Protein AF-A0A101GM56-F1 (afdb_monomer)

Organism: NCBI:txid2198

Sequence (375 aa):
MFRIYRTVEAAPVPRTEETGTFEPGSWVCMINPTAGEIEEISGRLSIPGDYLRAALDEEERPRTETEDGVTLIVIDIPVPYPEQTILYTTMPLGIIVTSDTIVTVCLRDNPIVQDFTNARVKLFYTFKKTRFVLQILFRNASYFLQYLRQIERLSDRIGAELNQSMRNRELIQLMNLKKSLVYFSTSLRSNQIVLDKTLTFQPLRMYEDDTDLLEDVIIENKQAIEMASTYSTILSETMDAFASIISNNFNNILKLLTSITIILAVPTMIASFLGMNVPVPLQDNPYGFLIIMFSSHLTVPELLPLWGRPTSKPEGFSCSLTLALRVRQVIILHAACRADESGRPGVRCTPEGSGWRRKSGAVALGTTRYITDPT

InterPro domains:
  IPR002523 Mg2+ transporter protein, CorA-like/Zinc transport protein ZntB [PF01544] (26-294)
  IPR045861 CorA, cytoplasmic domain [SSF143865] (23-248)
  IPR045863 CorA, transmembrane region [SSF144083] (249-299)
  IPR047199 Magnesium transporter CorA-like [PTHR47891] (1-297)
  IPR047199 Magnesium transporter CorA-like [cd12827] (27-296)

Mean predicted aligned error: 14.23 Å

Foldseek 3Di:
DKWKWFWDPDPPFIAIDTDVDDDFLIEIEAAQDDPVRLVVCCVVQVNDSVLQCLQQDQPRFADWDDDPQKIKGKAWAKDQDPDPQAGIAIGIWIWIDHPGFIYIYHNHDDVLVVCRNVVVDTPDGSNPRLLVVLSSLQVRLVVLVVVLVVLVVVLVVLLVVCVVPVDPVSVSNLVSSLVNLVNQLRRLVSVLVSLVCCVVVVSDDDDPVSVVSSVSSNVSSVVSNVSSVVSNVVSVVSSVVSVVVVVVVVVVVVLVVVLVVLLVVQVVVLVVVVPDPDDDPCPPPPCSVVVSVVVSNVVSVVVSVVSPDDPPDCPDDPVVVVVVVVVVVVVVVVVVVVVPPDDDDDDDDDDDDDDDDDPDDDDDDDDDDDDDDDD

Structure (mmCIF, N/CA/C/O backbone):
data_AF-A0A101GM56-F1
#
_entry.id   AF-A0A101GM56-F1
#
loop_
_atom_site.group_PDB
_atom_site.id
_atom_site.type_symbol
_atom_site.label_atom_id
_atom_site.label_alt_id
_atom_site.label_comp_id
_atom_site.label_asym_id
_atom_site.label_entity_id
_atom_site.label_seq_id
_atom_site.pdbx_PDB_ins_code
_atom_site.Cartn_x
_atom_site.Cartn_y
_atom_site.Cartn_z
_atom_site.occupancy
_atom_site.B_iso_or_equiv
_atom_site.auth_seq_id
_atom_site.auth_comp_id
_atom_site.auth_asym_id
_atom_site.auth_atom_id
_atom_site.pdbx_PDB_model_num
ATOM 1 N N . MET A 1 1 ? -24.286 -9.062 4.919 1.00 72.62 1 MET A N 1
ATOM 2 C CA . MET A 1 1 ? -24.270 -10.154 5.923 1.00 72.62 1 MET A CA 1
ATOM 3 C C . MET A 1 1 ? -23.297 -9.784 7.026 1.00 72.62 1 MET A C 1
ATOM 5 O O . MET A 1 1 ? -22.091 -9.840 6.800 1.00 72.62 1 MET A O 1
ATOM 9 N N . PHE A 1 2 ? -23.799 -9.390 8.194 1.00 84.81 2 PHE A N 1
ATOM 10 C CA . PHE A 1 2 ? -22.972 -9.223 9.391 1.00 84.81 2 PHE A CA 1
ATOM 11 C C . PHE A 1 2 ? -22.788 -10.547 10.152 1.00 84.81 2 PHE A C 1
ATOM 13 O O . PHE A 1 2 ? -23.612 -11.455 10.053 1.00 84.81 2 PHE A O 1
ATOM 20 N N . ARG A 1 3 ? -21.690 -10.655 10.903 1.00 90.75 3 ARG A N 1
ATOM 21 C CA . ARG A 1 3 ? -21.370 -11.771 11.809 1.00 90.75 3 ARG A CA 1
ATOM 22 C C . ARG A 1 3 ? -20.982 -11.224 13.173 1.00 90.75 3 ARG A C 1
ATOM 24 O O . ARG A 1 3 ? -20.462 -10.112 13.256 1.00 90.75 3 ARG A O 1
ATOM 31 N N . ILE A 1 4 ? -21.236 -11.985 14.233 1.00 90.69 4 ILE A N 1
ATOM 32 C CA . ILE A 1 4 ? -20.996 -11.538 15.611 1.00 90.69 4 ILE A CA 1
ATOM 33 C C . ILE A 1 4 ? -20.110 -12.550 16.311 1.00 90.69 4 ILE A C 1
ATOM 35 O O . ILE A 1 4 ? -20.443 -13.731 16.391 1.00 90.69 4 ILE A O 1
ATOM 39 N N . TYR A 1 5 ? -18.994 -12.056 16.823 1.00 89.56 5 TYR A N 1
ATOM 40 C CA . TYR A 1 5 ? -17.932 -12.831 17.427 1.00 89.56 5 TYR A CA 1
ATOM 41 C C . TYR A 1 5 ? -17.771 -12.484 18.904 1.00 89.56 5 TYR A C 1
ATOM 43 O O . TYR A 1 5 ? -17.886 -11.323 19.306 1.00 89.56 5 TYR A O 1
ATOM 51 N N . ARG A 1 6 ? -17.418 -13.481 19.713 1.00 87.94 6 ARG A N 1
ATOM 52 C CA . ARG A 1 6 ? -17.016 -13.298 21.109 1.00 87.94 6 ARG A CA 1
ATOM 53 C C . ARG A 1 6 ? -15.780 -14.140 21.401 1.00 87.94 6 ARG A C 1
ATOM 55 O O . ARG A 1 6 ? -15.642 -15.250 20.889 1.00 87.94 6 ARG A O 1
ATOM 62 N N . THR A 1 7 ? -14.875 -13.622 22.225 1.00 83.56 7 THR A N 1
ATOM 63 C CA . THR A 1 7 ? -13.785 -14.439 22.765 1.00 83.56 7 THR A CA 1
ATOM 64 C C . THR A 1 7 ? -14.302 -15.362 23.864 1.00 83.56 7 THR A C 1
ATOM 66 O O . THR A 1 7 ? -14.856 -14.894 24.859 1.00 83.56 7 THR A O 1
ATOM 69 N N . VAL A 1 8 ? -14.060 -16.663 23.710 1.00 79.25 8 VAL A N 1
ATOM 70 C CA . VAL A 1 8 ? -14.284 -17.689 24.731 1.00 79.25 8 VAL A CA 1
ATOM 71 C C . VAL A 1 8 ? -12.935 -18.071 25.347 1.00 79.25 8 VAL A C 1
ATOM 73 O O . VAL A 1 8 ? -11.964 -18.352 24.635 1.00 79.25 8 VAL A O 1
ATOM 76 N N . GLU A 1 9 ? -12.857 -18.087 26.680 1.00 66.38 9 GLU A N 1
ATOM 77 C CA . GLU A 1 9 ? -11.655 -18.482 27.428 1.00 66.38 9 GLU A CA 1
ATOM 78 C C . GLU A 1 9 ? -11.481 -20.011 27.456 1.00 66.38 9 GLU A C 1
ATOM 80 O O . GLU A 1 9 ? -11.613 -20.672 28.484 1.00 66.38 9 GLU A O 1
ATOM 85 N N . ALA A 1 10 ? -11.168 -20.588 26.296 1.00 57.69 10 ALA A N 1
ATOM 86 C CA . ALA A 1 10 ? -10.744 -21.977 26.179 1.00 57.69 10 ALA A CA 1
ATOM 87 C C . ALA A 1 10 ? -9.227 -22.090 26.421 1.00 57.69 10 ALA A C 1
ATOM 89 O O . ALA A 1 10 ? -8.418 -21.614 25.625 1.00 57.69 10 ALA A O 1
ATOM 90 N N . ALA A 1 11 ? -8.807 -22.744 27.506 1.00 47.56 11 ALA A N 1
ATOM 91 C CA . ALA A 1 11 ? -7.387 -23.025 27.727 1.00 47.56 11 ALA A CA 1
ATOM 92 C C . ALA A 1 11 ? -6.826 -23.935 26.604 1.00 47.56 11 ALA A C 1
ATOM 94 O O . ALA A 1 11 ? -7.507 -24.883 26.204 1.00 47.56 11 ALA A O 1
ATOM 95 N N . PRO A 1 12 ? -5.595 -23.709 26.092 1.00 60.72 12 PRO A N 1
ATOM 96 C CA . PRO A 1 12 ? -4.570 -22.784 26.590 1.00 60.72 12 PRO A CA 1
ATOM 97 C C . PRO A 1 12 ? -4.456 -21.435 25.841 1.00 60.72 12 PRO A C 1
ATOM 99 O O . PRO A 1 12 ? -3.542 -20.671 26.139 1.00 60.72 12 PRO A O 1
ATOM 102 N N . VAL A 1 13 ? -5.316 -21.134 24.857 1.00 67.50 13 VAL A N 1
ATOM 103 C CA . VAL A 1 13 ? -5.257 -19.890 24.056 1.00 67.50 13 VAL A CA 1
ATOM 104 C C . VAL A 1 13 ? -6.685 -19.412 23.761 1.00 67.50 13 VAL A C 1
ATOM 106 O O . VAL A 1 13 ? -7.465 -20.228 23.265 1.00 67.50 13 VAL A O 1
ATOM 109 N N . PRO A 1 14 ? -7.033 -18.127 24.001 1.00 71.56 14 PRO A N 1
ATOM 110 C CA . PRO A 1 14 ? -8.375 -17.605 23.732 1.00 71.56 14 PRO A CA 1
ATOM 111 C C . PRO A 1 14 ? -8.813 -17.877 22.289 1.00 71.56 14 PRO A C 1
ATOM 113 O O . PRO A 1 14 ? -8.025 -17.720 21.353 1.00 71.56 14 PRO A O 1
ATOM 116 N N . ARG A 1 15 ? -10.079 -18.270 22.112 1.00 75.12 15 ARG A N 1
ATOM 117 C CA . ARG A 1 15 ? -10.677 -18.538 20.797 1.00 75.12 15 ARG A CA 1
ATOM 118 C C . ARG A 1 15 ? -11.759 -17.521 20.478 1.00 75.12 15 ARG A C 1
ATOM 120 O O . ARG A 1 15 ? -12.553 -17.171 21.345 1.00 75.12 15 ARG A O 1
ATOM 127 N N . THR A 1 16 ? -11.795 -17.080 19.227 1.00 81.50 16 THR A N 1
ATOM 128 C CA . THR A 1 16 ? -12.894 -16.290 18.667 1.00 81.50 16 THR A CA 1
ATOM 129 C C . THR A 1 16 ? -13.960 -17.255 18.155 1.00 81.50 16 THR A C 1
ATOM 131 O O . THR A 1 16 ? -13.666 -18.055 17.270 1.00 81.50 16 THR A O 1
ATOM 134 N N . GLU A 1 17 ? -15.179 -17.189 18.684 1.00 83.62 17 GLU A N 1
ATOM 135 C CA . GLU A 1 17 ? -16.304 -18.018 18.233 1.00 83.62 17 GLU A CA 1
ATOM 136 C C . GLU A 1 17 ? -17.459 -17.128 17.754 1.00 83.62 17 GLU A C 1
ATOM 138 O O . GLU A 1 17 ? -17.655 -16.021 18.261 1.00 83.62 17 GLU A O 1
ATOM 143 N N . GLU A 1 18 ? -18.191 -17.579 16.732 1.00 87.12 18 GLU A N 1
ATOM 144 C CA . GLU A 1 18 ? -19.354 -16.868 16.189 1.00 87.12 18 GLU A CA 1
ATOM 145 C C . GLU A 1 18 ? -20.586 -17.200 17.040 1.00 87.12 18 GLU A C 1
ATOM 147 O O . GLU A 1 18 ? -21.034 -18.345 17.063 1.00 87.12 18 GLU A O 1
ATOM 152 N N . THR A 1 19 ? -21.114 -16.216 17.773 1.00 82.25 19 THR A N 1
ATOM 153 C CA . THR A 1 19 ? -22.229 -16.417 18.716 1.00 82.25 19 THR A CA 1
ATOM 154 C C . THR A 1 19 ? -23.591 -16.102 18.108 1.00 82.25 19 THR A C 1
ATOM 156 O O . THR A 1 19 ? -24.602 -16.645 18.544 1.00 82.25 19 THR A O 1
ATOM 159 N N . GLY A 1 20 ? -23.643 -15.191 17.130 1.00 79.38 20 GLY A N 1
ATOM 160 C CA . GLY A 1 20 ? -24.899 -14.674 16.571 1.00 79.38 20 GLY A CA 1
ATOM 161 C C . GLY A 1 20 ? -25.729 -13.809 17.539 1.00 79.38 20 GLY A C 1
ATOM 162 O O . GLY A 1 20 ? -26.803 -13.343 17.164 1.00 79.38 20 GLY A O 1
ATOM 163 N N . THR A 1 21 ? -25.248 -13.565 18.762 1.00 81.56 21 THR A N 1
ATOM 164 C CA . THR A 1 21 ? -25.954 -12.835 19.828 1.00 81.56 21 THR A CA 1
ATOM 165 C C . THR A 1 21 ? -25.228 -11.549 20.221 1.00 81.56 21 THR A C 1
ATOM 167 O O . THR A 1 21 ? -23.999 -11.488 20.263 1.00 81.56 21 THR A O 1
ATOM 170 N N . PHE A 1 22 ? -25.996 -10.503 20.535 1.00 80.94 22 PHE A N 1
ATOM 171 C CA . PHE A 1 22 ? -25.462 -9.227 21.013 1.00 80.94 22 PHE A CA 1
ATOM 172 C C . PHE A 1 22 ? -25.243 -9.290 22.521 1.00 80.94 22 PHE A C 1
ATOM 174 O O . PHE A 1 22 ? -26.196 -9.282 23.295 1.00 80.94 22 PHE A O 1
ATOM 181 N N . GLU A 1 23 ? -23.978 -9.350 22.923 1.00 83.56 23 GLU A N 1
ATOM 182 C CA . GLU A 1 23 ? -23.549 -9.445 24.316 1.00 83.56 23 GLU A CA 1
ATOM 183 C C . GLU A 1 23 ? -22.445 -8.411 24.590 1.00 83.56 23 GLU A C 1
ATOM 185 O O . GLU A 1 23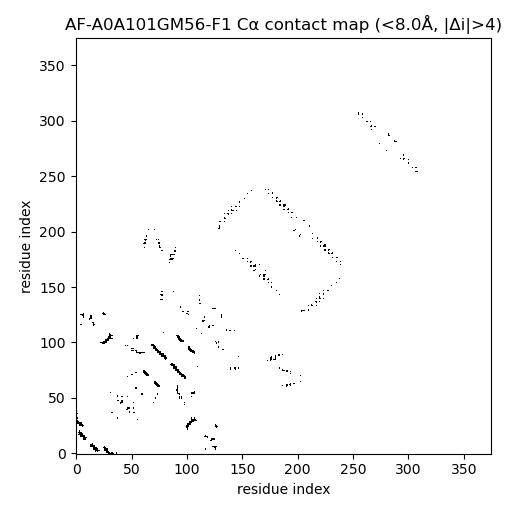 ? -21.658 -8.117 23.687 1.00 83.56 23 GLU A O 1
ATOM 190 N N . PRO A 1 24 ? -22.327 -7.869 25.816 1.00 83.56 24 PRO A N 1
ATOM 191 C CA . PRO A 1 24 ? -21.224 -6.981 26.167 1.00 83.56 24 PRO A CA 1
ATOM 192 C C . PRO A 1 24 ? -19.860 -7.641 25.926 1.00 83.56 24 PRO A C 1
ATOM 194 O O . PRO A 1 24 ? -19.613 -8.783 26.320 1.00 83.56 24 PRO A O 1
ATOM 197 N N . GLY A 1 25 ? -18.965 -6.909 25.268 1.00 84.44 25 GLY A N 1
ATOM 198 C CA . GLY A 1 25 ? -17.665 -7.395 24.820 1.00 84.44 25 GLY A CA 1
ATOM 199 C C . GLY A 1 25 ? -17.695 -8.192 23.512 1.00 84.44 25 GLY A C 1
ATOM 200 O O . GLY A 1 25 ? -16.695 -8.846 23.210 1.00 84.44 25 GLY A O 1
ATOM 201 N N . SER A 1 26 ? -18.792 -8.178 22.745 1.00 90.56 26 SER A N 1
ATOM 202 C CA . SER A 1 26 ? -18.836 -8.769 21.401 1.00 90.56 26 SER A CA 1
ATOM 203 C C . SER A 1 26 ? -18.219 -7.860 20.329 1.00 90.56 26 SER A C 1
ATOM 205 O O . SER A 1 26 ? -18.122 -6.635 20.464 1.00 90.56 26 SER A O 1
ATOM 207 N N . TRP A 1 27 ? -17.791 -8.493 19.239 1.00 94.31 27 TRP A N 1
ATOM 208 C CA . TRP A 1 27 ? -17.310 -7.855 18.021 1.00 94.31 27 TRP A CA 1
ATOM 209 C C . TRP A 1 27 ? -18.276 -8.151 16.872 1.00 94.31 27 TRP A C 1
ATOM 211 O O . TRP A 1 27 ? -18.514 -9.310 16.538 1.00 94.31 27 TRP A O 1
ATOM 221 N N . VAL A 1 28 ? -18.816 -7.109 16.245 1.00 94.19 28 VAL A N 1
ATOM 222 C CA . VAL A 1 28 ? -19.655 -7.214 15.048 1.00 94.19 28 VAL A CA 1
ATOM 223 C C . VAL A 1 28 ? -18.799 -6.949 13.811 1.00 94.19 28 VAL A C 1
ATOM 225 O O . VAL A 1 28 ? -18.190 -5.891 13.675 1.00 94.19 28 VAL A O 1
ATOM 228 N N . CYS A 1 29 ? -18.768 -7.894 12.880 1.00 94.69 29 CYS A N 1
ATOM 229 C CA . CYS A 1 29 ? -18.076 -7.763 11.605 1.00 94.69 29 CYS A CA 1
ATOM 230 C C . CYS A 1 29 ? -19.095 -7.607 10.472 1.00 94.69 29 CYS A C 1
ATOM 232 O O . CYS A 1 29 ? -19.926 -8.489 10.261 1.00 94.69 29 CYS A O 1
ATOM 234 N N . MET A 1 30 ? -19.019 -6.509 9.722 1.00 94.88 30 MET A N 1
ATOM 235 C CA . MET A 1 30 ? -19.923 -6.176 8.621 1.00 94.88 30 MET A CA 1
ATOM 236 C C . MET A 1 30 ? -19.128 -6.102 7.312 1.00 94.88 30 MET A C 1
ATOM 238 O O . MET A 1 30 ? -18.311 -5.203 7.122 1.00 94.88 30 MET A O 1
ATOM 242 N N . ILE A 1 31 ? -19.370 -7.047 6.401 1.00 94.25 31 ILE A N 1
ATOM 243 C CA . ILE A 1 31 ? -18.770 -7.053 5.058 1.00 94.25 31 ILE A CA 1
ATOM 244 C C . ILE A 1 31 ? -19.879 -6.768 4.047 1.00 94.25 31 ILE A C 1
ATOM 246 O O . ILE A 1 31 ? -20.863 -7.511 3.995 1.00 94.25 31 ILE A O 1
ATOM 250 N N . ASN A 1 32 ? -19.711 -5.688 3.279 1.00 94.00 32 ASN A N 1
ATOM 251 C CA . ASN A 1 32 ? -20.693 -5.146 2.334 1.00 94.00 32 ASN A CA 1
ATOM 252 C C . ASN A 1 32 ? -22.143 -5.164 2.883 1.00 94.00 32 ASN A C 1
ATOM 254 O O . ASN A 1 32 ? -23.005 -5.862 2.334 1.00 94.00 32 ASN A O 1
ATOM 258 N N . PRO A 1 33 ? -22.410 -4.508 4.030 1.00 94.62 33 PRO A N 1
ATOM 259 C CA . PRO A 1 33 ? -23.727 -4.520 4.649 1.00 94.62 33 PRO A CA 1
ATOM 260 C C . PRO A 1 33 ? -24.772 -3.811 3.784 1.00 94.62 33 PRO A C 1
ATOM 262 O O . PRO A 1 33 ? -24.538 -2.746 3.217 1.00 94.62 33 PRO A O 1
ATOM 265 N N . THR A 1 34 ? -25.964 -4.394 3.729 1.00 94.19 34 THR A N 1
ATOM 266 C CA . THR A 1 34 ? -27.125 -3.781 3.073 1.00 94.19 34 THR A CA 1
ATOM 267 C C . THR A 1 34 ? -27.709 -2.642 3.914 1.00 94.19 34 THR A C 1
ATOM 269 O O . THR A 1 34 ? -27.501 -2.582 5.125 1.00 94.19 34 THR A O 1
ATOM 272 N N . ALA A 1 35 ? -28.506 -1.758 3.302 1.00 92.94 35 ALA A N 1
ATOM 273 C CA . ALA A 1 35 ? -29.145 -0.643 4.012 1.00 92.94 35 ALA A CA 1
ATOM 274 C C . ALA A 1 35 ? -29.969 -1.091 5.239 1.00 92.94 35 ALA A C 1
ATOM 276 O O . ALA A 1 35 ? -29.890 -0.451 6.284 1.00 92.94 35 ALA A O 1
ATOM 277 N N . GLY A 1 36 ? -30.676 -2.225 5.148 1.00 93.81 36 GLY A N 1
ATOM 278 C CA . GLY A 1 36 ? -31.425 -2.790 6.278 1.00 93.81 36 GLY A CA 1
ATOM 279 C C . GLY A 1 36 ? -30.530 -3.309 7.410 1.00 93.81 36 GLY A C 1
ATOM 280 O O . GLY A 1 36 ? -30.852 -3.116 8.576 1.00 93.81 36 GLY A O 1
ATOM 281 N N . GLU A 1 37 ? -29.372 -3.900 7.092 1.00 93.25 37 GLU A N 1
ATOM 282 C CA . GLU A 1 37 ? -28.383 -4.300 8.108 1.00 93.25 37 GLU A CA 1
ATOM 283 C C . GLU A 1 37 ? -27.746 -3.080 8.790 1.00 93.25 37 GLU A C 1
ATOM 285 O O . GLU A 1 37 ? -27.474 -3.112 9.988 1.00 93.25 37 GLU A O 1
ATOM 290 N N . ILE A 1 38 ? -27.530 -1.989 8.048 1.00 94.50 38 ILE A N 1
ATOM 291 C CA . ILE A 1 38 ? -27.043 -0.718 8.602 1.00 94.50 38 ILE A CA 1
ATOM 292 C C . ILE A 1 38 ? -28.074 -0.133 9.574 1.00 94.50 38 ILE A C 1
ATOM 294 O O . ILE A 1 38 ? -27.702 0.263 10.675 1.00 94.50 38 ILE A O 1
ATOM 298 N N . GLU A 1 39 ? -29.357 -0.111 9.206 1.00 94.12 39 GLU A N 1
ATOM 299 C CA . GLU A 1 39 ? -30.442 0.362 10.079 1.00 94.12 39 GLU A CA 1
ATOM 300 C C . GLU A 1 39 ? -30.613 -0.517 11.329 1.00 94.12 39 GLU A C 1
ATOM 302 O O . GLU A 1 39 ? -30.748 0.016 12.431 1.00 94.12 39 GLU A O 1
ATOM 307 N N . GLU A 1 40 ? -30.526 -1.846 11.198 1.00 92.94 40 GLU A N 1
ATOM 308 C CA . GLU A 1 40 ? -30.603 -2.776 12.333 1.00 92.94 40 GLU A CA 1
ATOM 309 C C . GLU A 1 40 ? -29.464 -2.550 13.344 1.00 92.94 40 GLU A C 1
ATOM 311 O O . GLU A 1 40 ? -29.704 -2.458 14.552 1.00 92.94 40 GLU A O 1
ATOM 316 N N . ILE A 1 41 ? -28.219 -2.443 12.866 1.00 92.44 41 ILE A N 1
ATOM 317 C CA . ILE A 1 41 ? -27.047 -2.244 13.730 1.00 92.44 41 ILE A CA 1
ATOM 318 C C . ILE A 1 41 ? -27.018 -0.825 14.312 1.00 92.44 41 ILE A C 1
ATOM 320 O O . ILE A 1 41 ? -26.748 -0.674 15.504 1.00 92.44 41 ILE A O 1
ATOM 324 N N . SER A 1 42 ? -27.356 0.195 13.516 1.00 93.75 42 SER A N 1
ATOM 325 C CA . SER A 1 42 ? -27.480 1.588 13.967 1.00 93.75 42 SER A CA 1
ATOM 326 C C . SER A 1 42 ? -28.500 1.711 15.103 1.00 93.75 42 SER A C 1
ATOM 328 O O . SER A 1 42 ? -28.165 2.228 16.169 1.00 93.75 42 SER A O 1
ATOM 330 N N . GLY A 1 43 ? -29.702 1.148 14.930 1.00 92.06 43 GLY A N 1
ATOM 331 C CA . GLY A 1 43 ? -30.762 1.194 15.937 1.00 92.06 43 GLY A CA 1
ATOM 332 C C . GLY A 1 43 ? -30.478 0.363 17.194 1.00 92.06 43 GLY A C 1
ATOM 333 O O . GLY A 1 43 ? -30.839 0.786 18.289 1.00 92.06 43 GLY A O 1
ATOM 334 N N . ARG A 1 44 ? -29.827 -0.806 17.075 1.00 90.94 44 ARG A N 1
ATOM 335 C CA . ARG A 1 44 ? -29.552 -1.682 18.233 1.00 90.94 44 ARG A CA 1
ATOM 336 C C . ARG A 1 44 ? -28.331 -1.265 19.057 1.00 90.94 44 ARG A C 1
ATOM 338 O O . ARG A 1 44 ? -28.303 -1.550 20.250 1.00 90.94 44 ARG A O 1
ATOM 345 N N . LEU A 1 45 ? -27.328 -0.633 18.444 1.00 90.06 45 LEU A N 1
ATOM 346 C CA . LEU A 1 45 ? -26.099 -0.196 19.125 1.00 90.06 45 LEU A CA 1
ATOM 347 C C . LEU A 1 45 ? -26.018 1.324 19.341 1.00 90.06 45 LEU A C 1
ATOM 349 O O . LEU A 1 45 ? -24.995 1.803 19.825 1.00 90.06 45 LEU A O 1
ATOM 353 N N . SER A 1 46 ? -27.064 2.076 18.979 1.00 91.62 46 SER A N 1
ATOM 354 C CA . SER A 1 46 ? -27.092 3.548 19.003 1.00 91.62 46 SER A CA 1
ATOM 355 C C . SER A 1 46 ? -25.923 4.190 18.238 1.00 91.62 46 SER A C 1
ATOM 357 O O . SER A 1 46 ? -25.385 5.214 18.649 1.00 91.62 46 SER A O 1
ATOM 359 N N . ILE A 1 47 ? -25.505 3.572 17.129 1.00 93.38 47 ILE A N 1
ATOM 360 C CA . ILE A 1 47 ? -24.408 4.066 16.284 1.00 93.38 47 ILE A CA 1
ATOM 361 C C . ILE A 1 47 ? -24.989 5.006 15.218 1.00 93.38 47 ILE A C 1
ATOM 363 O O . ILE A 1 47 ? -25.926 4.589 14.525 1.00 93.38 47 ILE A O 1
ATOM 367 N N . PRO A 1 48 ? -24.433 6.217 15.014 1.00 93.50 48 PRO A N 1
ATOM 368 C CA . PRO A 1 48 ? -24.800 7.083 13.896 1.00 93.50 48 PRO A CA 1
ATOM 369 C C . PRO A 1 48 ? -24.727 6.336 12.555 1.00 93.50 48 PRO A C 1
ATOM 371 O O . PRO A 1 48 ? -23.734 5.686 12.222 1.00 93.50 48 PRO A O 1
ATOM 374 N N . GLY A 1 49 ? -25.818 6.343 11.786 1.00 90.94 49 GLY A N 1
ATOM 375 C CA . GLY A 1 49 ? -25.927 5.501 10.588 1.00 90.94 49 GLY A CA 1
ATOM 376 C C . GLY A 1 49 ? -24.973 5.901 9.454 1.00 90.94 49 GLY A C 1
ATOM 377 O O . GLY A 1 49 ? -24.754 5.130 8.523 1.00 90.94 49 GLY A O 1
ATOM 378 N N . ASP A 1 50 ? -24.434 7.111 9.489 1.00 93.62 50 ASP A N 1
ATOM 379 C CA . ASP A 1 50 ? -23.358 7.615 8.639 1.00 93.62 50 ASP A CA 1
ATOM 380 C C . ASP A 1 50 ? -21.991 7.015 9.008 1.00 93.62 50 ASP A C 1
ATOM 382 O O . ASP A 1 50 ? -21.251 6.648 8.098 1.00 93.62 50 ASP A O 1
ATOM 386 N N . TYR A 1 51 ? -21.696 6.763 10.291 1.00 94.56 51 TYR A N 1
ATOM 387 C CA . TYR A 1 51 ? -20.457 6.081 10.713 1.00 94.56 51 TYR A CA 1
ATOM 388 C C . TYR A 1 51 ? -20.337 4.674 10.102 1.00 94.56 51 TYR A C 1
ATOM 390 O O . TYR A 1 51 ? -19.255 4.243 9.708 1.00 94.56 51 TYR A O 1
ATOM 398 N N . LEU A 1 52 ? -21.463 3.961 9.977 1.00 94.06 52 LEU A N 1
ATOM 399 C CA . LEU A 1 52 ? -21.526 2.654 9.310 1.00 94.06 52 LEU A CA 1
ATOM 400 C C . LEU A 1 52 ? -21.427 2.756 7.777 1.00 94.06 52 LEU A C 1
ATOM 402 O O . LEU A 1 52 ? -21.038 1.786 7.130 1.00 94.06 52 LEU A O 1
ATOM 406 N N . ARG A 1 53 ? -21.786 3.904 7.186 1.00 94.19 53 ARG A N 1
ATOM 407 C CA . ARG A 1 53 ? -21.722 4.144 5.733 1.00 94.19 53 ARG A CA 1
ATOM 408 C C . ARG A 1 53 ? -20.369 4.684 5.274 1.00 94.19 53 ARG A C 1
ATOM 410 O O . ARG A 1 53 ? -20.008 4.426 4.133 1.00 94.19 53 ARG A O 1
ATOM 417 N N . ALA A 1 54 ? -19.616 5.361 6.142 1.00 92.38 54 ALA A N 1
ATOM 418 C CA . ALA A 1 54 ? -18.300 5.925 5.830 1.00 92.38 54 ALA A CA 1
ATOM 419 C C . ALA A 1 54 ? -17.357 4.889 5.187 1.00 92.38 54 ALA A C 1
ATOM 421 O O . ALA A 1 54 ? -16.772 5.141 4.143 1.00 92.38 54 ALA A O 1
ATOM 422 N N . ALA A 1 55 ? -17.298 3.670 5.730 1.00 88.69 55 ALA A N 1
ATOM 423 C CA . ALA A 1 55 ? -16.449 2.592 5.207 1.00 88.69 55 ALA A CA 1
ATOM 424 C C . ALA A 1 55 ? -16.968 1.891 3.928 1.00 88.69 55 ALA A C 1
ATOM 426 O O . ALA A 1 55 ? -16.434 0.849 3.535 1.00 88.69 55 ALA A O 1
ATOM 427 N N . LEU A 1 56 ? -18.039 2.409 3.317 1.00 91.44 56 LEU A N 1
ATOM 428 C CA . LEU A 1 56 ? -18.626 1.905 2.068 1.00 91.44 56 LEU A CA 1
ATOM 429 C C . LEU A 1 56 ? -18.366 2.836 0.877 1.00 91.44 56 LEU A C 1
ATOM 431 O O . LEU A 1 56 ? -18.567 2.415 -0.260 1.00 91.44 56 LEU A O 1
ATOM 435 N N . ASP A 1 57 ? -17.923 4.069 1.128 1.00 92.62 57 ASP A N 1
ATOM 436 C CA . ASP A 1 57 ? -17.393 4.967 0.103 1.00 92.62 57 ASP A CA 1
ATOM 437 C C . ASP A 1 57 ? -15.920 4.606 -0.152 1.00 92.62 57 ASP A C 1
ATOM 439 O O . ASP A 1 57 ? -15.131 4.539 0.786 1.00 92.62 57 ASP A O 1
ATOM 443 N N . GLU A 1 58 ? -15.536 4.336 -1.403 1.00 88.25 58 GLU A N 1
ATOM 444 C CA . GLU A 1 58 ? -14.145 3.999 -1.746 1.00 88.25 58 GLU A CA 1
ATOM 445 C C . GLU A 1 58 ? -13.188 5.204 -1.636 1.00 88.25 58 GLU A C 1
ATOM 447 O O . GLU A 1 58 ? -11.975 4.997 -1.580 1.00 88.25 58 GLU A O 1
ATOM 452 N N . GLU A 1 59 ? -13.703 6.442 -1.585 1.00 87.88 59 GLU A N 1
ATOM 453 C CA . GLU A 1 59 ? -12.911 7.677 -1.458 1.00 87.88 59 GLU A CA 1
ATOM 454 C C . GLU A 1 59 ? -12.888 8.265 -0.029 1.00 87.88 59 GLU A C 1
ATOM 456 O O . GLU A 1 59 ? -12.277 9.320 0.196 1.00 87.88 59 GLU A O 1
ATOM 461 N N . GLU A 1 60 ? -13.512 7.594 0.950 1.00 93.12 60 GLU A N 1
ATOM 462 C CA . GLU A 1 60 ? -13.507 8.029 2.352 1.00 93.12 60 GLU A CA 1
ATOM 463 C C . GLU A 1 60 ? -12.078 8.107 2.908 1.00 93.12 60 GLU A C 1
ATOM 465 O O . GLU A 1 60 ? -11.241 7.228 2.703 1.00 93.12 60 GLU A O 1
ATOM 470 N N . ARG A 1 61 ? -11.787 9.182 3.648 1.00 92.81 61 ARG A N 1
ATOM 471 C CA . ARG A 1 61 ? -10.429 9.464 4.136 1.00 92.81 61 ARG A CA 1
ATOM 472 C C . ARG A 1 61 ? -10.218 8.962 5.563 1.00 92.81 61 ARG A C 1
ATOM 474 O O . ARG A 1 61 ? -11.074 9.215 6.409 1.00 92.81 61 ARG A O 1
ATOM 481 N N . PRO A 1 62 ? -9.040 8.395 5.891 1.00 95.88 62 PRO A N 1
ATOM 482 C CA . PRO A 1 62 ? -8.697 8.046 7.264 1.00 95.88 62 PRO A CA 1
ATOM 483 C C . PRO A 1 62 ? -8.833 9.225 8.235 1.00 95.88 62 PRO A C 1
ATOM 485 O O . PRO A 1 62 ? -8.214 10.281 8.059 1.00 95.88 62 PRO A O 1
ATOM 488 N N . ARG A 1 63 ? -9.654 9.036 9.270 1.00 94.12 63 ARG A N 1
ATOM 489 C CA . ARG A 1 63 ? -9.967 10.031 10.304 1.00 94.12 63 ARG A CA 1
ATOM 490 C C . ARG A 1 63 ? -10.428 9.359 11.595 1.00 94.12 63 ARG A C 1
ATOM 492 O O . ARG A 1 63 ? -10.857 8.210 11.590 1.00 94.12 63 ARG A O 1
ATOM 499 N N . THR A 1 64 ? -10.363 10.113 12.688 1.00 92.81 64 THR A N 1
ATOM 500 C CA . THR A 1 64 ? -10.958 9.746 13.977 1.00 92.81 64 THR A CA 1
ATOM 501 C C . THR A 1 64 ? -12.006 10.783 14.332 1.00 92.81 64 THR A C 1
ATOM 503 O O . THR A 1 64 ? -11.695 11.977 14.322 1.00 92.81 64 THR A O 1
ATOM 506 N N . GLU A 1 65 ? -13.208 10.327 14.663 1.00 91.31 65 GLU A N 1
ATOM 507 C CA . GLU A 1 65 ? -14.347 11.150 15.072 1.00 91.31 65 GLU A CA 1
ATOM 508 C C . GLU A 1 65 ? -14.986 10.549 16.327 1.00 91.31 65 GLU A C 1
ATOM 510 O O . GLU A 1 65 ? -14.844 9.356 16.610 1.00 91.31 65 GLU A O 1
ATOM 515 N N . THR A 1 66 ? -15.608 11.381 17.157 1.00 89.88 66 THR A N 1
ATOM 516 C CA . THR A 1 66 ? -16.210 10.935 18.418 1.00 89.88 66 THR A CA 1
ATOM 517 C C . THR A 1 66 ? -17.392 11.821 18.768 1.00 89.88 66 THR A C 1
ATOM 519 O O . THR A 1 66 ? -17.235 13.031 18.916 1.00 89.88 66 THR A O 1
ATOM 522 N N . GLU A 1 67 ? -18.556 11.201 18.923 1.00 88.12 67 GLU A N 1
ATOM 523 C CA . GLU A 1 67 ? -19.836 11.852 19.199 1.00 88.12 67 GLU A CA 1
ATOM 524 C C . GLU A 1 67 ? -20.663 10.938 20.113 1.00 88.12 67 GLU A C 1
ATOM 526 O O . GLU A 1 67 ? -20.622 9.718 19.969 1.00 88.12 67 GLU A O 1
ATOM 531 N N . ASP A 1 68 ? -21.334 11.506 21.118 1.00 85.88 68 ASP A N 1
ATOM 532 C CA . ASP A 1 68 ? -22.200 10.793 22.078 1.00 85.88 68 ASP A CA 1
ATOM 533 C C . ASP A 1 68 ? -21.616 9.503 22.708 1.00 85.88 68 ASP A C 1
ATOM 535 O O . ASP A 1 68 ? -22.330 8.577 23.091 1.00 85.88 68 ASP A O 1
ATOM 539 N N . GLY A 1 69 ? -20.288 9.444 22.867 1.00 85.06 69 GLY A N 1
ATOM 540 C CA . GLY A 1 69 ? -19.578 8.287 23.428 1.00 85.06 69 GLY A CA 1
ATOM 541 C C . GLY A 1 69 ? -19.315 7.146 22.436 1.00 85.06 69 GLY A C 1
ATOM 542 O O . GLY A 1 69 ? -18.769 6.112 22.828 1.00 85.06 69 GLY A O 1
ATOM 543 N N . VAL A 1 70 ? -19.647 7.337 21.158 1.00 92.12 70 VAL A N 1
ATOM 544 C CA . VAL A 1 70 ? -19.281 6.466 20.037 1.00 92.12 70 VAL A CA 1
ATOM 545 C C . VAL A 1 70 ? -18.059 7.056 19.335 1.00 92.12 70 VAL A C 1
ATOM 547 O O . VAL A 1 70 ? -18.046 8.224 18.962 1.00 92.12 70 VAL A O 1
ATOM 550 N N . THR A 1 71 ? -17.012 6.253 19.146 1.00 92.50 71 THR A N 1
ATOM 551 C CA . THR A 1 71 ? -15.798 6.652 18.414 1.00 92.50 71 THR A CA 1
ATOM 552 C C . THR A 1 71 ? -15.746 5.937 17.068 1.00 92.50 71 THR A C 1
ATOM 554 O O . THR A 1 71 ? -15.733 4.708 17.040 1.00 92.50 71 THR A O 1
ATOM 557 N N . LEU A 1 72 ? -15.664 6.685 15.967 1.00 94.25 72 LEU A N 1
ATOM 558 C CA . LEU A 1 72 ? -15.336 6.168 14.638 1.00 94.25 72 LEU A CA 1
ATOM 559 C C . LEU A 1 72 ? -13.842 6.354 14.373 1.00 94.25 72 LEU A C 1
ATOM 561 O O . LEU A 1 72 ? -13.302 7.447 14.530 1.00 94.25 72 LEU A O 1
ATOM 565 N N . ILE A 1 73 ? -13.185 5.293 13.917 1.00 95.06 73 ILE A N 1
ATOM 566 C CA . ILE A 1 73 ? -11.822 5.320 13.389 1.00 95.06 73 ILE A CA 1
ATOM 567 C C . ILE A 1 73 ? -11.883 4.738 11.980 1.00 95.06 73 ILE A C 1
ATOM 569 O O . ILE A 1 73 ? -12.096 3.538 11.819 1.00 95.06 73 ILE A O 1
ATOM 573 N N . VAL A 1 74 ? -11.699 5.573 10.962 1.00 96.25 74 VAL A N 1
ATOM 574 C CA . VAL A 1 74 ? -11.507 5.114 9.582 1.00 96.25 74 VAL A CA 1
ATOM 575 C C . VAL A 1 74 ? -10.014 5.016 9.305 1.00 96.25 74 VAL A C 1
ATOM 577 O O . VAL A 1 74 ? -9.267 5.956 9.583 1.00 96.25 74 VAL A O 1
ATOM 580 N N . ILE A 1 75 ? -9.587 3.892 8.733 1.00 96.88 75 ILE A N 1
ATOM 581 C CA . ILE A 1 75 ? -8.228 3.683 8.224 1.00 96.88 75 ILE A CA 1
ATOM 582 C C . ILE A 1 75 ? -8.257 3.059 6.838 1.00 96.88 75 ILE A C 1
ATOM 584 O O . ILE A 1 75 ? -9.140 2.266 6.526 1.00 96.88 75 ILE A O 1
ATOM 588 N N . ASP A 1 76 ? -7.237 3.347 6.041 1.00 97.19 76 ASP A N 1
ATOM 589 C CA . ASP A 1 76 ? -7.027 2.673 4.767 1.00 97.19 76 ASP A CA 1
ATOM 590 C C . ASP A 1 76 ? -6.306 1.349 4.999 1.00 97.19 76 ASP A C 1
ATOM 592 O O . ASP A 1 76 ? -5.257 1.314 5.652 1.00 97.19 76 ASP A O 1
ATOM 596 N N . ILE A 1 77 ? -6.828 0.271 4.418 1.00 96.44 77 ILE A N 1
ATOM 597 C CA . ILE A 1 77 ? -6.202 -1.052 4.418 1.00 96.44 77 ILE A CA 1
ATOM 598 C C . ILE A 1 77 ? -5.756 -1.457 3.005 1.00 96.44 77 ILE A C 1
ATOM 600 O O . ILE A 1 77 ? -6.469 -1.184 2.035 1.00 96.44 77 ILE A O 1
ATOM 604 N N . PRO A 1 78 ? -4.589 -2.108 2.838 1.00 95.69 78 PRO A N 1
ATOM 605 C CA . PRO A 1 78 ? -4.088 -2.497 1.533 1.00 95.69 78 PRO A CA 1
ATOM 606 C C . PRO A 1 78 ? -4.737 -3.804 1.086 1.00 95.69 78 PRO A C 1
ATOM 608 O O . PRO A 1 78 ? -4.806 -4.781 1.835 1.00 95.69 78 PRO A O 1
ATOM 611 N N . VAL A 1 79 ? -5.164 -3.844 -0.171 1.00 91.81 79 VAL A N 1
ATOM 612 C CA . VAL A 1 79 ? -5.795 -5.014 -0.779 1.00 91.81 79 VAL A CA 1
ATOM 613 C C . VAL A 1 79 ? -5.198 -5.309 -2.157 1.00 91.81 79 VAL A C 1
ATOM 615 O O . VAL A 1 79 ? -4.885 -4.382 -2.910 1.00 91.81 79 VAL A O 1
ATOM 618 N N . PRO A 1 80 ? -5.035 -6.593 -2.528 1.00 87.88 80 PRO A N 1
ATOM 619 C CA . PRO A 1 80 ? -4.764 -6.951 -3.914 1.00 87.88 80 PRO A CA 1
ATOM 620 C C . PRO A 1 80 ? -5.967 -6.541 -4.770 1.00 87.88 80 PRO A C 1
ATOM 622 O O . PRO A 1 80 ? -7.114 -6.812 -4.408 1.00 87.88 80 PRO A O 1
ATOM 625 N N . TYR A 1 81 ? -5.722 -5.876 -5.896 1.00 79.31 81 TYR A N 1
ATOM 626 C CA . TYR A 1 81 ? -6.802 -5.452 -6.783 1.00 79.31 81 TYR A CA 1
ATOM 627 C C . TYR A 1 81 ? -7.167 -6.607 -7.739 1.00 79.31 81 TYR A C 1
ATOM 629 O O . TYR A 1 81 ? -6.264 -7.173 -8.359 1.00 79.31 81 TYR A O 1
ATOM 637 N N . PRO A 1 82 ? -8.449 -7.016 -7.855 1.00 61.34 82 PRO A N 1
ATOM 638 C CA . PRO A 1 82 ? -8.811 -8.196 -8.651 1.00 61.34 82 PRO A CA 1
ATOM 639 C C . PRO A 1 82 ? -8.621 -8.032 -10.166 1.00 61.34 82 PRO A C 1
ATOM 641 O O . PRO A 1 82 ? -8.452 -9.029 -10.870 1.00 61.34 82 PRO A O 1
ATOM 644 N N . GLU A 1 83 ? -8.671 -6.802 -10.684 1.00 59.25 83 GLU A N 1
ATOM 645 C CA . GLU A 1 83 ? -8.521 -6.542 -12.117 1.00 59.25 83 GLU A CA 1
ATOM 646 C C . GLU A 1 83 ? -7.051 -6.356 -12.506 1.00 59.25 83 GLU A C 1
ATOM 648 O O . GLU A 1 83 ? -6.311 -5.593 -11.895 1.00 59.25 83 GLU A O 1
ATOM 653 N N . GLN A 1 84 ? -6.637 -7.032 -13.578 1.00 57.69 84 GLN A N 1
ATOM 654 C CA . GLN A 1 84 ? -5.236 -7.347 -13.907 1.00 57.69 84 GLN A CA 1
ATOM 655 C C . GLN A 1 84 ? -4.314 -6.153 -14.234 1.00 57.69 84 GLN A C 1
ATOM 657 O O . GLN A 1 84 ? -3.147 -6.359 -14.572 1.00 57.69 84 GLN A O 1
ATOM 662 N N . THR A 1 85 ? -4.814 -4.917 -14.201 1.00 62.50 85 THR A N 1
ATOM 663 C CA . THR A 1 85 ? -4.029 -3.717 -14.515 1.00 62.50 85 THR A CA 1
ATOM 664 C C . THR A 1 85 ? -3.229 -3.248 -13.304 1.00 62.50 85 THR A C 1
ATOM 666 O O . THR A 1 85 ? -2.004 -3.184 -13.378 1.00 62.50 85 THR A O 1
ATOM 669 N N . ILE A 1 86 ? -3.890 -2.954 -12.187 1.00 63.22 86 ILE A N 1
ATOM 670 C CA . ILE A 1 86 ? -3.266 -2.528 -10.928 1.00 63.22 86 ILE A CA 1
ATOM 671 C C . ILE A 1 86 ? -3.121 -3.762 -10.036 1.00 63.22 86 ILE A C 1
ATOM 673 O O . ILE A 1 86 ? -4.025 -4.582 -9.979 1.00 63.22 86 ILE A O 1
ATOM 677 N N . LEU A 1 87 ? -1.990 -3.922 -9.348 1.00 76.56 87 LEU A N 1
ATOM 678 C CA . LEU A 1 87 ? -1.751 -5.110 -8.517 1.00 76.56 87 LEU A CA 1
ATOM 679 C C . LEU A 1 87 ? -2.236 -4.926 -7.078 1.00 76.56 87 LEU A C 1
ATOM 681 O O . LEU A 1 87 ? -2.774 -5.861 -6.487 1.00 76.56 87 LEU A O 1
ATOM 685 N N . TYR A 1 88 ? -2.088 -3.719 -6.531 1.00 89.88 88 TYR A N 1
ATOM 686 C CA . TYR A 1 88 ? -2.539 -3.387 -5.184 1.00 89.88 88 TYR A CA 1
ATOM 687 C C . TYR A 1 88 ? -3.193 -2.008 -5.153 1.00 89.88 88 TYR A C 1
ATOM 689 O O . TYR A 1 88 ? -2.744 -1.072 -5.813 1.00 89.88 88 TYR A O 1
ATOM 697 N N . THR A 1 89 ? -4.239 -1.886 -4.347 1.00 92.00 89 THR A N 1
ATOM 698 C CA . THR A 1 89 ? -4.898 -0.620 -4.023 1.00 92.00 89 THR A CA 1
ATOM 699 C C . THR A 1 89 ? -5.177 -0.577 -2.524 1.00 92.00 89 THR A C 1
ATOM 701 O O . THR A 1 89 ? -4.850 -1.516 -1.795 1.00 92.00 89 THR A O 1
ATOM 704 N N . THR A 1 90 ? -5.784 0.499 -2.051 1.00 94.00 90 THR A N 1
ATOM 705 C CA . THR A 1 90 ? -6.329 0.606 -0.698 1.00 94.00 90 THR A CA 1
ATOM 706 C C . THR A 1 90 ? -7.855 0.646 -0.729 1.00 94.00 90 THR A C 1
ATOM 708 O O . THR A 1 90 ? -8.462 0.800 -1.791 1.00 94.00 90 THR A O 1
ATOM 711 N N . MET A 1 91 ? -8.475 0.400 0.422 1.00 94.50 91 MET A N 1
ATOM 712 C CA . MET A 1 91 ? -9.897 0.641 0.676 1.00 94.50 91 MET A CA 1
ATOM 713 C C . MET A 1 91 ? -10.093 0.961 2.165 1.00 94.50 91 MET A C 1
ATOM 715 O O . MET A 1 91 ? -9.290 0.480 2.974 1.00 94.50 91 MET A O 1
ATOM 719 N N . PRO A 1 92 ? -11.136 1.706 2.552 1.00 96.56 92 PRO A N 1
ATOM 720 C CA . PRO A 1 92 ? -11.365 2.021 3.951 1.00 96.56 92 PRO A CA 1
ATOM 721 C C . PRO A 1 92 ? -11.871 0.815 4.756 1.00 96.56 92 PRO A C 1
ATOM 723 O O . PRO A 1 92 ? -12.610 -0.049 4.276 1.00 96.56 92 PRO A O 1
ATOM 726 N N . LEU A 1 93 ? -11.467 0.799 6.022 1.00 96.88 93 LEU A N 1
ATOM 727 C CA . LEU A 1 93 ? -11.981 -0.020 7.111 1.00 96.88 93 LEU A CA 1
ATOM 728 C C . LEU A 1 93 ? -12.457 0.943 8.201 1.00 96.88 93 LEU A C 1
ATOM 730 O O . LEU A 1 93 ? -11.658 1.671 8.793 1.00 96.88 93 LEU A O 1
ATOM 734 N N . GLY A 1 94 ? -13.762 0.940 8.462 1.00 96.38 94 GLY A N 1
ATOM 735 C CA . GLY A 1 94 ? -14.360 1.657 9.581 1.00 96.38 94 GLY A CA 1
ATOM 736 C C . GLY A 1 94 ? -14.330 0.789 10.829 1.00 96.38 94 GLY A C 1
ATOM 737 O O . GLY A 1 94 ? -14.813 -0.343 10.811 1.00 96.38 94 GLY A O 1
ATOM 738 N N . ILE A 1 95 ? -13.782 1.316 11.917 1.00 96.19 95 ILE A N 1
ATOM 739 C CA . ILE A 1 95 ? -13.753 0.684 13.233 1.00 96.19 95 ILE A CA 1
ATOM 740 C C . ILE A 1 95 ? -14.543 1.590 14.176 1.00 96.19 95 ILE A C 1
ATOM 742 O O . ILE A 1 95 ? -14.084 2.671 14.540 1.00 96.19 95 ILE A O 1
ATOM 746 N N . ILE A 1 96 ? -15.744 1.162 14.550 1.00 95.19 96 ILE A N 1
ATOM 747 C CA . ILE A 1 96 ? -16.614 1.877 15.477 1.00 95.19 96 ILE A CA 1
ATOM 748 C C . ILE A 1 96 ? -16.473 1.236 16.855 1.00 95.19 96 ILE A C 1
ATOM 750 O O . ILE A 1 96 ? -16.641 0.025 17.011 1.00 95.19 96 ILE A O 1
ATOM 754 N N . VAL A 1 97 ? -16.189 2.048 17.868 1.00 93.19 97 VAL A N 1
ATOM 755 C CA . VAL A 1 97 ? -16.097 1.631 19.267 1.00 93.19 97 VAL A CA 1
ATOM 756 C C . VAL A 1 97 ? -17.240 2.276 20.047 1.00 93.19 97 VAL A C 1
ATOM 758 O O . VAL A 1 97 ? -17.347 3.499 20.092 1.00 93.19 97 VAL A O 1
ATOM 761 N N . THR A 1 98 ? -18.087 1.455 20.670 1.00 91.31 98 THR A N 1
ATOM 762 C CA . THR A 1 98 ? -19.179 1.900 21.558 1.00 91.31 98 THR A CA 1
ATOM 763 C C . THR A 1 98 ? -18.828 1.617 23.025 1.00 91.31 98 THR A C 1
ATOM 765 O O . THR A 1 98 ? -17.714 1.175 23.332 1.00 91.31 98 THR A O 1
ATOM 76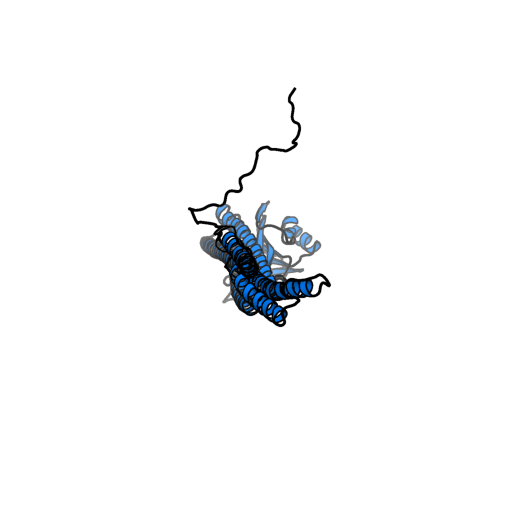8 N N . SER A 1 99 ? -19.761 1.838 23.958 1.00 86.38 99 SER A N 1
ATOM 769 C CA . SER A 1 99 ? -19.616 1.473 25.376 1.00 86.38 99 SER A CA 1
ATOM 770 C C . SER A 1 99 ? -19.282 -0.010 25.577 1.00 86.38 99 SER A C 1
ATOM 772 O O . SER A 1 99 ? -18.366 -0.328 26.338 1.00 86.38 99 SER A O 1
ATOM 774 N N . ASP A 1 100 ? -19.929 -0.902 24.826 1.00 86.25 100 ASP A N 1
ATOM 775 C CA . ASP A 1 100 ? -19.934 -2.344 25.106 1.00 86.25 100 ASP A CA 1
ATOM 776 C C . ASP A 1 100 ? -19.466 -3.217 23.936 1.00 86.25 100 ASP A C 1
ATOM 778 O O . ASP A 1 100 ? -19.154 -4.386 24.147 1.00 86.25 100 ASP A O 1
ATOM 782 N N . THR A 1 101 ? -19.378 -2.685 22.714 1.00 91.19 101 THR A N 1
ATOM 783 C CA . THR A 1 101 ? -19.045 -3.469 21.509 1.00 91.19 101 THR A CA 1
ATOM 784 C C . THR A 1 101 ? -18.050 -2.753 20.597 1.00 91.19 101 THR A C 1
ATOM 786 O O . THR A 1 101 ? -17.887 -1.530 20.654 1.00 91.19 101 THR A O 1
ATOM 789 N N . ILE A 1 102 ? -17.393 -3.526 19.730 1.00 93.69 102 ILE A N 1
ATOM 790 C CA . ILE A 1 102 ? -16.695 -3.009 18.545 1.00 93.69 102 ILE A CA 1
ATOM 791 C C . ILE A 1 102 ? -17.437 -3.467 17.295 1.00 93.69 102 ILE A C 1
ATOM 793 O O . ILE A 1 102 ? -17.830 -4.629 17.197 1.00 93.69 102 ILE A O 1
ATOM 797 N N . VAL A 1 103 ? -17.576 -2.573 16.320 1.00 95.38 103 VAL A N 1
ATOM 798 C CA . VAL A 1 103 ? -18.084 -2.878 14.981 1.00 95.38 103 VAL A CA 1
ATOM 799 C C . VAL A 1 103 ? -16.988 -2.582 13.963 1.00 95.38 103 VAL A C 1
ATOM 801 O O . VAL A 1 103 ? -16.420 -1.496 13.969 1.00 95.38 103 VAL A O 1
ATOM 804 N N . THR A 1 104 ? -16.687 -3.529 13.079 1.00 96.25 104 THR A N 1
ATOM 805 C CA . THR A 1 104 ? -15.794 -3.309 11.931 1.00 96.25 104 THR A CA 1
ATOM 806 C C . THR A 1 104 ? -16.588 -3.400 10.638 1.00 96.25 104 THR A C 1
ATOM 808 O O . THR A 1 104 ? -17.243 -4.419 10.406 1.00 96.25 104 THR A O 1
ATOM 811 N N . VAL A 1 105 ? -16.499 -2.380 9.788 1.00 96.25 105 VAL A N 1
ATOM 812 C CA . VAL A 1 105 ? -17.204 -2.299 8.504 1.00 96.25 105 VAL A CA 1
ATOM 813 C C . VAL A 1 105 ? -16.197 -2.184 7.360 1.00 96.25 105 VAL A C 1
ATOM 815 O O . VAL A 1 105 ? -15.314 -1.332 7.407 1.00 96.25 105 VAL A O 1
ATOM 818 N N . CYS A 1 106 ? -16.355 -3.019 6.330 1.00 93.81 106 CYS A N 1
ATOM 819 C CA . CYS A 1 106 ? -15.600 -2.943 5.075 1.00 93.81 106 CYS A CA 1
ATOM 820 C C . CYS A 1 106 ? -16.504 -3.204 3.866 1.00 93.81 106 CYS A C 1
ATOM 822 O O . CYS A 1 106 ? -17.390 -4.063 3.913 1.00 93.81 106 CYS A O 1
ATOM 824 N N . LEU A 1 107 ? -16.182 -2.581 2.730 1.00 92.38 107 LEU A N 1
ATOM 825 C CA . LEU A 1 107 ? -16.809 -2.888 1.440 1.00 92.38 107 LEU A CA 1
ATOM 826 C C . LEU A 1 107 ? -16.493 -4.312 0.931 1.00 92.38 107 LEU A C 1
ATOM 828 O O . LEU A 1 107 ? -17.305 -4.920 0.237 1.00 92.38 107 LEU A O 1
ATOM 832 N N . ARG A 1 108 ? -15.321 -4.874 1.270 1.00 91.00 108 ARG A N 1
ATOM 833 C CA . ARG A 1 108 ? -14.887 -6.222 0.848 1.00 91.00 108 ARG A CA 1
ATOM 834 C C . ARG A 1 108 ? -14.241 -7.014 1.986 1.00 91.00 108 ARG A C 1
ATOM 836 O O . ARG A 1 108 ? -13.686 -6.444 2.929 1.00 91.00 108 ARG A O 1
ATOM 843 N N . ASP A 1 109 ? -14.286 -8.339 1.863 1.00 89.75 109 ASP A N 1
ATOM 844 C CA . ASP A 1 109 ? -13.523 -9.244 2.726 1.00 89.75 109 ASP A CA 1
ATOM 845 C C . ASP A 1 109 ? -12.013 -9.005 2.542 1.00 89.75 109 ASP A C 1
ATOM 847 O O . ASP A 1 109 ? -11.552 -8.652 1.453 1.00 89.75 109 ASP A O 1
ATOM 851 N N . ASN A 1 110 ? -11.246 -9.129 3.623 1.00 90.75 110 ASN A N 1
ATOM 852 C CA . ASN A 1 110 ? -9.850 -8.710 3.677 1.00 90.75 110 ASN A CA 1
ATOM 853 C C . ASN A 1 110 ? -9.046 -9.523 4.708 1.00 90.75 110 ASN A C 1
ATOM 855 O O . ASN A 1 110 ? -9.590 -9.970 5.722 1.00 90.75 110 ASN A O 1
ATOM 859 N N . PRO A 1 111 ? -7.732 -9.706 4.489 1.00 91.06 111 PRO A N 1
ATOM 860 C CA . PRO A 1 111 ? -6.940 -10.619 5.302 1.00 91.06 111 PRO A CA 1
ATOM 861 C C . PRO A 1 111 ? -6.705 -10.118 6.739 1.00 91.06 111 PRO A C 1
ATOM 863 O O . PRO A 1 111 ? -6.466 -10.944 7.616 1.00 91.06 111 PRO A O 1
ATOM 866 N N . ILE A 1 112 ? -6.830 -8.807 6.999 1.00 92.69 112 ILE A N 1
ATOM 867 C CA . ILE A 1 112 ? -6.716 -8.219 8.345 1.00 92.69 112 ILE A CA 1
ATOM 868 C C . ILE A 1 112 ? -7.860 -8.716 9.228 1.00 92.69 112 ILE A C 1
ATOM 870 O O . ILE A 1 112 ? -7.607 -9.311 10.270 1.00 92.69 112 ILE A O 1
ATOM 874 N N . VAL A 1 113 ? -9.112 -8.539 8.793 1.00 90.38 113 VAL A N 1
ATOM 875 C CA . VAL A 1 113 ? -10.302 -9.028 9.511 1.00 90.38 113 VAL A CA 1
ATOM 876 C C . VAL A 1 113 ? -10.250 -10.551 9.680 1.00 90.38 113 VAL A C 1
ATOM 878 O O . VAL A 1 113 ? -10.467 -11.065 10.780 1.00 90.38 113 VAL A O 1
ATOM 881 N N . GLN A 1 114 ? -9.869 -11.275 8.622 1.00 90.38 114 GLN A N 1
ATOM 882 C CA . GLN A 1 114 ? -9.729 -12.733 8.654 1.00 90.38 114 GLN A CA 1
ATOM 883 C C . GLN A 1 114 ? -8.678 -13.243 9.658 1.00 90.38 114 GLN A C 1
ATOM 885 O O . GLN A 1 114 ? -8.760 -14.396 10.082 1.00 90.38 114 GLN A O 1
ATOM 890 N N . ASP A 1 115 ? -7.676 -12.452 10.051 1.00 91.25 115 ASP A N 1
ATOM 891 C CA . ASP A 1 115 ? -6.692 -12.889 11.051 1.00 91.25 115 ASP A CA 1
ATOM 892 C C . ASP A 1 115 ? -7.304 -13.054 12.448 1.00 91.25 115 ASP A C 1
ATOM 894 O O . ASP A 1 115 ? -6.893 -13.946 13.196 1.00 91.25 115 ASP A O 1
ATOM 898 N N . PHE A 1 116 ? -8.303 -12.236 12.786 1.00 89.06 116 PHE A N 1
ATOM 899 C CA . PHE A 1 116 ? -9.006 -12.286 14.071 1.00 89.06 116 PHE A CA 1
ATOM 900 C C . PHE A 1 116 ? -10.056 -13.402 14.111 1.00 89.06 116 PHE A C 1
ATOM 902 O O . PHE A 1 116 ? -10.191 -14.079 15.134 1.00 89.06 116 PHE A O 1
ATOM 909 N N . THR A 1 117 ? -10.757 -13.649 12.997 1.00 85.69 117 THR A N 1
ATOM 910 C CA . THR A 1 117 ? -11.725 -14.758 12.895 1.00 85.69 117 THR A CA 1
ATOM 911 C C . THR A 1 117 ? -11.032 -16.120 12.858 1.00 85.69 117 THR A C 1
ATOM 913 O O . THR A 1 117 ? -11.525 -17.075 13.445 1.00 85.69 117 THR A O 1
ATOM 916 N N . ASN A 1 118 ? -9.861 -16.219 12.216 1.00 85.19 118 ASN A N 1
ATOM 917 C CA . ASN A 1 118 ? -9.103 -17.469 12.083 1.00 85.19 118 ASN A CA 1
ATOM 918 C C . ASN A 1 118 ? -8.087 -17.702 13.222 1.00 85.19 118 ASN A C 1
ATOM 920 O O . ASN A 1 118 ? -7.166 -18.504 13.061 1.00 85.19 118 ASN A O 1
ATOM 924 N N . ALA A 1 119 ? -8.214 -16.982 14.344 1.00 79.00 119 ALA A N 1
ATOM 925 C CA . ALA A 1 119 ? -7.341 -17.079 15.522 1.00 79.00 119 ALA A CA 1
ATOM 926 C C . ALA A 1 119 ? -5.824 -16.972 15.221 1.00 79.00 119 ALA A C 1
ATOM 928 O O . ALA A 1 119 ? -4.994 -17.572 15.908 1.00 79.00 119 ALA A O 1
ATOM 929 N N . ARG A 1 120 ? -5.439 -16.194 14.196 1.00 80.81 120 ARG A N 1
ATOM 930 C CA . ARG A 1 120 ? -4.027 -15.934 13.848 1.00 80.81 120 ARG A CA 1
ATOM 931 C C . ARG A 1 120 ? -3.397 -14.846 14.728 1.00 80.81 120 ARG A C 1
ATOM 933 O O . ARG A 1 120 ? -2.172 -14.763 14.809 1.00 80.81 120 ARG A O 1
ATOM 940 N N . VAL A 1 121 ? -4.214 -14.051 15.422 1.00 81.50 121 VAL A N 1
ATOM 941 C CA . VAL A 1 121 ? -3.777 -13.043 16.403 1.00 81.50 121 VAL A CA 1
ATOM 942 C C . VAL A 1 121 ? -3.703 -13.660 17.804 1.00 81.50 121 VAL A C 1
ATOM 944 O O . VAL A 1 121 ? -4.697 -14.143 18.342 1.00 81.50 121 VAL A O 1
ATOM 947 N N . LYS A 1 122 ? -2.511 -13.644 18.414 1.00 78.44 122 LYS A N 1
ATOM 948 C CA . LYS A 1 122 ? -2.286 -14.144 19.782 1.00 78.44 122 LYS A CA 1
ATOM 949 C C . LYS A 1 122 ? -2.829 -13.163 20.824 1.00 78.44 122 LYS A C 1
ATOM 951 O O . LYS A 1 122 ? -2.743 -11.954 20.630 1.00 78.44 122 LYS A O 1
ATOM 956 N N . LEU A 1 123 ? -3.298 -13.689 21.962 1.00 78.81 123 LEU A N 1
ATOM 957 C CA . LEU A 1 123 ? -3.810 -12.897 23.096 1.00 78.81 123 LEU A CA 1
ATOM 958 C C . LEU A 1 123 ? -4.894 -11.884 22.670 1.00 78.81 123 LEU A C 1
ATOM 960 O O . LEU A 1 123 ? -4.937 -10.754 23.160 1.00 78.81 123 LEU A O 1
ATOM 964 N N . PHE A 1 124 ? -5.742 -12.288 21.724 1.00 83.69 124 PHE A N 1
ATOM 965 C CA . PHE A 1 124 ? -6.881 -11.505 21.265 1.00 83.69 124 PHE A CA 1
ATOM 966 C C . PHE A 1 124 ? -8.084 -11.709 22.196 1.00 83.69 124 PHE A C 1
ATOM 968 O O . PHE A 1 124 ? -8.433 -12.839 22.535 1.00 83.69 124 PHE A O 1
ATOM 975 N N . TYR A 1 125 ? -8.710 -10.600 22.593 1.00 82.62 125 TYR A N 1
ATOM 976 C CA . TYR A 1 125 ? -9.884 -10.561 23.461 1.00 82.62 125 TYR A CA 1
ATOM 977 C C . TYR A 1 125 ? -10.848 -9.488 22.945 1.00 82.62 125 TYR A C 1
ATOM 979 O O . TYR A 1 125 ? -10.523 -8.303 23.013 1.00 82.62 125 TYR A O 1
ATOM 987 N N . THR A 1 126 ? -12.037 -9.874 22.473 1.00 82.69 126 THR A N 1
ATOM 988 C CA . THR A 1 126 ? -13.029 -8.951 21.878 1.00 82.69 126 THR A CA 1
ATOM 989 C C . THR A 1 126 ? -13.446 -7.817 22.825 1.00 82.69 126 THR A C 1
ATOM 991 O O . THR A 1 126 ? -13.713 -6.705 22.379 1.00 82.69 126 THR A O 1
ATOM 994 N N . PHE A 1 127 ? -13.422 -8.056 24.142 1.00 82.00 127 PHE A N 1
ATOM 995 C CA . PHE A 1 127 ? -13.735 -7.050 25.163 1.00 82.00 127 PHE A CA 1
ATOM 996 C C . PHE A 1 127 ? -12.605 -6.037 25.438 1.00 82.00 127 PHE A C 1
ATOM 998 O O . PHE A 1 127 ? -12.863 -4.978 26.011 1.00 82.00 127 PHE A O 1
ATOM 1005 N N . LYS A 1 12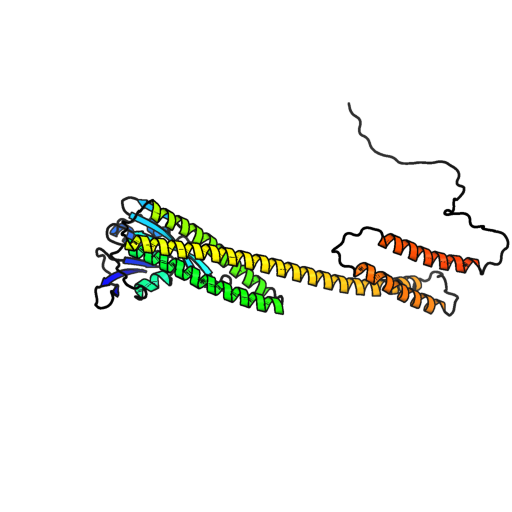8 ? -11.350 -6.310 25.043 1.00 86.50 128 LYS A N 1
ATOM 1006 C CA . LYS A 1 128 ? -10.222 -5.373 25.218 1.00 86.50 128 LYS A CA 1
ATOM 1007 C C . LYS A 1 128 ? -10.185 -4.367 24.066 1.00 86.50 128 LYS A C 1
ATOM 1009 O O . LYS A 1 128 ? -9.298 -4.408 23.219 1.00 86.50 128 LYS A O 1
ATOM 1014 N N . LYS A 1 129 ? -11.172 -3.466 24.043 1.00 88.38 129 LYS A N 1
ATOM 1015 C CA . LYS A 1 129 ? -11.470 -2.581 22.904 1.00 88.38 129 LYS A CA 1
ATOM 1016 C C . LYS A 1 129 ? -10.250 -1.814 22.371 1.00 88.38 129 LYS A C 1
ATOM 1018 O O . LYS A 1 129 ? -9.941 -1.937 21.192 1.00 88.38 129 LYS A O 1
ATOM 1023 N N . THR A 1 130 ? -9.521 -1.100 23.233 1.00 88.56 130 THR A N 1
ATOM 1024 C CA . THR A 1 130 ? -8.304 -0.349 22.861 1.00 88.56 130 THR A CA 1
ATOM 1025 C C . THR A 1 130 ? -7.262 -1.256 22.206 1.00 88.56 130 THR A C 1
ATOM 1027 O O . THR A 1 130 ? -6.871 -1.032 21.062 1.00 88.56 130 THR A O 1
ATOM 1030 N N . ARG A 1 131 ? -6.892 -2.350 22.882 1.00 89.38 131 ARG A N 1
ATOM 1031 C CA . ARG A 1 131 ? -5.942 -3.348 22.377 1.00 89.38 131 ARG A CA 1
ATOM 1032 C C . ARG A 1 131 ? -6.379 -3.976 21.053 1.00 89.38 131 ARG A C 1
ATOM 1034 O O . ARG A 1 131 ? -5.529 -4.231 20.210 1.00 89.38 131 ARG A O 1
ATOM 1041 N N . PHE A 1 132 ? -7.676 -4.207 20.842 1.00 90.94 132 PHE A N 1
ATOM 1042 C CA . PHE A 1 132 ? -8.187 -4.738 19.576 1.00 90.94 132 PHE A CA 1
ATOM 1043 C C . PHE A 1 132 ? -7.992 -3.736 18.428 1.00 90.94 132 PHE A C 1
ATOM 1045 O O . PHE A 1 132 ? -7.439 -4.108 17.395 1.00 90.94 132 PHE A O 1
ATOM 1052 N N . VAL A 1 133 ? -8.343 -2.459 18.621 1.00 92.38 133 VAL A N 1
ATOM 1053 C CA . VAL A 1 133 ? -8.080 -1.400 17.627 1.00 92.38 133 VAL A CA 1
ATOM 1054 C C . VAL A 1 133 ? -6.587 -1.340 17.281 1.00 92.38 133 VAL A C 1
ATOM 1056 O O . VAL A 1 133 ? -6.223 -1.372 16.107 1.00 92.38 133 VAL A O 1
ATOM 1059 N N . LEU A 1 134 ? -5.712 -1.344 18.289 1.00 92.25 134 LEU A N 1
ATOM 1060 C CA . LEU A 1 134 ? -4.259 -1.340 18.094 1.00 92.25 134 LEU A CA 1
ATOM 1061 C C . LEU A 1 134 ? -3.749 -2.594 17.372 1.00 92.25 134 LEU A C 1
ATOM 1063 O O . LEU A 1 134 ? -2.913 -2.493 16.478 1.00 92.25 134 LEU A O 1
ATOM 1067 N N . GLN A 1 135 ? -4.291 -3.775 17.681 1.00 93.00 135 GLN A N 1
ATOM 1068 C CA . GLN A 1 135 ? -3.974 -5.006 16.956 1.00 93.00 135 GLN A CA 1
ATOM 1069 C C . GLN A 1 135 ? -4.421 -4.939 15.487 1.00 93.00 135 GLN A C 1
ATOM 1071 O O . GLN A 1 135 ? -3.685 -5.413 14.622 1.00 93.00 135 GLN A O 1
ATOM 1076 N N . ILE A 1 136 ? -5.579 -4.341 15.171 1.00 94.88 136 ILE A N 1
ATOM 1077 C CA . ILE A 1 136 ? -6.014 -4.123 13.778 1.00 94.88 136 ILE A CA 1
ATOM 1078 C C . ILE A 1 136 ? -5.010 -3.216 13.054 1.00 94.88 136 ILE A C 1
ATOM 1080 O O . ILE A 1 136 ? -4.557 -3.558 11.961 1.00 94.88 136 ILE A O 1
ATOM 1084 N N . LEU A 1 137 ? -4.612 -2.104 13.679 1.00 95.12 137 LEU A N 1
ATOM 1085 C CA . LEU A 1 137 ? -3.628 -1.164 13.133 1.00 95.12 137 LEU A CA 1
ATOM 1086 C C . LEU A 1 137 ? -2.253 -1.829 12.917 1.00 95.12 137 LEU A C 1
ATOM 1088 O O . LEU A 1 137 ? -1.638 -1.646 11.866 1.00 95.12 137 LEU A O 1
ATOM 1092 N N . PHE A 1 138 ? -1.809 -2.680 13.847 1.00 94.56 138 PHE A N 1
ATOM 1093 C CA . PHE A 1 138 ? -0.565 -3.448 13.725 1.00 94.56 138 PHE A CA 1
ATOM 1094 C C . PHE A 1 138 ? -0.601 -4.445 12.561 1.00 94.56 138 PHE A C 1
ATOM 1096 O O . PHE A 1 138 ? 0.344 -4.539 11.770 1.00 94.56 138 PHE A O 1
ATOM 1103 N N . ARG A 1 139 ? -1.713 -5.180 12.407 1.00 95.38 139 ARG A N 1
ATOM 1104 C CA . ARG A 1 139 ? -1.918 -6.054 11.242 1.00 95.38 139 ARG A CA 1
ATOM 1105 C C . ARG A 1 139 ? -1.952 -5.239 9.949 1.00 95.38 139 ARG A C 1
ATOM 1107 O O . ARG A 1 139 ? -1.353 -5.673 8.970 1.00 95.38 139 ARG A O 1
ATOM 1114 N N . ASN A 1 140 ? -2.563 -4.055 9.948 1.00 97.19 140 ASN A N 1
ATOM 1115 C CA . ASN A 1 140 ? -2.594 -3.170 8.785 1.00 97.19 140 ASN A CA 1
ATOM 1116 C C . ASN A 1 140 ? -1.178 -2.776 8.316 1.00 97.19 140 ASN A C 1
ATOM 1118 O O . ASN A 1 140 ? -0.805 -3.064 7.176 1.00 97.19 140 ASN A O 1
ATOM 1122 N N . ALA A 1 141 ? -0.352 -2.227 9.215 1.00 96.88 141 ALA A N 1
ATOM 1123 C CA . ALA A 1 141 ? 1.046 -1.894 8.926 1.00 96.88 141 ALA A CA 1
ATOM 1124 C C . ALA A 1 141 ? 1.843 -3.125 8.441 1.00 96.88 141 ALA A C 1
ATOM 1126 O O . ALA A 1 141 ? 2.529 -3.068 7.416 1.00 96.88 141 ALA A O 1
ATOM 1127 N N . SER A 1 142 ? 1.653 -4.282 9.094 1.00 96.38 142 SER A N 1
ATOM 1128 C CA . SER A 1 142 ? 2.259 -5.559 8.682 1.00 96.38 142 SER A CA 1
ATOM 1129 C C . SER A 1 142 ? 1.924 -5.940 7.230 1.00 96.38 142 SER A C 1
ATOM 1131 O O . SER A 1 142 ? 2.808 -6.387 6.491 1.00 96.38 142 SER A O 1
ATOM 1133 N N . TYR A 1 143 ? 0.665 -5.773 6.797 1.00 96.88 143 TYR A N 1
ATOM 1134 C CA . TYR A 1 143 ? 0.248 -6.073 5.423 1.00 96.88 143 TYR A CA 1
ATOM 1135 C C . TYR A 1 143 ? 0.799 -5.065 4.413 1.00 96.88 143 TYR A C 1
ATOM 1137 O O . TYR A 1 143 ? 1.282 -5.491 3.362 1.00 96.88 143 TYR A O 1
ATOM 1145 N N . PHE A 1 144 ? 0.830 -3.765 4.730 1.00 97.75 144 PHE A N 1
ATOM 1146 C CA . PHE A 1 144 ? 1.499 -2.771 3.880 1.00 97.75 144 PHE A CA 1
ATOM 1147 C C . PHE A 1 144 ? 2.965 -3.156 3.637 1.00 97.75 144 PHE A C 1
ATOM 1149 O O . PHE A 1 144 ? 3.386 -3.279 2.487 1.00 97.75 144 PHE A O 1
ATOM 1156 N N . LEU A 1 145 ? 3.724 -3.461 4.693 1.00 97.56 145 LEU A N 1
ATOM 1157 C CA . LEU A 1 145 ? 5.124 -3.896 4.593 1.00 97.56 145 LEU A CA 1
ATOM 1158 C C . LEU A 1 145 ? 5.285 -5.224 3.840 1.00 97.56 145 LEU A C 1
ATOM 1160 O O . LEU A 1 145 ? 6.279 -5.441 3.141 1.00 97.56 145 LEU A O 1
ATOM 1164 N N . GLN A 1 146 ? 4.335 -6.153 3.973 1.00 96.19 146 GLN A N 1
ATOM 1165 C CA . GLN A 1 146 ? 4.324 -7.403 3.210 1.00 96.19 146 GLN A CA 1
ATOM 1166 C C . GLN A 1 146 ? 4.095 -7.167 1.706 1.00 96.19 146 GLN A C 1
ATOM 1168 O O . GLN A 1 146 ? 4.728 -7.842 0.888 1.00 96.19 146 GLN A O 1
ATOM 1173 N N . TYR A 1 147 ? 3.202 -6.252 1.327 1.00 96.12 147 TYR A N 1
ATOM 1174 C CA . TYR A 1 147 ? 2.909 -5.949 -0.076 1.00 96.12 147 TYR A CA 1
ATOM 1175 C C . TYR A 1 147 ? 3.966 -5.037 -0.712 1.00 96.12 147 TYR A C 1
ATOM 1177 O O . TYR A 1 147 ? 4.348 -5.276 -1.853 1.00 96.12 147 TYR A O 1
ATOM 1185 N N . LEU A 1 148 ? 4.545 -4.089 0.031 1.00 97.31 148 LEU A N 1
ATOM 1186 C CA . LEU A 1 148 ? 5.686 -3.280 -0.418 1.00 97.31 148 LEU A CA 1
ATOM 1187 C C . LEU A 1 148 ? 6.879 -4.160 -0.838 1.00 97.31 148 LEU A C 1
ATOM 1189 O O . LEU A 1 148 ? 7.408 -3.995 -1.934 1.00 97.31 148 LEU A O 1
ATOM 1193 N N . ARG A 1 149 ? 7.215 -5.185 -0.042 1.00 96.25 149 ARG A N 1
ATOM 1194 C CA . ARG A 1 149 ? 8.242 -6.195 -0.385 1.00 96.25 149 ARG A CA 1
ATOM 1195 C C . ARG A 1 149 ? 7.868 -7.101 -1.568 1.00 96.25 149 ARG A C 1
ATOM 1197 O O . ARG A 1 149 ? 8.742 -7.743 -2.145 1.00 96.25 149 ARG A O 1
ATOM 1204 N N . GLN A 1 150 ? 6.587 -7.216 -1.924 1.00 94.44 150 GLN A N 1
ATOM 1205 C CA . GLN A 1 150 ? 6.162 -7.914 -3.147 1.00 94.44 150 GLN A CA 1
ATOM 1206 C C . GLN A 1 150 ? 6.281 -7.004 -4.373 1.00 94.44 150 GLN A C 1
ATOM 1208 O O . GLN A 1 150 ? 6.748 -7.461 -5.415 1.00 94.44 150 GLN A O 1
ATOM 1213 N N . ILE A 1 151 ? 5.919 -5.724 -4.230 1.00 94.44 151 ILE A N 1
ATOM 1214 C CA . ILE A 1 151 ? 6.071 -4.693 -5.262 1.00 94.44 151 ILE A CA 1
ATOM 1215 C C . ILE A 1 151 ? 7.545 -4.518 -5.643 1.00 94.44 151 ILE A C 1
ATOM 1217 O O . ILE A 1 151 ? 7.848 -4.563 -6.830 1.00 94.44 151 ILE A O 1
ATOM 1221 N N . GLU A 1 152 ? 8.453 -4.399 -4.669 1.00 95.06 152 GLU A N 1
ATOM 1222 C CA . GLU A 1 152 ? 9.911 -4.317 -4.875 1.00 95.06 152 GLU A CA 1
ATOM 1223 C C . GLU A 1 152 ? 10.423 -5.466 -5.763 1.00 95.06 152 GLU A C 1
ATOM 1225 O O . GLU A 1 152 ? 10.864 -5.247 -6.890 1.00 95.06 152 GLU A O 1
ATOM 1230 N N . ARG A 1 153 ? 10.240 -6.718 -5.322 1.00 94.38 153 ARG A N 1
ATOM 1231 C CA . ARG A 1 153 ? 10.704 -7.919 -6.045 1.00 94.38 153 ARG A CA 1
ATOM 1232 C C . ARG A 1 153 ? 10.114 -8.063 -7.448 1.00 94.38 153 ARG A C 1
ATOM 1234 O O . ARG A 1 153 ? 10.718 -8.700 -8.314 1.00 94.38 153 ARG A O 1
ATOM 1241 N N . LEU A 1 154 ? 8.900 -7.558 -7.661 1.00 92.56 154 LEU A N 1
ATOM 1242 C CA . LEU A 1 154 ? 8.248 -7.577 -8.965 1.00 92.56 154 LEU A CA 1
ATOM 1243 C C . LEU A 1 154 ? 8.755 -6.439 -9.861 1.00 92.56 154 LEU A C 1
ATOM 1245 O O . LEU A 1 154 ? 8.971 -6.669 -11.049 1.00 92.56 154 LEU A O 1
ATOM 1249 N N . SER A 1 155 ? 9.014 -5.261 -9.289 1.00 92.94 155 SER A N 1
ATOM 1250 C CA . SER A 1 155 ? 9.672 -4.134 -9.955 1.00 92.94 155 SER A CA 1
ATOM 1251 C C . SER A 1 155 ? 11.059 -4.533 -10.460 1.00 92.94 155 SER A C 1
ATOM 1253 O O . SER A 1 155 ? 11.343 -4.347 -11.641 1.00 92.94 155 SER A O 1
ATOM 1255 N N . ASP A 1 156 ? 11.878 -5.175 -9.622 1.00 93.19 156 ASP A N 1
ATOM 1256 C CA . ASP A 1 156 ? 13.213 -5.664 -10.000 1.00 93.19 156 ASP A CA 1
ATOM 1257 C C . ASP A 1 156 ? 13.152 -6.658 -11.167 1.00 93.19 156 ASP A C 1
ATOM 1259 O O . ASP A 1 156 ? 13.923 -6.567 -12.126 1.00 93.19 156 ASP A O 1
ATOM 1263 N N . ARG A 1 157 ? 12.192 -7.595 -11.124 1.00 91.88 157 ARG A N 1
ATOM 1264 C CA . ARG A 1 157 ? 11.981 -8.574 -12.198 1.00 91.88 157 ARG A CA 1
ATOM 1265 C C . ARG A 1 157 ? 11.606 -7.894 -13.514 1.00 91.88 157 ARG A C 1
ATOM 1267 O O . ARG A 1 157 ? 12.227 -8.173 -14.536 1.00 91.88 157 ARG A O 1
ATOM 1274 N N . ILE A 1 158 ? 10.619 -6.998 -13.492 1.00 89.69 158 ILE A N 1
ATOM 1275 C CA . ILE A 1 158 ? 10.170 -6.288 -14.697 1.00 89.69 158 ILE A CA 1
ATOM 1276 C C . ILE A 1 158 ? 11.288 -5.374 -15.220 1.00 89.69 158 ILE A C 1
ATOM 1278 O O . ILE A 1 158 ? 11.499 -5.306 -16.427 1.00 89.69 158 ILE A O 1
ATOM 1282 N N . GLY A 1 159 ? 12.063 -4.730 -14.342 1.00 88.00 159 GLY A N 1
ATOM 1283 C CA . GLY A 1 159 ? 13.241 -3.944 -14.719 1.00 88.00 159 GLY A CA 1
ATOM 1284 C C . GLY A 1 159 ? 14.321 -4.780 -15.417 1.00 88.00 159 GLY A C 1
ATOM 1285 O O . GLY A 1 159 ? 14.910 -4.335 -16.405 1.00 88.00 159 GLY A O 1
ATOM 1286 N N . ALA A 1 160 ? 14.553 -6.017 -14.969 1.00 88.38 160 ALA A N 1
ATOM 1287 C CA . ALA A 1 160 ? 15.461 -6.953 -15.632 1.00 88.38 160 ALA A CA 1
ATOM 1288 C C . ALA A 1 160 ? 14.940 -7.417 -17.010 1.00 88.38 160 ALA A C 1
ATOM 1290 O O . ALA A 1 160 ? 15.711 -7.470 -17.969 1.00 88.38 160 ALA A O 1
ATOM 1291 N N . GLU A 1 161 ? 13.639 -7.701 -17.142 1.00 86.19 161 GLU A N 1
ATOM 1292 C CA . GLU A 1 161 ? 12.996 -8.068 -18.420 1.00 86.19 161 GLU A CA 1
ATOM 1293 C C . GLU A 1 161 ? 12.981 -6.897 -19.427 1.00 86.19 161 GLU A C 1
ATOM 1295 O O . GLU A 1 161 ? 13.224 -7.077 -20.629 1.00 86.19 161 GLU A O 1
ATOM 1300 N N . LEU A 1 162 ? 12.765 -5.674 -18.932 1.00 83.38 162 LEU A N 1
ATOM 1301 C CA . LEU A 1 162 ? 12.742 -4.449 -19.727 1.00 83.38 162 LEU A CA 1
ATOM 1302 C C . LEU A 1 162 ? 14.136 -4.081 -20.258 1.00 83.38 162 LEU A C 1
ATOM 1304 O O . LEU A 1 162 ? 14.249 -3.701 -21.424 1.00 83.38 162 LEU A O 1
ATOM 1308 N N . ASN A 1 163 ? 15.196 -4.291 -19.468 1.00 79.12 163 ASN A N 1
ATOM 1309 C CA . ASN A 1 163 ? 16.589 -4.159 -19.922 1.00 79.12 163 ASN A CA 1
ATOM 1310 C C . ASN A 1 163 ? 16.929 -5.075 -21.114 1.00 79.12 163 ASN A C 1
ATOM 1312 O O . ASN A 1 163 ? 17.763 -4.714 -21.941 1.00 79.12 163 ASN A O 1
ATOM 1316 N N . GLN A 1 164 ? 16.301 -6.251 -21.219 1.00 79.12 164 GLN A N 1
ATOM 1317 C CA . GLN A 1 164 ? 16.572 -7.200 -22.306 1.00 79.12 164 GLN A CA 1
ATOM 1318 C C . GLN A 1 164 ? 15.777 -6.907 -23.584 1.00 79.12 164 GLN A C 1
ATOM 1320 O O . GLN A 1 164 ? 16.254 -7.212 -24.676 1.00 79.12 164 GLN A O 1
ATOM 1325 N N . SER A 1 165 ? 14.557 -6.372 -23.464 1.00 71.88 165 SER A N 1
ATOM 1326 C CA . SER A 1 165 ? 13.598 -6.359 -24.580 1.00 71.88 165 SER A CA 1
ATOM 1327 C C . SER A 1 165 ? 12.916 -5.017 -24.874 1.00 71.88 165 SER A C 1
ATOM 1329 O O . SER A 1 165 ? 12.301 -4.897 -25.932 1.00 71.88 165 SER A O 1
ATOM 1331 N N . MET A 1 166 ? 13.023 -4.013 -23.989 1.00 77.62 166 MET A N 1
ATOM 1332 C CA . MET A 1 166 ? 12.442 -2.661 -24.133 1.00 77.62 166 MET A CA 1
ATOM 1333 C C . MET A 1 166 ? 10.992 -2.640 -24.665 1.00 77.62 166 MET A C 1
ATOM 1335 O O . MET A 1 166 ? 10.611 -1.796 -25.477 1.00 77.62 166 MET A O 1
ATOM 1339 N N . ARG A 1 167 ? 10.166 -3.597 -24.225 1.00 77.31 167 ARG A N 1
ATOM 1340 C CA . ARG A 1 167 ? 8.776 -3.752 -24.669 1.00 77.31 167 ARG A CA 1
ATOM 1341 C C . ARG A 1 167 ? 7.828 -2.816 -23.906 1.00 77.31 167 ARG A C 1
ATOM 1343 O O . ARG A 1 167 ? 7.943 -2.627 -22.697 1.00 77.31 167 ARG A O 1
ATOM 1350 N N . ASN A 1 168 ? 6.816 -2.294 -24.607 1.00 82.69 168 ASN A N 1
ATOM 1351 C CA . ASN A 1 168 ? 5.800 -1.400 -24.025 1.00 82.69 168 ASN A CA 1
ATOM 1352 C C . ASN A 1 168 ? 5.000 -2.033 -22.873 1.00 82.69 168 ASN A C 1
ATOM 1354 O O . ASN A 1 168 ? 4.518 -1.316 -22.000 1.00 82.69 168 ASN A O 1
ATOM 1358 N N . ARG A 1 169 ? 4.832 -3.362 -22.866 1.00 86.12 169 ARG A N 1
ATOM 1359 C CA . ARG A 1 169 ? 4.079 -4.080 -21.828 1.00 86.12 169 ARG A CA 1
ATOM 1360 C C . ARG A 1 169 ? 4.742 -3.916 -20.458 1.00 86.12 169 ARG A C 1
ATOM 1362 O O . ARG A 1 169 ? 4.062 -3.590 -19.493 1.00 86.12 169 ARG A O 1
ATOM 1369 N N . GLU A 1 170 ? 6.052 -4.088 -20.393 1.00 86.75 170 GLU A N 1
ATOM 1370 C CA . GLU A 1 170 ? 6.849 -3.990 -19.177 1.00 86.75 170 GLU A CA 1
ATOM 1371 C C . GLU A 1 170 ? 6.845 -2.554 -18.636 1.00 86.75 170 GLU A C 1
ATOM 1373 O O . GLU A 1 170 ? 6.641 -2.358 -17.441 1.00 86.75 170 GLU A O 1
ATOM 1378 N N . LEU A 1 171 ? 6.931 -1.543 -19.511 1.00 86.75 171 LEU A N 1
ATOM 1379 C CA . LEU A 1 171 ? 6.736 -0.136 -19.129 1.00 86.75 171 LEU A CA 1
ATOM 1380 C C . LEU A 1 171 ? 5.355 0.110 -18.495 1.00 86.75 171 LEU A C 1
ATOM 1382 O O . LEU A 1 171 ? 5.268 0.765 -17.458 1.00 86.75 171 LEU A O 1
ATOM 1386 N N . ILE A 1 172 ? 4.281 -0.453 -19.062 1.00 88.31 172 ILE A N 1
ATOM 1387 C CA . ILE A 1 172 ? 2.926 -0.359 -18.489 1.00 88.31 172 ILE A CA 1
ATOM 1388 C C . ILE A 1 172 ? 2.853 -1.066 -17.124 1.00 88.31 172 ILE A C 1
ATOM 1390 O O . ILE A 1 172 ? 2.236 -0.548 -16.195 1.00 88.31 172 ILE A O 1
ATOM 1394 N N . GLN A 1 173 ? 3.513 -2.215 -16.956 1.00 88.88 173 GLN A N 1
ATOM 1395 C CA . GLN A 1 173 ? 3.557 -2.908 -15.664 1.00 88.88 173 GLN A CA 1
ATOM 1396 C C . GLN A 1 173 ? 4.314 -2.093 -14.599 1.00 88.88 173 GLN A C 1
ATOM 1398 O O . GLN A 1 173 ? 3.823 -1.978 -13.475 1.00 88.88 173 GLN A O 1
ATOM 1403 N N . LEU A 1 174 ? 5.438 -1.452 -14.950 1.00 90.38 174 LEU A N 1
ATOM 1404 C CA . LEU A 1 174 ? 6.137 -0.505 -14.067 1.00 90.38 174 LEU A CA 1
ATOM 1405 C C . LEU A 1 174 ? 5.245 0.697 -13.701 1.00 90.38 174 LEU A C 1
ATOM 1407 O O . LEU A 1 174 ? 5.156 1.058 -12.528 1.00 90.38 174 LEU A O 1
ATOM 1411 N N . MET A 1 175 ? 4.506 1.270 -14.659 1.00 89.88 175 MET A N 1
ATOM 1412 C CA . MET A 1 175 ? 3.537 2.345 -14.386 1.00 89.88 175 MET A CA 1
ATOM 1413 C C . MET A 1 175 ? 2.453 1.923 -13.383 1.00 89.88 175 MET A C 1
ATOM 1415 O O . MET A 1 175 ? 2.093 2.700 -12.497 1.00 89.88 175 MET A O 1
ATOM 1419 N N . ASN A 1 176 ? 1.956 0.691 -13.480 1.00 90.94 176 ASN A N 1
ATOM 1420 C CA . ASN A 1 176 ? 0.914 0.189 -12.585 1.00 90.94 176 ASN A CA 1
ATOM 1421 C C . ASN A 1 176 ? 1.443 -0.123 -11.172 1.00 90.94 176 ASN A C 1
ATOM 1423 O O . ASN A 1 176 ? 0.744 0.125 -10.183 1.00 90.94 176 ASN A O 1
ATOM 1427 N N . LEU A 1 177 ? 2.696 -0.583 -11.049 1.00 93.06 177 LEU A N 1
ATOM 1428 C CA . LEU A 1 177 ? 3.385 -0.671 -9.755 1.00 93.06 177 LEU A CA 1
ATOM 1429 C C . LEU A 1 177 ? 3.584 0.716 -9.132 1.00 93.06 177 LEU A C 1
ATOM 1431 O O . LEU A 1 177 ? 3.274 0.900 -7.956 1.00 93.06 177 LEU A O 1
ATOM 1435 N N . LYS A 1 178 ? 3.995 1.716 -9.923 1.00 93.44 178 LYS A N 1
ATOM 1436 C CA . LYS A 1 178 ? 4.110 3.111 -9.468 1.00 93.44 178 LYS A CA 1
ATOM 1437 C C . LYS A 1 178 ? 2.769 3.649 -8.968 1.00 93.44 178 LYS A C 1
ATOM 1439 O O . LYS A 1 178 ? 2.722 4.260 -7.905 1.00 93.44 178 LYS A O 1
ATOM 1444 N N . LYS A 1 179 ? 1.668 3.367 -9.674 1.00 92.56 179 LYS A N 1
ATOM 1445 C CA . LYS A 1 179 ? 0.314 3.737 -9.231 1.00 92.56 179 LYS A CA 1
ATOM 1446 C C . LYS A 1 179 ? -0.053 3.081 -7.889 1.00 92.56 179 LYS A C 1
ATOM 1448 O O . LYS A 1 179 ? -0.552 3.770 -7.005 1.00 92.56 179 LYS A O 1
ATOM 1453 N N . SER A 1 180 ? 0.274 1.798 -7.705 1.00 94.25 180 SER A N 1
ATOM 1454 C CA . SER A 1 180 ? 0.072 1.081 -6.430 1.00 94.25 180 SER A CA 1
ATOM 1455 C C . SER A 1 180 ? 0.874 1.715 -5.276 1.00 94.25 180 SER A C 1
ATOM 1457 O O . SER A 1 180 ? 0.338 1.929 -4.191 1.00 94.25 180 SER A O 1
ATOM 1459 N N . LEU A 1 181 ? 2.139 2.087 -5.519 1.00 95.75 181 LEU A N 1
ATOM 1460 C CA . LEU A 1 181 ? 2.999 2.764 -4.535 1.00 95.75 181 LEU A CA 1
ATOM 1461 C C . LEU A 1 181 ? 2.497 4.163 -4.159 1.00 95.75 181 LEU A C 1
ATOM 1463 O O . LEU A 1 181 ? 2.610 4.555 -2.999 1.00 95.75 181 LEU A O 1
ATOM 1467 N N . VAL A 1 182 ? 1.927 4.910 -5.111 1.00 94.12 182 VAL A N 1
ATOM 1468 C CA . VAL A 1 182 ? 1.310 6.218 -4.840 1.00 94.12 182 VAL A CA 1
ATOM 1469 C C . VAL A 1 182 ? 0.089 6.065 -3.932 1.00 94.12 182 VAL A C 1
ATOM 1471 O O . VAL A 1 182 ? 0.025 6.765 -2.925 1.00 94.12 182 VAL A O 1
ATOM 1474 N N . TYR A 1 183 ? -0.818 5.118 -4.210 1.00 92.75 183 TYR A N 1
ATOM 1475 C CA . TYR A 1 183 ? -1.950 4.839 -3.315 1.00 92.75 183 TYR A CA 1
ATOM 1476 C C . TYR A 1 183 ? -1.479 4.462 -1.906 1.00 92.75 183 TYR A C 1
ATOM 1478 O O . TYR A 1 183 ? -1.913 5.072 -0.932 1.00 92.75 183 TYR A O 1
ATOM 1486 N N . PHE A 1 184 ? -0.526 3.531 -1.793 1.00 96.12 184 PHE A N 1
ATOM 1487 C CA . PHE A 1 184 ? 0.029 3.130 -0.498 1.00 96.12 184 PHE A CA 1
ATOM 1488 C C . PHE A 1 184 ? 0.664 4.307 0.253 1.00 96.12 184 PHE A C 1
ATOM 1490 O O . PHE A 1 184 ? 0.373 4.494 1.429 1.00 96.12 184 PHE A O 1
ATOM 1497 N N . SER A 1 185 ? 1.489 5.127 -0.406 1.00 96.06 185 SER A N 1
ATOM 1498 C CA . SER A 1 185 ? 2.137 6.295 0.210 1.00 96.06 185 SER A CA 1
ATOM 1499 C C . SER A 1 185 ? 1.120 7.323 0.720 1.00 96.06 185 SER A C 1
ATOM 1501 O O . SER A 1 185 ? 1.282 7.850 1.821 1.00 96.06 185 SER A O 1
ATOM 1503 N N . THR A 1 186 ? 0.047 7.579 -0.036 1.00 95.31 186 THR A N 1
ATOM 1504 C CA . THR A 1 186 ? -1.041 8.471 0.387 1.00 95.31 186 THR A CA 1
ATOM 1505 C C . THR A 1 186 ? -1.784 7.904 1.596 1.00 95.31 186 THR A C 1
ATOM 1507 O O . THR A 1 186 ? -1.874 8.573 2.624 1.00 95.31 186 THR A O 1
ATOM 1510 N N . SER A 1 187 ? -2.248 6.657 1.514 1.00 96.44 187 SER A N 1
ATOM 1511 C CA . SER A 1 187 ? -2.995 5.986 2.581 1.00 96.44 187 SER A CA 1
ATOM 1512 C C . SER A 1 187 ? -2.195 5.820 3.876 1.00 96.44 187 SER A C 1
ATOM 1514 O O . SER A 1 187 ? -2.702 6.105 4.956 1.00 96.44 187 SER A O 1
ATOM 1516 N N . LEU A 1 188 ? -0.917 5.441 3.793 1.00 97.81 188 LEU A N 1
ATOM 1517 C CA . LEU A 1 188 ? -0.034 5.310 4.957 1.00 97.81 188 LEU A CA 1
ATOM 1518 C C . LEU A 1 188 ? 0.197 6.649 5.676 1.00 97.81 188 LEU A C 1
ATOM 1520 O O . LEU A 1 188 ? 0.250 6.686 6.907 1.00 97.81 188 LEU A O 1
ATOM 1524 N N . ARG A 1 189 ? 0.291 7.759 4.930 1.00 97.44 189 ARG A N 1
ATOM 1525 C CA . ARG A 1 189 ? 0.381 9.115 5.502 1.00 97.44 189 ARG A CA 1
ATOM 1526 C C . ARG A 1 189 ? -0.928 9.541 6.167 1.00 97.44 189 ARG A C 1
ATOM 1528 O O . ARG A 1 189 ? -0.880 10.115 7.250 1.00 97.44 189 ARG A O 1
ATOM 1535 N N . SER A 1 190 ? -2.077 9.228 5.569 1.00 96.44 190 SER A N 1
ATOM 1536 C CA . SER A 1 190 ? -3.389 9.462 6.189 1.00 96.44 190 SER A CA 1
ATOM 1537 C C . SER A 1 190 ? -3.554 8.643 7.478 1.00 96.44 190 SER A C 1
ATOM 1539 O O . SER A 1 190 ? -3.930 9.190 8.513 1.00 96.44 190 SER A O 1
ATOM 1541 N N . ASN A 1 191 ? -3.168 7.363 7.459 1.00 97.25 191 ASN A N 1
ATOM 1542 C CA . ASN A 1 191 ? -3.155 6.499 8.641 1.00 97.25 191 ASN A CA 1
ATOM 1543 C C . ASN A 1 191 ? -2.203 7.023 9.733 1.00 97.25 191 ASN A C 1
ATOM 1545 O O . ASN A 1 191 ? -2.551 6.970 10.909 1.00 97.25 191 ASN A O 1
ATOM 1549 N N . GLN A 1 192 ? -1.046 7.597 9.379 1.00 96.62 192 GLN A N 1
ATOM 1550 C CA . GLN A 1 192 ? -0.140 8.208 10.362 1.00 96.62 192 GLN A CA 1
ATOM 1551 C C . GLN A 1 192 ? -0.821 9.329 11.157 1.00 96.62 192 GLN A C 1
ATOM 1553 O O . GLN A 1 192 ? -0.672 9.389 12.372 1.00 96.62 192 GLN A O 1
ATOM 1558 N N . ILE A 1 193 ? -1.624 10.170 10.497 1.00 94.50 193 ILE A N 1
ATOM 1559 C CA . ILE A 1 193 ? -2.367 11.257 11.156 1.00 94.50 193 ILE A CA 1
ATOM 1560 C C . ILE A 1 193 ? -3.392 10.694 12.158 1.00 94.50 193 ILE A C 1
ATOM 1562 O O . ILE A 1 193 ? -3.597 11.278 13.222 1.00 94.50 193 ILE A O 1
ATOM 1566 N N . VAL A 1 194 ? -4.017 9.553 11.849 1.00 93.44 194 VAL A N 1
ATOM 1567 C CA . VAL A 1 194 ? -4.924 8.832 12.763 1.00 93.44 194 VAL A CA 1
ATOM 1568 C C . VAL A 1 194 ? -4.162 8.271 13.973 1.00 93.44 194 VAL A C 1
ATOM 1570 O O . VAL A 1 194 ? -4.617 8.420 15.110 1.00 93.44 194 VAL A O 1
ATOM 1573 N N . LEU A 1 195 ? -2.978 7.691 13.761 1.00 92.38 195 LEU A N 1
ATOM 1574 C CA . LEU A 1 195 ? -2.125 7.173 14.837 1.00 92.38 195 LEU A CA 1
ATOM 1575 C C . LEU A 1 195 ? -1.623 8.289 15.772 1.00 92.38 195 LEU A C 1
ATOM 1577 O O . LEU A 1 195 ? -1.785 8.192 16.988 1.00 92.38 195 LEU A O 1
ATOM 1581 N N . ASP A 1 196 ? -1.103 9.385 15.214 1.00 89.31 196 ASP A N 1
ATOM 1582 C CA . ASP A 1 196 ? -0.591 10.530 15.982 1.00 89.31 196 ASP A CA 1
ATOM 1583 C C . ASP A 1 196 ? -1.712 11.225 16.791 1.00 89.31 196 ASP A C 1
ATOM 1585 O O . ASP A 1 196 ? -1.514 11.648 17.936 1.00 89.31 196 ASP A O 1
ATOM 1589 N N . LYS A 1 197 ? -2.935 11.293 16.239 1.00 85.56 197 LYS A N 1
ATOM 1590 C CA . LYS A 1 197 ? -4.129 11.739 16.982 1.00 85.56 197 LYS A CA 1
ATOM 1591 C C . LYS A 1 197 ? -4.502 10.789 18.119 1.00 85.56 197 LYS A C 1
ATOM 1593 O O . LYS A 1 197 ? -4.919 11.267 19.172 1.00 85.56 197 LYS A O 1
ATOM 1598 N N . THR A 1 198 ? -4.346 9.479 17.928 1.00 80.31 198 THR A N 1
ATOM 1599 C CA . THR A 1 198 ? -4.680 8.466 18.943 1.00 80.31 198 THR A CA 1
ATOM 1600 C C . THR A 1 198 ? -3.770 8.586 20.169 1.00 80.31 198 THR A C 1
ATOM 1602 O O . THR A 1 198 ? -4.280 8.559 21.288 1.00 80.31 198 THR A O 1
ATOM 1605 N N . LEU A 1 199 ? -2.467 8.845 19.971 1.00 70.56 199 LEU A N 1
ATOM 1606 C CA . LEU A 1 199 ? -1.537 9.212 21.054 1.00 70.56 199 LEU A CA 1
ATOM 1607 C C . LEU A 1 199 ? -1.990 10.467 21.820 1.00 70.56 199 LEU A C 1
ATOM 1609 O O . LEU A 1 199 ? -1.912 10.515 23.045 1.00 70.56 199 LEU A O 1
ATOM 1613 N N . THR A 1 200 ? -2.428 11.499 21.092 1.00 69.38 200 THR A N 1
ATOM 1614 C CA . THR A 1 200 ? -2.614 12.853 21.642 1.00 69.38 200 THR A CA 1
ATOM 1615 C C . THR A 1 200 ? -3.952 13.041 22.360 1.00 69.38 200 THR A C 1
ATOM 1617 O O . THR A 1 200 ? -4.008 13.700 23.395 1.00 69.38 200 THR A O 1
ATOM 1620 N N . PHE A 1 201 ? -5.039 12.494 21.808 1.00 60.34 201 PHE A N 1
ATOM 1621 C CA . PHE A 1 201 ? -6.407 12.771 22.267 1.00 60.34 201 PHE A CA 1
ATOM 1622 C C . PHE A 1 201 ? -7.069 11.611 23.020 1.00 60.34 201 PHE A C 1
ATOM 1624 O O . PHE A 1 201 ? -8.186 11.789 23.494 1.00 60.34 201 PHE A O 1
ATOM 1631 N N . GLN A 1 202 ? -6.402 10.451 23.126 1.00 67.50 202 GLN A N 1
ATOM 1632 C CA . GLN A 1 202 ? -6.851 9.253 23.858 1.00 67.50 202 GLN A CA 1
ATOM 1633 C C . GLN A 1 202 ? -8.383 9.024 23.838 1.00 67.50 202 GLN A C 1
ATOM 1635 O O . GLN A 1 202 ? -9.008 8.931 24.897 1.00 67.50 202 GLN A O 1
ATOM 1640 N N . PRO A 1 203 ? -9.017 8.892 22.651 1.00 62.53 203 PRO A N 1
ATOM 1641 C CA . PRO A 1 203 ? -10.459 8.622 22.559 1.00 62.53 203 PRO A CA 1
ATOM 1642 C C . PRO A 1 203 ? -10.836 7.263 23.176 1.00 62.53 203 PRO A C 1
ATOM 1644 O O . PRO A 1 203 ? -11.996 6.995 23.481 1.00 62.53 203 PRO A O 1
ATOM 1647 N N . LEU A 1 204 ? -9.839 6.398 23.384 1.00 69.88 204 LEU A N 1
ATOM 1648 C CA . LEU A 1 204 ? -9.944 5.098 24.023 1.00 69.88 204 LEU A CA 1
ATOM 1649 C C . LEU A 1 204 ? -9.050 5.072 25.266 1.00 69.88 204 LEU A C 1
ATOM 1651 O O . LEU A 1 204 ? -7.931 5.582 25.250 1.00 69.88 204 LEU A O 1
ATOM 1655 N N . ARG A 1 205 ? -9.520 4.423 26.336 1.00 75.12 205 ARG A N 1
ATOM 1656 C CA . ARG A 1 205 ? -8.744 4.243 27.570 1.00 75.12 205 ARG A CA 1
ATOM 1657 C C . ARG A 1 205 ? -7.514 3.376 27.288 1.00 75.12 205 ARG A C 1
ATOM 1659 O O . ARG A 1 205 ? -7.664 2.181 27.032 1.00 75.12 205 ARG A O 1
ATOM 1666 N N . MET A 1 206 ? -6.329 3.974 27.351 1.00 76.12 206 MET A N 1
ATOM 1667 C CA . MET A 1 206 ? -5.051 3.280 27.189 1.00 76.12 206 MET A CA 1
ATOM 1668 C C . MET A 1 206 ? -4.534 2.727 28.523 1.00 76.12 206 MET A C 1
ATOM 1670 O O . MET A 1 206 ? -4.764 3.302 29.589 1.00 76.12 206 MET A O 1
ATOM 1674 N N . TYR A 1 207 ? -3.830 1.603 28.436 1.00 79.25 207 TYR A N 1
ATOM 1675 C CA . TYR A 1 207 ? -3.021 1.006 29.498 1.00 79.25 207 TYR A CA 1
ATOM 1676 C C . TYR A 1 207 ? -1.540 1.024 29.070 1.00 79.25 207 TYR A C 1
ATOM 1678 O O . TYR A 1 207 ? -1.237 1.359 27.925 1.00 79.25 207 TYR A O 1
ATOM 1686 N N . GLU A 1 208 ? -0.621 0.664 29.966 1.00 79.12 208 GLU A N 1
ATOM 1687 C CA . GLU A 1 208 ? 0.831 0.663 29.705 1.00 79.12 208 GLU A CA 1
ATOM 1688 C C . GLU A 1 208 ? 1.187 -0.248 28.509 1.00 79.12 208 GLU A C 1
ATOM 1690 O O . GLU A 1 208 ? 1.610 0.262 27.477 1.00 79.12 208 GLU A O 1
ATOM 1695 N N . ASP A 1 209 ? 0.807 -1.535 28.559 1.00 80.81 209 ASP A N 1
ATOM 1696 C CA . ASP A 1 209 ? 0.850 -2.495 27.431 1.00 80.81 209 ASP A CA 1
ATOM 1697 C C . ASP A 1 209 ? 0.311 -1.955 26.087 1.00 80.81 209 ASP A C 1
ATOM 1699 O O . ASP A 1 209 ? 0.759 -2.358 25.013 1.00 80.81 209 ASP A O 1
ATOM 1703 N N . ASP A 1 210 ? -0.745 -1.138 26.140 1.00 85.25 210 ASP A N 1
ATOM 1704 C CA . ASP A 1 210 ? -1.417 -0.610 24.948 1.00 85.25 210 ASP A CA 1
ATOM 1705 C C . ASP A 1 210 ? -0.681 0.633 24.405 1.00 85.25 210 ASP A C 1
ATOM 1707 O O . ASP A 1 210 ? -0.871 1.012 23.252 1.00 85.25 210 ASP A O 1
ATOM 1711 N N . THR A 1 211 ? 0.169 1.268 25.216 1.00 85.56 211 THR A N 1
ATOM 1712 C CA . THR A 1 211 ? 1.014 2.396 24.803 1.00 85.56 211 THR A CA 1
ATOM 1713 C C . THR A 1 211 ? 2.209 1.884 24.009 1.00 85.56 211 THR A C 1
ATOM 1715 O O . THR A 1 211 ? 2.388 2.311 22.871 1.00 85.56 211 THR A O 1
ATOM 1718 N N . ASP A 1 212 ? 2.922 0.881 24.533 1.00 88.50 212 ASP A N 1
ATOM 1719 C CA . ASP A 1 212 ? 4.021 0.200 23.833 1.00 88.50 212 ASP A CA 1
ATOM 1720 C C . ASP A 1 212 ? 3.563 -0.340 22.465 1.00 88.50 212 ASP A C 1
ATOM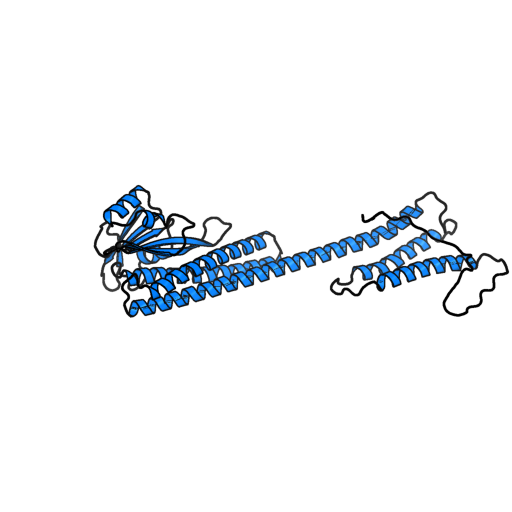 1722 O O . ASP A 1 212 ? 4.198 -0.105 21.437 1.00 88.50 212 ASP A O 1
ATOM 1726 N N . LEU A 1 213 ? 2.391 -0.992 22.422 1.00 89.75 213 LEU A N 1
ATOM 1727 C CA . LEU A 1 213 ? 1.817 -1.498 21.172 1.00 89.75 213 LEU A CA 1
ATOM 1728 C C . LEU A 1 213 ? 1.484 -0.373 20.173 1.00 89.75 213 LEU A C 1
ATOM 1730 O O . LEU A 1 213 ? 1.589 -0.584 18.966 1.00 89.75 213 LEU A O 1
ATOM 1734 N N . LEU A 1 214 ? 1.070 0.811 20.635 1.00 90.81 214 LEU A N 1
ATOM 1735 C CA . LEU A 1 214 ? 0.831 1.959 19.753 1.00 90.81 214 LEU A CA 1
ATOM 1736 C C . LEU A 1 214 ? 2.147 2.550 19.221 1.00 90.81 214 LEU A C 1
ATOM 1738 O O . LEU A 1 214 ? 2.197 2.950 18.056 1.00 90.81 214 LEU A O 1
ATOM 1742 N N . GLU A 1 215 ? 3.214 2.569 20.024 1.00 91.50 215 GLU A N 1
ATOM 1743 C CA . GLU A 1 215 ? 4.547 2.971 19.562 1.00 91.50 215 GLU A CA 1
ATOM 1744 C C . GLU A 1 215 ? 5.076 2.021 18.476 1.00 91.50 215 GLU A C 1
ATOM 1746 O O . GLU A 1 215 ? 5.465 2.494 17.404 1.00 91.50 215 GLU A O 1
ATOM 1751 N N . ASP A 1 216 ? 4.977 0.701 18.678 1.00 93.56 216 ASP A N 1
ATOM 1752 C CA . ASP A 1 216 ? 5.314 -0.317 17.668 1.00 93.56 216 ASP A CA 1
ATOM 1753 C C . ASP A 1 216 ? 4.544 -0.092 16.352 1.00 93.56 216 ASP A C 1
ATOM 1755 O O . ASP A 1 216 ? 5.131 -0.046 15.268 1.00 93.56 216 ASP A O 1
ATOM 1759 N N . VAL A 1 217 ? 3.222 0.115 16.430 1.00 95.19 217 VAL A N 1
ATOM 1760 C CA . VAL A 1 217 ? 2.368 0.410 15.263 1.00 95.19 217 VAL A CA 1
ATOM 1761 C C . VAL A 1 217 ? 2.839 1.662 14.515 1.00 95.19 217 VAL A C 1
ATOM 1763 O O . VAL A 1 217 ? 2.839 1.686 13.281 1.00 95.19 217 VAL A O 1
ATOM 1766 N N . ILE A 1 218 ? 3.239 2.706 15.241 1.00 95.50 218 ILE A N 1
ATOM 1767 C CA . ILE A 1 218 ? 3.725 3.963 14.666 1.00 95.50 218 ILE A CA 1
ATOM 1768 C C . ILE A 1 218 ? 5.088 3.784 13.994 1.00 95.50 218 ILE A C 1
ATOM 1770 O O . ILE A 1 218 ? 5.313 4.367 12.932 1.00 95.50 218 ILE A O 1
ATOM 1774 N N . ILE A 1 219 ? 5.985 2.985 14.573 1.00 96.56 219 ILE A N 1
ATOM 1775 C CA . ILE A 1 219 ? 7.295 2.668 13.990 1.00 96.56 219 ILE A CA 1
ATOM 1776 C C . ILE A 1 219 ? 7.112 1.900 12.673 1.00 96.56 219 ILE A C 1
ATOM 1778 O O . ILE A 1 219 ? 7.623 2.332 11.638 1.00 96.56 219 ILE A O 1
ATOM 1782 N N . GLU A 1 220 ? 6.314 0.830 12.679 1.00 97.31 220 GLU A N 1
ATOM 1783 C CA . GLU A 1 220 ? 6.029 0.005 11.495 1.00 97.31 220 GLU A CA 1
ATOM 1784 C C . GLU A 1 220 ? 5.316 0.818 10.388 1.00 97.31 220 GLU A C 1
ATOM 1786 O O . GLU A 1 220 ? 5.651 0.705 9.204 1.00 97.31 220 GLU A O 1
ATOM 1791 N N . ASN A 1 221 ? 4.374 1.707 10.742 1.00 97.94 221 ASN A N 1
ATOM 1792 C CA . ASN A 1 221 ? 3.702 2.579 9.768 1.00 97.94 221 ASN A CA 1
ATOM 1793 C C . ASN A 1 221 ? 4.655 3.636 9.173 1.00 97.94 221 ASN A C 1
ATOM 1795 O O . ASN A 1 221 ? 4.640 3.857 7.959 1.00 97.94 221 ASN A O 1
ATOM 1799 N N . LYS A 1 222 ? 5.532 4.251 9.982 1.00 97.62 222 LYS A N 1
ATOM 1800 C CA . LYS A 1 222 ? 6.575 5.176 9.492 1.00 97.62 222 LYS A CA 1
ATOM 1801 C C . LYS A 1 222 ? 7.543 4.478 8.539 1.00 97.62 222 LYS A C 1
ATOM 1803 O O . LYS A 1 222 ? 7.788 4.995 7.449 1.00 97.62 222 LYS A O 1
ATOM 1808 N N . GLN A 1 223 ? 8.004 3.276 8.887 1.00 98.12 223 GLN A N 1
ATOM 1809 C CA . GLN A 1 223 ? 8.839 2.460 8.006 1.00 98.12 223 GLN A CA 1
ATOM 1810 C C . GLN A 1 223 ? 8.136 2.169 6.670 1.00 98.12 223 GLN A C 1
ATOM 1812 O O . GLN A 1 223 ? 8.746 2.290 5.605 1.00 98.12 223 GLN A O 1
ATOM 1817 N N . ALA A 1 224 ? 6.839 1.848 6.694 1.00 98.25 224 ALA A N 1
ATOM 1818 C CA . ALA A 1 224 ? 6.065 1.628 5.476 1.00 98.25 224 ALA A CA 1
ATOM 1819 C C . ALA A 1 224 ? 5.978 2.892 4.592 1.00 98.25 224 ALA A C 1
ATOM 1821 O O . ALA A 1 224 ? 6.090 2.778 3.369 1.00 98.25 224 ALA A O 1
ATOM 1822 N N . ILE A 1 225 ? 5.833 4.093 5.178 1.00 98.31 225 ILE A N 1
ATOM 1823 C CA . ILE A 1 225 ? 5.858 5.374 4.438 1.00 98.31 225 ILE A CA 1
ATOM 1824 C C . ILE A 1 225 ? 7.211 5.576 3.748 1.00 98.31 225 ILE A C 1
ATOM 1826 O O . ILE A 1 225 ? 7.253 5.931 2.567 1.00 98.31 225 ILE A O 1
ATOM 1830 N N . GLU A 1 226 ? 8.313 5.354 4.467 1.00 98.12 226 GLU A N 1
ATOM 1831 C CA . GLU A 1 226 ? 9.671 5.515 3.936 1.00 98.12 226 GLU A CA 1
ATOM 1832 C C . GLU A 1 226 ? 9.949 4.532 2.793 1.00 98.12 226 GLU A C 1
ATOM 1834 O O . GLU A 1 226 ? 10.433 4.940 1.733 1.00 98.12 226 GLU A O 1
ATOM 1839 N N . MET A 1 227 ? 9.560 3.262 2.952 1.00 97.94 227 MET A N 1
ATOM 1840 C CA . MET A 1 227 ? 9.664 2.240 1.907 1.00 97.94 227 MET A CA 1
ATOM 1841 C C . MET A 1 227 ? 8.820 2.594 0.674 1.00 97.94 227 MET A C 1
ATOM 1843 O O . MET A 1 227 ? 9.337 2.592 -0.443 1.00 97.94 227 MET A O 1
ATOM 1847 N N . ALA A 1 228 ? 7.544 2.960 0.853 1.00 97.50 228 ALA A N 1
ATOM 1848 C CA . ALA A 1 228 ? 6.661 3.349 -0.249 1.00 97.50 228 ALA A CA 1
ATOM 1849 C C . ALA A 1 228 ? 7.200 4.566 -1.021 1.00 97.50 228 ALA A C 1
ATOM 1851 O O . ALA A 1 228 ? 7.181 4.584 -2.254 1.00 97.50 228 ALA A O 1
ATOM 1852 N N . SER A 1 229 ? 7.723 5.565 -0.303 1.00 96.00 229 SER A N 1
ATOM 1853 C CA . SER A 1 229 ? 8.344 6.748 -0.901 1.00 96.00 229 SER A CA 1
ATOM 1854 C C . SER A 1 229 ? 9.618 6.388 -1.671 1.00 96.00 229 SER A C 1
ATOM 1856 O O . SER A 1 229 ? 9.775 6.808 -2.815 1.00 96.00 229 SER A O 1
ATOM 1858 N N . THR A 1 230 ? 10.498 5.577 -1.078 1.00 96.88 230 THR A N 1
ATOM 1859 C CA . THR A 1 230 ? 11.782 5.172 -1.673 1.00 96.88 230 THR A CA 1
ATOM 1860 C C . THR A 1 230 ? 11.575 4.365 -2.952 1.00 96.88 230 THR A C 1
ATOM 1862 O O . THR A 1 230 ? 12.142 4.701 -3.992 1.00 96.88 230 THR A O 1
ATOM 1865 N N . TYR A 1 231 ? 10.698 3.357 -2.925 1.00 96.50 231 TYR A N 1
ATOM 1866 C CA . TYR A 1 231 ? 10.386 2.556 -4.109 1.00 96.50 231 TYR A CA 1
ATOM 1867 C C . TYR A 1 231 ? 9.710 3.384 -5.213 1.00 96.50 231 TYR A C 1
ATOM 1869 O O . TYR A 1 231 ? 9.995 3.175 -6.390 1.00 96.50 231 TYR A O 1
ATOM 1877 N N . SER A 1 232 ? 8.858 4.356 -4.860 1.00 95.81 232 SER A N 1
ATOM 1878 C CA . SER A 1 232 ? 8.231 5.260 -5.837 1.00 95.81 232 SER A CA 1
ATOM 1879 C C . SER A 1 232 ? 9.262 6.149 -6.550 1.00 95.81 232 SER A C 1
ATOM 1881 O O . SER A 1 232 ? 9.174 6.348 -7.768 1.00 95.81 232 SER A O 1
ATOM 1883 N N . THR A 1 233 ? 10.275 6.633 -5.823 1.00 95.75 233 THR A N 1
ATOM 1884 C CA . THR A 1 233 ? 11.402 7.391 -6.389 1.00 95.75 233 THR A CA 1
ATOM 1885 C C . THR A 1 233 ? 12.245 6.521 -7.319 1.00 95.75 233 THR A C 1
ATOM 1887 O O . THR A 1 233 ? 12.355 6.851 -8.498 1.00 95.75 233 THR A O 1
ATOM 1890 N N . ILE A 1 234 ? 12.739 5.368 -6.845 1.00 94.75 234 ILE A N 1
ATOM 1891 C CA . ILE A 1 234 ? 13.566 4.436 -7.639 1.00 94.75 234 ILE A CA 1
ATOM 1892 C C . ILE A 1 234 ? 12.861 4.054 -8.946 1.00 94.75 234 ILE A C 1
ATOM 1894 O O . ILE A 1 234 ? 13.463 4.073 -10.020 1.00 94.75 234 ILE A O 1
ATOM 1898 N N . LEU A 1 235 ? 11.565 3.743 -8.875 1.00 93.00 235 LEU A N 1
ATOM 1899 C CA . LEU A 1 235 ? 10.768 3.354 -10.035 1.00 93.00 235 LEU A CA 1
ATOM 1900 C C . LEU A 1 235 ? 10.566 4.510 -11.029 1.00 93.00 235 LEU A C 1
ATOM 1902 O O . LEU A 1 235 ? 10.522 4.283 -12.237 1.00 93.00 235 LEU A O 1
ATOM 1906 N N . SER A 1 236 ? 10.491 5.749 -10.540 1.00 93.06 236 SER A N 1
ATOM 1907 C CA . SER A 1 236 ? 10.428 6.948 -11.384 1.00 93.06 236 SER A CA 1
ATOM 1908 C C . SER A 1 236 ? 11.750 7.195 -12.111 1.00 93.06 236 SER A C 1
ATOM 1910 O O . SER A 1 236 ? 11.756 7.277 -13.335 1.00 93.06 236 SER A O 1
ATOM 1912 N N . GLU A 1 237 ? 12.866 7.209 -11.379 1.00 93.00 237 GLU A N 1
ATOM 1913 C CA . GLU A 1 237 ? 14.215 7.380 -11.939 1.00 93.00 237 GLU A CA 1
ATOM 1914 C C . GLU A 1 237 ? 14.549 6.280 -12.960 1.00 93.00 237 GLU A C 1
ATOM 1916 O O . GLU A 1 237 ? 15.113 6.545 -14.022 1.00 93.00 237 GLU A O 1
ATOM 1921 N N . THR A 1 238 ? 14.125 5.045 -12.678 1.00 89.94 238 THR A N 1
ATOM 1922 C CA . THR A 1 238 ? 14.259 3.895 -13.581 1.00 89.94 238 THR A CA 1
ATOM 1923 C C . THR A 1 238 ? 13.475 4.097 -14.882 1.00 89.94 238 THR A C 1
ATOM 1925 O O . THR A 1 238 ? 14.007 3.863 -15.968 1.00 89.94 238 THR A O 1
ATOM 1928 N N . MET A 1 239 ? 12.224 4.567 -14.807 1.00 89.69 239 MET A N 1
ATOM 1929 C CA . MET A 1 239 ? 11.428 4.882 -16.000 1.00 89.69 239 MET A CA 1
ATOM 1930 C C . MET A 1 239 ? 12.047 6.014 -16.835 1.00 89.69 239 MET A C 1
ATOM 1932 O O . MET A 1 239 ? 12.093 5.903 -18.063 1.00 89.69 239 MET A O 1
ATOM 1936 N N . ASP A 1 240 ? 12.559 7.064 -16.193 1.00 89.88 240 ASP A N 1
ATOM 1937 C CA . ASP A 1 240 ? 13.203 8.194 -16.873 1.00 89.88 240 ASP A CA 1
ATOM 1938 C C . ASP A 1 240 ? 14.521 7.769 -17.550 1.00 89.88 240 ASP A C 1
ATOM 1940 O O . ASP A 1 240 ? 14.803 8.157 -18.690 1.00 89.88 240 ASP A O 1
ATOM 1944 N N . ALA A 1 241 ? 15.297 6.886 -16.909 1.00 88.94 241 ALA A N 1
ATOM 1945 C CA . ALA A 1 241 ? 16.475 6.264 -17.509 1.00 88.94 241 ALA A CA 1
ATOM 1946 C C . ALA A 1 241 ? 16.114 5.438 -18.759 1.00 88.94 241 ALA A C 1
ATOM 1948 O O . ALA A 1 241 ? 16.766 5.576 -19.798 1.00 88.94 241 ALA A O 1
ATOM 1949 N N . PHE A 1 242 ? 15.041 4.639 -18.713 1.00 86.94 242 PHE A N 1
ATOM 1950 C CA . PHE A 1 242 ? 14.566 3.898 -19.886 1.00 86.94 242 PHE A CA 1
ATOM 1951 C C . PHE A 1 242 ? 14.072 4.818 -21.013 1.00 86.94 242 PHE A C 1
ATOM 1953 O O . PHE A 1 242 ? 14.402 4.577 -22.176 1.00 86.94 242 PHE A O 1
ATOM 1960 N N . ALA A 1 243 ? 13.365 5.908 -20.699 1.00 86.56 243 ALA A N 1
ATOM 1961 C CA . ALA A 1 243 ? 12.970 6.910 -21.692 1.00 86.56 243 ALA A CA 1
ATOM 1962 C C . ALA A 1 243 ? 14.193 7.553 -22.382 1.00 86.56 243 ALA A C 1
ATOM 1964 O O . ALA A 1 243 ? 14.204 7.730 -23.605 1.00 86.56 243 ALA A O 1
ATOM 1965 N N . SER A 1 244 ? 15.259 7.828 -21.622 1.00 87.25 244 SER A N 1
ATOM 1966 C CA . SER A 1 244 ? 16.538 8.324 -22.146 1.00 87.25 244 SER A CA 1
ATOM 1967 C C . SER A 1 244 ? 17.221 7.313 -23.083 1.00 87.25 244 SER A C 1
ATOM 1969 O O . SER A 1 244 ? 17.643 7.674 -24.186 1.00 87.25 244 SER A O 1
ATOM 1971 N N . ILE A 1 245 ? 17.258 6.026 -22.710 1.00 86.31 245 ILE A N 1
ATOM 1972 C CA . ILE A 1 245 ? 17.810 4.947 -23.552 1.00 86.31 245 ILE A CA 1
ATOM 1973 C C . ILE A 1 245 ? 17.025 4.817 -24.867 1.00 86.31 245 ILE A C 1
ATOM 1975 O O . ILE A 1 245 ? 17.634 4.753 -25.938 1.00 86.31 245 ILE A O 1
ATOM 1979 N N . ILE A 1 246 ? 15.689 4.839 -24.815 1.00 84.81 246 ILE A N 1
ATOM 1980 C CA . ILE A 1 246 ? 14.821 4.789 -26.004 1.00 84.81 246 ILE A CA 1
ATOM 1981 C C . ILE A 1 246 ? 15.100 5.984 -26.929 1.00 84.81 246 ILE A C 1
ATOM 1983 O O . ILE A 1 246 ? 15.306 5.798 -28.131 1.00 84.81 246 ILE A O 1
ATOM 1987 N N . SER A 1 247 ? 15.186 7.197 -26.373 1.00 84.75 247 SER A N 1
ATOM 1988 C CA . SER A 1 247 ? 15.513 8.420 -27.120 1.00 84.75 247 SER A CA 1
ATOM 1989 C C . SER A 1 247 ? 16.890 8.339 -27.796 1.00 84.75 247 SER A C 1
ATOM 1991 O O . SER A 1 247 ? 17.031 8.645 -28.984 1.00 84.75 247 SER A O 1
ATOM 1993 N N . ASN A 1 248 ? 17.906 7.839 -27.086 1.00 84.31 248 ASN A N 1
ATOM 1994 C CA . ASN A 1 248 ? 19.246 7.639 -27.637 1.00 84.31 248 ASN A CA 1
ATOM 1995 C C . ASN A 1 248 ? 19.260 6.598 -28.771 1.00 84.31 248 ASN A C 1
ATOM 1997 O O . ASN A 1 248 ? 19.864 6.832 -29.819 1.00 84.31 248 ASN A O 1
ATOM 2001 N N . ASN A 1 249 ? 18.553 5.478 -28.607 1.00 85.44 249 ASN A N 1
ATOM 2002 C CA . ASN A 1 249 ? 18.436 4.443 -29.637 1.00 85.44 249 ASN A CA 1
ATOM 2003 C C . ASN A 1 249 ? 17.732 4.969 -30.896 1.00 85.44 249 ASN A C 1
ATOM 2005 O O . ASN A 1 249 ? 18.219 4.752 -32.006 1.00 85.44 249 ASN A O 1
ATOM 2009 N N . PHE A 1 250 ? 16.649 5.734 -30.736 1.00 83.88 250 PHE A N 1
ATOM 2010 C CA . PHE A 1 250 ? 15.961 6.389 -31.849 1.00 83.88 250 PHE A CA 1
ATOM 2011 C C . PHE A 1 250 ? 16.868 7.396 -32.577 1.00 83.88 250 PHE A C 1
ATOM 2013 O O . PHE A 1 250 ? 16.969 7.364 -33.804 1.00 83.88 250 PHE A O 1
ATOM 2020 N N . ASN A 1 251 ? 17.614 8.223 -31.837 1.00 83.94 251 ASN A N 1
ATOM 2021 C CA . ASN A 1 251 ? 18.605 9.148 -32.397 1.00 83.94 251 ASN A CA 1
ATOM 2022 C C . ASN A 1 251 ? 19.704 8.413 -33.194 1.00 83.94 251 ASN A C 1
ATOM 2024 O O . ASN A 1 251 ? 20.106 8.861 -34.267 1.00 83.94 251 ASN A O 1
ATOM 2028 N N . ASN A 1 252 ? 20.165 7.255 -32.714 1.00 84.31 252 ASN A N 1
ATOM 2029 C CA . ASN A 1 252 ? 21.159 6.438 -33.414 1.00 84.31 252 ASN A CA 1
ATOM 2030 C C . ASN A 1 252 ? 20.601 5.817 -34.708 1.00 84.31 252 ASN A C 1
ATOM 2032 O O . ASN A 1 252 ? 21.275 5.856 -35.739 1.00 84.31 252 ASN A O 1
ATOM 2036 N N . ILE A 1 253 ? 19.357 5.324 -34.694 1.00 87.31 253 ILE A N 1
ATOM 2037 C CA . ILE A 1 253 ? 18.664 4.822 -35.895 1.00 87.31 253 ILE A CA 1
ATOM 2038 C C . ILE A 1 253 ? 18.477 5.944 -36.926 1.00 87.31 253 ILE A C 1
ATOM 2040 O O . ILE A 1 253 ? 18.774 5.750 -38.106 1.00 87.31 253 ILE A O 1
ATOM 2044 N N . LEU A 1 254 ? 18.057 7.139 -36.496 1.00 84.12 254 LEU A N 1
ATOM 2045 C CA . LEU A 1 254 ? 17.912 8.292 -37.388 1.00 84.12 254 LEU A CA 1
ATOM 2046 C C . LEU A 1 254 ? 19.247 8.720 -38.006 1.00 84.12 254 LEU A C 1
ATOM 2048 O O . LEU A 1 254 ? 19.292 8.982 -39.209 1.00 84.12 254 LEU A O 1
ATOM 2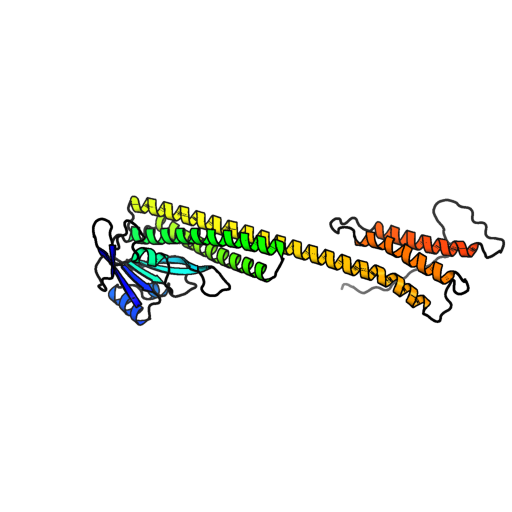052 N N . LYS A 1 255 ? 20.341 8.748 -37.232 1.00 82.06 255 LYS A N 1
ATOM 2053 C CA . LYS A 1 255 ? 21.698 9.023 -37.744 1.00 82.06 255 LYS A CA 1
ATOM 2054 C C . LYS A 1 255 ? 22.139 8.007 -38.796 1.00 82.06 255 LYS A C 1
ATOM 2056 O O . LYS A 1 255 ? 22.739 8.402 -39.793 1.00 82.06 255 LYS A O 1
ATOM 2061 N N . LEU A 1 256 ? 21.830 6.723 -38.601 1.00 85.44 256 LEU A N 1
ATOM 2062 C CA . LEU A 1 256 ? 22.126 5.671 -39.576 1.00 85.44 256 LEU A CA 1
ATOM 2063 C C . LEU A 1 256 ? 21.314 5.856 -40.867 1.00 85.44 256 LEU A C 1
ATOM 2065 O O . LEU A 1 256 ? 21.880 5.860 -41.956 1.00 85.44 256 LEU A O 1
ATOM 2069 N N . LEU A 1 257 ? 19.999 6.064 -40.762 1.00 85.12 257 LEU A N 1
ATOM 2070 C CA . LEU A 1 257 ? 19.143 6.240 -41.936 1.00 85.12 257 LEU A CA 1
ATOM 2071 C C . LEU A 1 257 ? 19.506 7.507 -42.728 1.00 85.12 257 LEU A C 1
ATOM 2073 O O . LEU A 1 257 ? 19.592 7.466 -43.956 1.00 85.12 257 LEU A O 1
ATOM 2077 N N . THR A 1 258 ? 19.770 8.623 -42.044 1.00 85.81 258 THR A N 1
ATOM 2078 C CA . THR A 1 258 ? 20.205 9.870 -42.698 1.00 85.81 258 THR A CA 1
ATOM 2079 C C . THR A 1 258 ? 21.589 9.745 -43.327 1.00 85.81 258 THR A C 1
ATOM 2081 O O . THR A 1 258 ? 21.773 10.249 -44.432 1.00 85.81 258 THR A O 1
ATOM 2084 N N . SER A 1 259 ? 22.540 9.035 -42.709 1.00 83.44 259 SER A N 1
ATOM 2085 C CA . SER A 1 259 ? 23.867 8.837 -43.308 1.00 83.44 259 SER A CA 1
ATOM 2086 C C . SER A 1 259 ? 23.793 8.016 -44.601 1.00 83.44 259 SER A C 1
ATOM 2088 O O . SER A 1 259 ? 24.331 8.450 -45.618 1.00 83.44 259 SER A O 1
ATOM 2090 N N . ILE A 1 260 ? 23.031 6.914 -44.613 1.00 84.50 260 ILE A N 1
ATOM 2091 C CA . ILE A 1 260 ? 22.739 6.128 -45.826 1.00 84.50 260 ILE A CA 1
ATOM 2092 C C . ILE A 1 260 ? 22.035 6.996 -46.880 1.00 84.50 260 ILE A C 1
ATOM 2094 O O . ILE A 1 260 ? 22.409 6.976 -48.052 1.00 84.50 260 ILE A O 1
ATOM 2098 N N . THR A 1 261 ? 21.057 7.809 -46.469 1.00 86.56 261 THR A N 1
ATOM 2099 C CA . THR A 1 261 ? 20.329 8.707 -47.379 1.00 86.56 261 THR A CA 1
ATOM 2100 C C . THR A 1 261 ? 21.261 9.728 -48.038 1.00 86.56 261 THR A C 1
ATOM 2102 O O . THR A 1 261 ? 21.187 9.912 -49.248 1.00 86.56 261 THR A O 1
ATOM 2105 N N . ILE A 1 262 ? 22.181 10.349 -47.290 1.00 83.62 262 ILE A N 1
ATOM 2106 C CA . ILE A 1 262 ? 23.171 11.302 -47.826 1.00 83.62 262 ILE A CA 1
ATOM 2107 C C . ILE A 1 262 ? 24.143 10.604 -48.790 1.00 83.62 262 ILE A C 1
ATOM 2109 O O . ILE A 1 262 ? 24.417 11.139 -49.867 1.00 83.62 262 ILE A O 1
ATOM 2113 N N . ILE A 1 263 ? 24.620 9.402 -48.436 1.00 81.69 263 ILE A N 1
ATOM 2114 C CA . ILE A 1 263 ? 25.503 8.585 -49.286 1.00 81.69 263 ILE A CA 1
ATOM 2115 C C . ILE A 1 263 ? 24.854 8.293 -50.645 1.00 81.69 263 ILE A C 1
ATOM 2117 O O . ILE A 1 263 ? 25.533 8.365 -51.665 1.00 81.69 263 ILE A O 1
ATOM 2121 N N . LEU A 1 264 ? 23.553 7.988 -50.674 1.00 83.00 264 LEU A N 1
ATOM 2122 C CA . LEU A 1 264 ? 22.819 7.695 -51.910 1.00 83.00 264 LEU A CA 1
ATOM 2123 C C . LEU A 1 264 ? 22.396 8.960 -52.677 1.00 83.00 264 LEU A C 1
ATOM 2125 O O . LEU A 1 264 ? 22.411 8.967 -53.911 1.00 83.00 264 LEU A O 1
ATOM 2129 N N . ALA A 1 265 ? 22.029 10.032 -51.970 1.00 85.38 265 ALA A N 1
ATOM 2130 C CA . ALA A 1 265 ? 21.519 11.269 -52.561 1.00 85.38 265 ALA A CA 1
ATOM 2131 C C . ALA A 1 265 ? 22.560 12.016 -53.413 1.00 85.38 265 ALA A C 1
ATOM 2133 O O . ALA A 1 265 ? 22.215 12.555 -54.462 1.00 85.38 265 ALA A O 1
ATOM 2134 N N . VAL A 1 266 ? 23.832 12.051 -52.999 1.00 82.31 266 VAL A N 1
ATOM 2135 C CA . VAL A 1 266 ? 24.870 12.806 -53.729 1.00 82.31 266 VAL A CA 1
ATOM 2136 C C 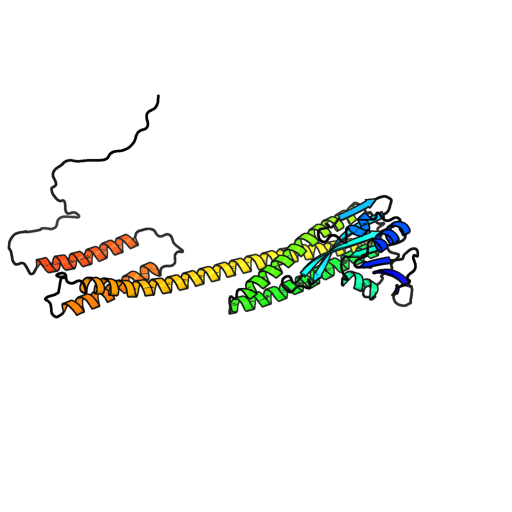. VAL A 1 266 ? 25.178 12.191 -55.110 1.00 82.31 266 VAL A C 1
ATOM 2138 O O . VAL A 1 266 ? 25.077 12.920 -56.100 1.00 82.31 266 VAL A O 1
ATOM 2141 N N . PRO A 1 267 ? 25.465 10.878 -55.253 1.00 80.19 267 PRO A N 1
ATOM 2142 C CA . PRO A 1 267 ? 25.646 10.256 -56.565 1.00 80.19 267 PRO A CA 1
ATOM 2143 C C . PRO A 1 267 ? 24.389 10.319 -57.438 1.00 80.19 267 PRO A C 1
ATOM 2145 O O . PRO A 1 267 ? 24.503 10.593 -58.630 1.00 80.19 267 PRO A O 1
ATOM 2148 N N . THR A 1 268 ? 23.189 10.122 -56.873 1.00 84.50 268 THR A N 1
ATOM 2149 C CA . THR A 1 268 ? 21.937 10.220 -57.653 1.00 84.50 268 THR A CA 1
ATOM 2150 C C . THR A 1 268 ? 21.659 11.639 -58.142 1.00 84.50 268 THR A C 1
ATOM 2152 O O . THR A 1 268 ? 21.224 11.806 -59.279 1.00 84.50 268 THR A O 1
ATOM 2155 N N . MET A 1 269 ? 21.972 12.669 -57.352 1.00 85.44 269 MET A N 1
ATOM 2156 C CA . MET A 1 269 ? 21.889 14.065 -57.789 1.00 85.44 269 MET A CA 1
ATOM 2157 C C . MET A 1 269 ? 22.855 14.348 -58.950 1.00 85.44 269 MET A C 1
ATOM 2159 O O . MET A 1 269 ? 22.449 14.933 -59.953 1.00 85.44 269 MET A O 1
ATOM 2163 N N . ILE A 1 270 ? 24.109 13.897 -58.852 1.00 81.94 270 ILE A N 1
ATOM 2164 C CA . ILE A 1 270 ? 25.120 14.068 -59.910 1.00 81.94 270 ILE A CA 1
ATOM 2165 C C . ILE A 1 270 ? 24.708 13.323 -61.190 1.00 81.94 270 ILE A C 1
ATOM 2167 O O . ILE A 1 270 ? 24.750 13.899 -62.276 1.00 81.94 270 ILE A O 1
ATOM 2171 N N . ALA A 1 271 ? 24.247 12.075 -61.069 1.00 81.44 271 ALA A N 1
ATOM 2172 C CA . ALA A 1 271 ? 23.746 11.288 -62.194 1.00 81.44 271 ALA A CA 1
ATOM 2173 C C . ALA A 1 271 ? 22.505 11.925 -62.845 1.00 81.44 271 ALA A C 1
ATOM 2175 O O . ALA A 1 271 ? 22.396 11.929 -64.067 1.00 81.44 271 ALA A O 1
ATOM 2176 N N . SER A 1 272 ? 21.605 12.514 -62.049 1.00 85.56 272 SER A N 1
ATOM 2177 C CA . SER A 1 272 ? 20.437 13.250 -62.547 1.00 85.56 272 SER A CA 1
ATOM 2178 C C . SER A 1 272 ? 20.847 14.462 -63.391 1.00 85.56 272 SER A C 1
ATOM 2180 O O . SER A 1 272 ? 20.357 14.615 -64.507 1.00 85.56 272 SER A O 1
ATOM 2182 N N . PHE A 1 273 ? 21.816 15.265 -62.929 1.00 82.69 273 PHE A N 1
ATOM 2183 C CA . PHE A 1 273 ? 22.352 16.389 -63.710 1.00 82.69 273 PHE A CA 1
ATOM 2184 C C . PHE A 1 273 ? 23.033 15.946 -65.015 1.00 82.69 273 PHE A C 1
ATOM 2186 O O . PHE A 1 273 ? 22.865 16.611 -66.033 1.00 82.69 273 PHE A O 1
ATOM 2193 N N . LEU A 1 274 ? 23.762 14.824 -65.014 1.00 77.19 274 LEU A N 1
ATOM 2194 C CA . LEU A 1 274 ? 24.357 14.259 -66.235 1.00 77.19 274 LEU A CA 1
ATOM 2195 C C . LEU A 1 274 ? 23.332 13.617 -67.182 1.00 77.19 274 LEU A C 1
ATOM 2197 O O . LEU A 1 274 ? 23.590 13.523 -68.378 1.00 77.19 274 LEU A O 1
ATOM 2201 N N . GLY A 1 275 ? 22.177 13.191 -66.668 1.00 79.12 275 GLY A N 1
ATOM 2202 C CA . GLY A 1 275 ? 21.051 12.702 -67.466 1.00 79.12 275 GLY A CA 1
ATOM 2203 C C . GLY A 1 275 ? 20.239 13.810 -68.149 1.00 79.12 275 GLY A C 1
ATOM 2204 O O . GLY A 1 275 ? 19.310 13.511 -68.898 1.00 79.12 275 GLY A O 1
ATOM 2205 N N . MET A 1 276 ? 20.556 15.086 -67.905 1.00 83.62 276 MET A N 1
ATOM 2206 C CA . MET A 1 276 ? 19.923 16.210 -68.593 1.00 83.62 276 MET A CA 1
ATOM 2207 C C . MET A 1 276 ? 20.537 16.389 -69.988 1.00 83.62 276 MET A C 1
ATOM 2209 O O . MET A 1 276 ? 21.751 16.505 -70.122 1.00 83.62 276 MET A O 1
ATOM 2213 N N . ASN A 1 277 ? 19.697 16.497 -71.024 1.00 80.62 277 ASN A N 1
ATOM 2214 C CA . ASN A 1 277 ? 20.112 16.741 -72.417 1.00 80.62 277 ASN A CA 1
ATOM 2215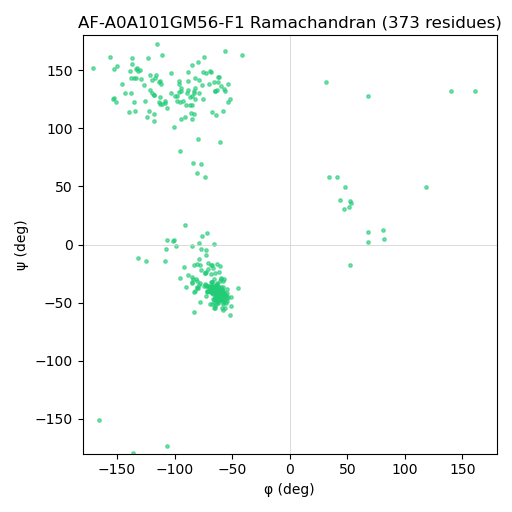 C C . ASN A 1 277 ? 20.569 18.201 -72.649 1.00 80.62 277 ASN A C 1
ATOM 2217 O O . ASN A 1 277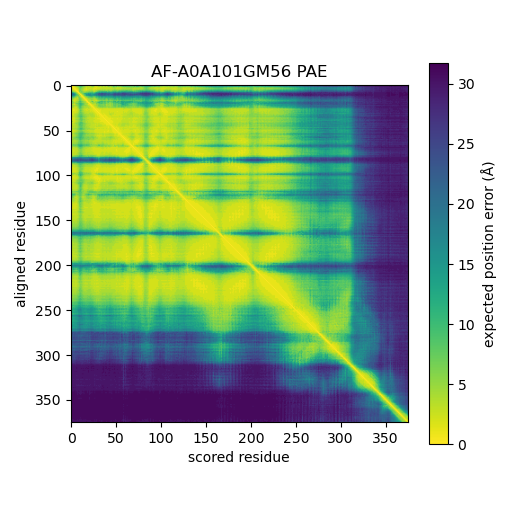 ? 20.001 18.932 -73.459 1.00 80.62 277 ASN A O 1
ATOM 2221 N N . VAL A 1 278 ? 21.574 18.639 -71.895 1.00 80.94 278 VAL A N 1
ATOM 2222 C CA . VAL A 1 278 ? 22.181 19.976 -71.901 1.00 80.94 278 VAL A CA 1
ATOM 2223 C C . VAL A 1 278 ? 23.697 19.774 -72.033 1.00 80.94 278 VAL A C 1
ATOM 2225 O O . VAL A 1 278 ? 24.204 18.822 -71.447 1.00 80.94 278 VAL A O 1
ATOM 2228 N N . PRO A 1 279 ? 24.451 20.610 -72.774 1.00 76.62 279 PRO A N 1
ATOM 2229 C CA . PRO A 1 279 ? 25.904 20.457 -72.871 1.00 76.62 279 PRO A CA 1
ATOM 2230 C C . PRO A 1 279 ? 26.574 20.525 -71.489 1.00 76.62 279 PRO A C 1
ATOM 2232 O O . PRO A 1 279 ? 26.553 21.569 -70.830 1.00 76.62 279 PRO A O 1
ATOM 2235 N N . VAL A 1 280 ? 27.176 19.412 -71.059 1.00 76.06 280 VAL A N 1
ATOM 2236 C CA . VAL A 1 280 ? 27.836 19.270 -69.748 1.00 76.06 280 VAL A CA 1
ATOM 2237 C C . VAL A 1 280 ? 29.364 19.346 -69.868 1.00 76.06 280 VAL A C 1
ATOM 2239 O O . VAL A 1 280 ? 29.941 18.922 -70.871 1.00 76.06 280 VAL A O 1
ATOM 2242 N N . PRO A 1 281 ? 30.076 19.881 -68.858 1.00 70.12 281 PRO A N 1
ATOM 2243 C CA . PRO A 1 281 ? 31.536 19.827 -68.841 1.00 70.12 281 PRO A CA 1
ATOM 2244 C C . PRO A 1 281 ? 32.033 18.369 -68.821 1.00 70.12 281 PRO A C 1
ATOM 2246 O O . PRO A 1 281 ? 31.434 17.516 -68.174 1.00 70.12 281 PRO A O 1
ATOM 2249 N N . LEU A 1 282 ? 33.155 18.111 -69.505 1.00 70.12 282 LEU A N 1
ATOM 2250 C CA . LEU A 1 282 ? 33.751 16.784 -69.756 1.00 70.12 282 LEU A CA 1
ATOM 2251 C C . LEU A 1 282 ? 32.960 15.832 -70.684 1.00 70.12 282 LEU A C 1
ATOM 2253 O O . LEU A 1 282 ? 33.361 14.678 -70.811 1.00 70.12 282 LEU A O 1
ATOM 2257 N N . GLN A 1 283 ? 31.917 16.293 -71.387 1.00 74.19 283 GLN A N 1
ATOM 2258 C CA . GLN A 1 283 ? 31.150 15.459 -72.330 1.00 74.19 283 GLN A CA 1
ATOM 2259 C C . GLN A 1 283 ? 31.998 14.868 -73.475 1.00 74.19 283 GLN A C 1
ATOM 2261 O O . GLN A 1 283 ? 31.812 13.709 -73.833 1.00 74.19 283 GLN A O 1
ATOM 2266 N N . ASP A 1 284 ? 32.956 15.633 -74.007 1.00 77.94 284 ASP A N 1
ATOM 2267 C CA . ASP A 1 284 ? 33.808 15.215 -75.135 1.00 77.94 284 ASP A CA 1
ATOM 2268 C C . ASP A 1 284 ? 35.040 14.384 -74.713 1.00 77.94 284 ASP A C 1
ATOM 2270 O O . ASP A 1 284 ? 35.835 13.965 -75.555 1.00 77.94 284 ASP A O 1
ATOM 2274 N N . ASN A 1 285 ? 35.241 14.152 -73.408 1.00 80.88 285 ASN A N 1
ATOM 2275 C CA . ASN A 1 285 ? 36.391 13.409 -72.892 1.00 80.88 285 ASN A CA 1
ATOM 2276 C C . ASN A 1 285 ? 36.017 11.928 -72.672 1.00 80.88 285 ASN A C 1
ATOM 2278 O O . ASN A 1 285 ? 35.132 11.656 -71.857 1.00 80.88 285 ASN A O 1
ATOM 2282 N N . PRO A 1 286 ? 36.716 10.951 -73.289 1.00 80.19 286 PRO A N 1
ATOM 2283 C CA . PRO A 1 286 ? 36.404 9.525 -73.129 1.00 80.19 286 PRO A CA 1
ATOM 2284 C C . PRO A 1 286 ? 36.519 9.008 -71.681 1.00 80.19 286 PRO A C 1
ATOM 2286 O O . PRO A 1 286 ? 35.939 7.975 -71.355 1.00 80.19 286 PRO A O 1
ATOM 2289 N N . TYR A 1 287 ? 37.218 9.725 -70.793 1.00 81.94 287 TYR A N 1
ATOM 2290 C CA . TYR A 1 287 ? 37.317 9.412 -69.362 1.00 81.94 287 TYR A CA 1
ATOM 2291 C C . TYR A 1 287 ? 36.369 10.240 -68.474 1.00 81.94 287 TYR A C 1
ATOM 2293 O O . TYR A 1 287 ? 36.337 10.027 -67.260 1.00 81.94 287 TYR A O 1
ATOM 2301 N N . GLY A 1 288 ? 35.579 11.163 -69.039 1.00 78.50 288 GLY A N 1
ATOM 2302 C CA . GLY A 1 288 ? 34.738 12.107 -68.290 1.00 78.50 288 GLY A CA 1
ATOM 2303 C C . GLY A 1 288 ? 33.771 11.431 -67.312 1.00 78.50 288 GLY A C 1
ATOM 2304 O O . GLY A 1 288 ? 33.693 11.818 -66.146 1.00 78.50 288 GLY A O 1
ATOM 2305 N N . PHE A 1 289 ? 33.117 10.348 -67.745 1.00 77.62 289 PHE A N 1
ATOM 2306 C CA . PHE A 1 289 ? 32.230 9.539 -66.899 1.00 77.62 289 PHE A CA 1
ATOM 2307 C C . PHE A 1 289 ? 32.945 8.972 -65.658 1.00 77.62 289 PHE A C 1
ATOM 2309 O O . PHE A 1 289 ? 32.437 9.079 -64.540 1.00 77.62 289 PHE A O 1
ATOM 2316 N N . LEU A 1 290 ? 34.150 8.418 -65.832 1.00 79.62 290 LEU A N 1
ATOM 2317 C CA . LEU A 1 290 ? 34.930 7.838 -64.733 1.00 79.62 290 LEU A CA 1
ATOM 2318 C C . LEU A 1 290 ? 35.395 8.915 -63.744 1.00 79.62 290 LEU A C 1
ATOM 2320 O O . LEU A 1 290 ? 35.288 8.718 -62.536 1.00 79.62 290 LEU A O 1
ATOM 2324 N N . ILE A 1 291 ? 35.849 10.070 -64.240 1.00 81.75 291 ILE A N 1
ATOM 2325 C CA . ILE A 1 291 ? 36.280 11.207 -63.408 1.00 81.75 291 ILE A CA 1
ATOM 2326 C C . ILE A 1 291 ? 35.133 11.681 -62.497 1.00 81.75 291 ILE A C 1
ATOM 2328 O O . ILE A 1 291 ? 35.333 11.910 -61.298 1.00 81.75 291 ILE A O 1
ATOM 2332 N N . ILE A 1 292 ? 33.912 11.779 -63.031 1.00 79.94 292 ILE A N 1
ATOM 2333 C CA . ILE A 1 292 ? 32.750 12.232 -62.256 1.00 79.94 292 ILE A CA 1
ATOM 2334 C C . ILE A 1 292 ? 32.305 11.162 -61.243 1.00 79.94 292 ILE A C 1
ATOM 2336 O O . ILE A 1 292 ? 32.050 11.483 -60.081 1.00 79.94 292 ILE A O 1
ATOM 2340 N N . MET A 1 293 ? 32.314 9.880 -61.623 1.00 78.12 293 MET A N 1
ATOM 2341 C CA . MET A 1 293 ? 32.054 8.781 -60.685 1.00 78.12 293 MET A CA 1
ATOM 2342 C C . MET A 1 293 ? 33.040 8.783 -59.505 1.00 78.12 293 MET A C 1
ATOM 2344 O O . MET A 1 293 ? 32.602 8.817 -58.353 1.00 78.12 293 MET A O 1
ATOM 2348 N N . PHE A 1 294 ? 34.352 8.843 -59.758 1.00 81.75 294 PHE A N 1
ATOM 2349 C CA . PHE A 1 294 ? 35.362 8.861 -58.692 1.00 81.75 294 PHE A CA 1
ATOM 2350 C C . PHE A 1 294 ? 35.270 10.103 -57.791 1.00 81.75 294 PHE A C 1
ATOM 2352 O O . PHE A 1 294 ? 35.362 9.979 -56.571 1.00 81.75 294 PHE A O 1
ATOM 2359 N N . SER A 1 295 ? 35.028 11.291 -58.351 1.00 78.31 295 SER A N 1
ATOM 2360 C CA . SER A 1 295 ? 34.860 12.518 -57.550 1.00 78.31 295 SER A CA 1
ATOM 2361 C C . SER A 1 295 ? 33.577 12.525 -56.701 1.00 78.31 295 SER A C 1
ATOM 2363 O O . SER A 1 295 ? 33.598 13.026 -55.573 1.00 78.31 295 SER A O 1
ATOM 2365 N N . SER A 1 296 ? 32.489 11.895 -57.165 1.00 76.00 296 SER A N 1
ATOM 2366 C CA . SER A 1 296 ? 31.288 11.684 -56.338 1.00 76.00 296 SER A CA 1
ATOM 2367 C C . SER A 1 296 ? 31.569 10.778 -55.130 1.00 76.00 296 SER A C 1
ATOM 2369 O O . SER A 1 296 ? 31.140 11.065 -54.015 1.00 76.00 296 SER A O 1
ATOM 2371 N N . HIS A 1 297 ? 32.347 9.710 -55.328 1.00 74.00 297 HIS A N 1
ATOM 2372 C CA . HIS A 1 297 ? 32.682 8.755 -54.272 1.00 74.00 297 HIS A CA 1
ATOM 2373 C C . HIS A 1 297 ? 33.753 9.286 -53.309 1.00 74.00 297 HIS A C 1
ATOM 2375 O O . HIS A 1 297 ? 33.816 8.833 -52.171 1.00 74.00 297 HIS A O 1
ATOM 2381 N N . LEU A 1 298 ? 34.564 10.265 -53.726 1.00 77.44 298 LEU A N 1
ATOM 2382 C CA . LEU A 1 298 ? 35.549 10.927 -52.866 1.00 77.44 298 LEU A CA 1
ATOM 2383 C C . LEU A 1 298 ? 34.919 11.970 -51.925 1.00 77.44 298 LEU A C 1
ATOM 2385 O O . LEU A 1 298 ? 35.382 12.145 -50.802 1.00 77.44 298 LEU A O 1
ATOM 2389 N N . THR A 1 299 ? 33.858 12.654 -52.365 1.00 73.19 299 THR A N 1
ATOM 2390 C CA . THR A 1 299 ? 33.219 13.746 -51.600 1.00 73.19 299 THR A CA 1
ATOM 2391 C C . THR A 1 299 ? 32.258 13.253 -50.514 1.00 73.19 299 THR A C 1
ATOM 2393 O O . THR A 1 299 ? 32.141 13.880 -49.461 1.00 73.19 299 THR A O 1
ATOM 2396 N N . VAL A 1 300 ? 31.602 12.107 -50.718 1.00 72.06 300 VAL A N 1
ATOM 2397 C CA . VAL A 1 300 ? 30.661 11.519 -49.747 1.00 72.06 300 VAL A CA 1
ATOM 2398 C C . VAL A 1 300 ? 31.323 11.133 -48.401 1.00 72.06 300 VAL A C 1
ATOM 2400 O O . VAL A 1 300 ? 30.776 11.500 -47.355 1.00 72.06 300 VAL A O 1
ATOM 2403 N N . PRO A 1 301 ? 32.504 10.478 -48.358 1.00 72.44 301 PRO A N 1
ATOM 2404 C CA . PRO A 1 301 ? 33.202 10.163 -47.109 1.00 72.44 301 PRO A CA 1
ATOM 2405 C C . PRO A 1 301 ? 33.693 11.376 -46.306 1.00 72.44 301 PRO A C 1
ATOM 2407 O O . PRO A 1 301 ? 33.835 11.252 -45.094 1.00 72.44 301 PRO A O 1
ATOM 2410 N N . GLU A 1 302 ? 33.928 12.546 -46.918 1.00 70.81 302 GLU A N 1
ATOM 2411 C CA . GLU A 1 302 ? 34.268 13.773 -46.165 1.00 70.81 302 GLU A CA 1
ATOM 2412 C C . GLU A 1 302 ? 33.046 14.372 -45.435 1.00 70.81 302 GLU A C 1
ATOM 2414 O O . GLU A 1 302 ? 33.207 15.050 -44.418 1.00 70.81 302 GLU A O 1
ATOM 2419 N N . LEU A 1 303 ? 31.821 14.099 -45.903 1.00 67.75 303 LEU A N 1
ATOM 2420 C CA . LEU A 1 303 ? 30.578 14.611 -45.308 1.00 67.75 303 LEU A CA 1
ATOM 2421 C C . LEU A 1 303 ? 30.081 13.767 -44.119 1.00 67.75 303 LEU A C 1
ATOM 2423 O O . LEU A 1 303 ? 29.473 14.302 -43.190 1.00 67.75 303 LEU A O 1
ATOM 2427 N N . LEU A 1 304 ? 30.365 12.461 -44.102 1.00 69.31 304 LEU A N 1
ATOM 2428 C CA . LEU A 1 304 ? 29.906 11.541 -43.050 1.00 69.31 304 LEU A CA 1
ATOM 2429 C C . LEU A 1 304 ? 30.404 11.902 -41.626 1.00 69.31 304 LEU A C 1
ATOM 2431 O O . LEU A 1 304 ? 29.587 11.931 -40.699 1.00 69.31 304 LEU A O 1
ATOM 2435 N N . PRO A 1 305 ? 31.698 12.233 -41.408 1.00 67.38 305 PRO A N 1
ATOM 2436 C CA . PRO A 1 305 ? 32.237 12.569 -40.086 1.00 67.38 305 PRO A CA 1
ATOM 2437 C C . PRO A 1 305 ? 31.722 13.893 -39.513 1.00 67.38 305 PRO A C 1
ATOM 2439 O O . PRO A 1 305 ? 31.856 14.125 -38.313 1.00 67.38 305 PRO A O 1
ATOM 2442 N N . LEU A 1 306 ? 31.150 14.770 -40.345 1.00 65.44 306 LEU A N 1
ATOM 2443 C CA . LEU A 1 306 ? 30.489 16.002 -39.903 1.00 65.44 306 LEU A CA 1
ATOM 2444 C C . LEU A 1 306 ? 29.137 15.711 -39.235 1.00 65.44 306 LEU A C 1
ATOM 2446 O O . LEU A 1 306 ? 28.789 16.379 -38.266 1.00 65.44 306 LEU A O 1
ATOM 2450 N N . TRP A 1 307 ? 28.415 14.690 -39.708 1.00 62.81 307 TRP A N 1
ATOM 2451 C CA . TRP A 1 307 ? 27.126 14.260 -39.152 1.00 62.81 307 TRP A CA 1
ATOM 2452 C C . TRP A 1 307 ? 27.275 13.296 -37.964 1.00 62.81 307 TRP A C 1
ATOM 2454 O O . TRP A 1 307 ? 26.491 13.332 -37.020 1.00 62.81 307 TRP A O 1
ATOM 2464 N N . GLY A 1 308 ? 28.311 12.449 -37.977 1.00 60.62 308 GLY A N 1
ATOM 2465 C CA . GLY A 1 308 ? 28.558 11.445 -36.934 1.00 60.62 308 GLY A CA 1
ATOM 2466 C C . GLY A 1 308 ? 29.068 11.981 -35.587 1.00 60.62 308 GLY A C 1
ATOM 2467 O O . GLY A 1 308 ? 29.221 11.197 -34.650 1.00 60.62 308 GLY A O 1
ATOM 2468 N N . ARG A 1 309 ? 29.355 13.284 -35.453 1.00 62.28 309 ARG A N 1
ATOM 2469 C CA . ARG A 1 309 ? 29.866 13.858 -34.194 1.00 62.28 309 ARG A CA 1
ATOM 2470 C C . ARG A 1 309 ? 28.782 13.877 -33.105 1.00 62.28 309 ARG A C 1
ATOM 2472 O O . ARG A 1 309 ? 27.635 14.224 -33.389 1.00 62.28 309 ARG A O 1
ATOM 2479 N N . PRO A 1 310 ? 29.117 13.538 -31.846 1.00 52.53 310 PRO A N 1
ATOM 2480 C CA . PRO A 1 310 ? 28.161 13.613 -30.750 1.00 52.53 310 PRO A CA 1
ATOM 2481 C C . PRO A 1 310 ? 27.745 15.068 -30.500 1.00 52.53 310 PRO A C 1
ATOM 2483 O O . PRO A 1 310 ? 28.578 15.960 -30.365 1.00 52.53 310 PRO A O 1
ATOM 2486 N N . THR A 1 311 ? 26.438 15.293 -30.385 1.00 54.12 311 THR A N 1
ATOM 2487 C CA . THR A 1 311 ? 25.796 16.601 -30.165 1.00 54.12 311 THR A CA 1
ATOM 2488 C C . THR A 1 311 ? 25.999 17.169 -28.751 1.00 54.12 311 THR A C 1
ATOM 2490 O O . THR A 1 311 ? 25.366 18.153 -28.389 1.00 54.12 311 THR A O 1
ATOM 2493 N N . SER A 1 312 ? 26.875 16.569 -27.939 1.00 44.25 312 SER A N 1
ATOM 2494 C CA . SER A 1 312 ? 27.127 16.934 -26.537 1.00 44.25 312 SER A CA 1
ATOM 2495 C C . SER A 1 312 ? 28.030 18.160 -26.347 1.00 44.25 312 SER A C 1
ATOM 2497 O O . SER A 1 312 ? 28.306 18.544 -25.212 1.00 44.25 312 SER A O 1
ATOM 2499 N N . LYS A 1 313 ? 28.485 18.797 -27.434 1.00 30.72 313 LYS A N 1
ATOM 2500 C CA . LYS A 1 313 ? 29.249 20.048 -27.392 1.00 30.72 313 LYS A CA 1
ATOM 2501 C C . LYS A 1 313 ? 28.756 21.061 -28.434 1.00 30.72 313 LYS A C 1
ATOM 2503 O O . LYS A 1 313 ? 28.858 20.778 -29.629 1.00 30.72 313 LYS A O 1
ATOM 2508 N N . PRO A 1 314 ? 28.337 22.273 -28.029 1.00 37.22 314 PRO A N 1
ATOM 2509 C CA . PRO A 1 314 ? 28.078 23.379 -28.945 1.00 37.22 314 PRO A CA 1
ATOM 2510 C C . PRO A 1 314 ? 29.393 24.083 -29.340 1.00 37.22 314 PRO A C 1
ATOM 2512 O O . PRO A 1 314 ? 29.586 25.267 -29.074 1.00 37.22 314 PRO A O 1
ATOM 2515 N N . GLU A 1 315 ? 30.323 23.366 -29.979 1.00 37.62 315 GLU A N 1
ATOM 2516 C CA . GLU A 1 315 ? 31.505 23.992 -30.592 1.00 37.62 315 GLU A CA 1
ATOM 2517 C C . GLU A 1 315 ? 31.103 24.593 -31.952 1.00 37.62 315 GLU A C 1
ATOM 2519 O O . GLU A 1 315 ? 31.051 23.922 -32.984 1.00 37.62 315 GLU A O 1
ATOM 2524 N N . GLY A 1 316 ? 30.706 25.868 -31.914 1.00 36.56 316 GLY A N 1
ATOM 2525 C CA . GLY A 1 316 ? 29.980 26.530 -32.996 1.00 36.56 316 GLY A CA 1
ATOM 2526 C C . GLY A 1 316 ? 30.770 26.767 -34.289 1.00 36.56 316 GLY A C 1
ATOM 2527 O O . GLY A 1 316 ? 31.965 27.047 -34.267 1.00 36.56 316 GLY A O 1
ATOM 2528 N N . PHE A 1 317 ? 30.034 26.732 -35.410 1.00 40.12 317 PHE A N 1
ATOM 2529 C CA . PHE A 1 317 ? 30.264 27.366 -36.728 1.00 40.12 317 PHE A CA 1
ATOM 2530 C C . PHE A 1 317 ? 31.593 27.183 -37.494 1.00 40.12 317 PHE A C 1
ATOM 2532 O O . PHE A 1 317 ? 31.605 27.381 -38.709 1.00 40.12 317 PHE A O 1
ATOM 2539 N N . SER A 1 318 ? 32.688 26.759 -36.866 1.00 40.41 318 SER A N 1
ATOM 2540 C CA . SER A 1 318 ? 34.016 26.702 -37.494 1.00 40.41 318 SER A CA 1
ATOM 2541 C C . SER A 1 318 ? 34.097 25.662 -38.627 1.00 40.41 318 SER A C 1
ATOM 2543 O O . SER A 1 318 ? 34.714 25.898 -39.667 1.00 40.41 318 SER A O 1
ATOM 2545 N N . CYS A 1 319 ? 33.395 24.531 -38.482 1.00 40.78 319 CYS A N 1
ATOM 2546 C CA . CYS A 1 319 ? 33.484 23.405 -39.418 1.00 40.78 319 CYS A CA 1
ATOM 2547 C C . CYS A 1 319 ? 32.765 23.654 -40.763 1.00 40.78 319 CYS A C 1
ATOM 2549 O O . CYS A 1 319 ? 33.287 23.280 -41.815 1.00 40.78 319 CYS A O 1
ATOM 2551 N N . SER A 1 320 ? 31.626 24.363 -40.766 1.00 44.31 320 SER A N 1
ATOM 2552 C CA . SER A 1 320 ? 30.940 24.758 -42.012 1.00 44.31 320 SER A CA 1
ATOM 2553 C C . SER A 1 320 ? 31.796 25.693 -42.868 1.00 44.31 320 SER A C 1
ATOM 2555 O O . SER A 1 320 ? 31.757 25.617 -44.096 1.00 44.31 320 SER A O 1
ATOM 2557 N N . LEU A 1 321 ? 32.616 26.542 -42.234 1.00 38.94 321 LEU A N 1
ATOM 2558 C CA . LEU A 1 321 ? 33.547 27.417 -42.942 1.00 38.94 321 LEU A CA 1
ATOM 2559 C C . LEU A 1 321 ? 34.660 26.609 -43.626 1.00 38.94 321 LEU A C 1
ATOM 2561 O O . LEU A 1 321 ? 35.014 26.904 -44.765 1.00 38.94 321 LEU A O 1
ATOM 2565 N N . THR A 1 322 ? 35.170 25.556 -42.975 1.00 46.94 322 THR A N 1
ATOM 2566 C CA . THR A 1 322 ? 36.185 24.661 -43.558 1.00 46.94 322 THR A CA 1
ATOM 2567 C C . THR A 1 322 ? 35.647 23.903 -44.773 1.00 46.94 322 THR A C 1
ATOM 2569 O O . THR A 1 322 ? 36.332 23.822 -45.792 1.00 46.94 322 THR A O 1
ATOM 2572 N N . LEU A 1 323 ? 34.409 23.397 -44.696 1.00 44.03 323 LEU A N 1
ATOM 2573 C CA . LEU A 1 323 ? 33.758 22.700 -45.809 1.00 44.03 323 LEU A CA 1
ATOM 2574 C C . LEU A 1 323 ? 33.515 23.649 -46.995 1.00 44.03 323 LEU A C 1
ATOM 2576 O O . LEU A 1 323 ? 33.885 23.333 -48.124 1.00 44.03 323 LEU A O 1
ATOM 2580 N N . ALA A 1 324 ? 32.984 24.850 -46.738 1.00 45.16 324 ALA A N 1
ATOM 2581 C CA . ALA A 1 324 ? 32.786 25.870 -47.768 1.00 45.16 324 ALA A CA 1
ATOM 2582 C C . ALA A 1 324 ? 34.110 26.308 -48.423 1.00 45.16 324 ALA A C 1
ATOM 2584 O O . ALA A 1 324 ? 34.166 26.494 -49.639 1.00 45.16 324 ALA A O 1
ATOM 2585 N N . LEU A 1 325 ? 35.194 26.429 -47.645 1.00 45.34 325 LEU A N 1
ATOM 2586 C CA . LEU A 1 325 ? 36.533 26.734 -48.159 1.00 45.34 325 LEU A CA 1
ATOM 2587 C C . LEU A 1 325 ? 37.108 25.597 -49.017 1.00 45.34 325 LEU A C 1
ATOM 2589 O O . LEU A 1 325 ? 37.693 25.888 -50.060 1.00 45.34 325 LEU A O 1
ATOM 2593 N N . ARG A 1 326 ? 36.909 24.324 -48.644 1.00 47.72 326 ARG A N 1
ATOM 2594 C CA . ARG A 1 326 ? 37.390 23.170 -49.427 1.00 47.72 326 ARG A CA 1
ATOM 2595 C C . ARG A 1 326 ? 3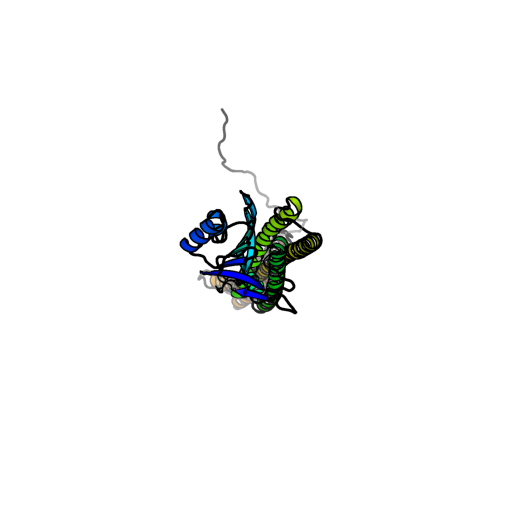6.595 22.932 -50.707 1.00 47.72 326 ARG A C 1
ATOM 2597 O O . ARG A 1 326 ? 37.206 22.782 -51.761 1.00 47.72 326 ARG A O 1
ATOM 2604 N N . VAL A 1 327 ? 35.263 23.003 -50.668 1.00 48.31 327 VAL A N 1
ATOM 2605 C CA . VAL A 1 327 ? 34.428 22.952 -51.886 1.00 48.31 327 VAL A CA 1
ATOM 2606 C C . VAL A 1 327 ? 34.820 24.087 -52.839 1.00 48.31 327 VAL A C 1
ATOM 2608 O O . VAL A 1 327 ? 35.009 23.868 -54.035 1.00 48.31 327 VAL A O 1
ATOM 2611 N N . ARG A 1 328 ? 35.059 25.292 -52.303 1.00 45.00 328 ARG A N 1
ATOM 2612 C CA . ARG A 1 328 ? 35.573 26.425 -53.080 1.00 45.00 328 ARG A CA 1
ATOM 2613 C C . ARG A 1 328 ? 36.982 26.172 -53.634 1.00 45.00 328 ARG A C 1
ATOM 2615 O O . ARG A 1 328 ? 37.230 26.562 -54.768 1.00 45.00 328 ARG A O 1
ATOM 2622 N N . GLN A 1 329 ? 37.882 25.504 -52.906 1.00 39.91 329 GLN A N 1
ATOM 2623 C CA . GLN A 1 329 ? 39.196 25.097 -53.427 1.00 39.91 329 GLN A CA 1
ATOM 2624 C C . GLN A 1 329 ? 39.092 24.073 -54.564 1.00 39.91 329 GLN A C 1
ATOM 2626 O O . GLN A 1 329 ? 39.792 24.236 -55.556 1.00 39.91 329 GLN A O 1
ATOM 2631 N N . VAL A 1 330 ? 38.210 23.071 -54.477 1.00 48.47 330 VAL A N 1
ATOM 2632 C CA . VAL A 1 330 ? 38.011 22.079 -55.554 1.00 48.47 330 VAL A CA 1
ATOM 2633 C C . VAL A 1 330 ? 37.471 22.747 -56.824 1.00 48.47 330 VAL A C 1
ATOM 2635 O O . VAL A 1 330 ? 37.997 22.516 -57.914 1.00 48.47 330 VAL A O 1
ATOM 2638 N N . ILE A 1 331 ? 36.493 23.650 -56.684 1.00 50.31 331 ILE A N 1
ATOM 2639 C CA . ILE A 1 331 ? 35.962 24.454 -57.798 1.00 50.31 331 ILE A CA 1
ATOM 2640 C C . ILE A 1 331 ? 37.053 25.369 -58.387 1.00 50.31 331 ILE A C 1
ATOM 2642 O O . ILE A 1 331 ? 37.158 25.496 -59.607 1.00 50.31 331 ILE A O 1
ATOM 2646 N N . ILE A 1 332 ? 37.902 25.976 -57.547 1.00 46.88 332 ILE A N 1
ATOM 2647 C CA . ILE A 1 332 ? 39.029 26.810 -57.997 1.00 46.88 332 ILE A CA 1
ATOM 2648 C C . ILE A 1 332 ? 40.114 25.976 -58.696 1.00 46.88 332 ILE A C 1
ATOM 2650 O O . ILE A 1 332 ? 40.640 26.442 -59.701 1.00 46.88 332 ILE A O 1
ATOM 2654 N N . LEU A 1 333 ? 40.423 24.753 -58.246 1.00 42.03 333 LEU A N 1
ATOM 2655 C CA . LEU A 1 333 ? 41.363 23.865 -58.946 1.00 42.03 333 LEU A CA 1
ATOM 2656 C C . LEU A 1 333 ? 40.844 23.484 -60.339 1.00 42.03 333 LEU A C 1
ATOM 2658 O O . LEU A 1 333 ? 41.598 23.552 -61.308 1.00 42.03 333 LEU A O 1
ATOM 2662 N N . HIS A 1 334 ? 39.554 23.156 -60.461 1.00 48.41 334 HIS A N 1
ATOM 2663 C CA . HIS A 1 334 ? 38.922 22.915 -61.763 1.00 48.41 334 HIS A CA 1
ATOM 2664 C C . HIS A 1 334 ? 38.953 24.160 -62.667 1.00 48.41 334 HIS A C 1
ATOM 2666 O O . HIS A 1 334 ? 39.200 24.047 -63.867 1.00 48.41 334 HIS A O 1
ATOM 2672 N N . ALA A 1 335 ? 38.758 25.357 -62.107 1.00 44.78 335 ALA A N 1
ATOM 2673 C CA . ALA A 1 335 ? 38.869 26.607 -62.858 1.00 44.78 335 ALA A CA 1
ATOM 2674 C C . ALA A 1 335 ? 40.319 26.935 -63.271 1.00 44.78 335 ALA A C 1
ATOM 2676 O O . ALA A 1 335 ? 40.529 27.459 -64.362 1.00 44.78 335 ALA A O 1
ATOM 2677 N N . ALA A 1 336 ? 41.309 26.610 -62.434 1.00 38.41 336 ALA A N 1
ATOM 2678 C CA . ALA A 1 336 ? 42.728 26.831 -62.713 1.00 38.41 336 ALA A CA 1
ATOM 2679 C C . ALA A 1 336 ? 43.258 25.889 -63.804 1.00 38.41 336 ALA A C 1
ATOM 2681 O O . ALA A 1 336 ? 43.979 26.334 -64.691 1.00 38.41 336 ALA A O 1
ATOM 2682 N N . CYS A 1 337 ? 42.837 24.620 -63.801 1.00 37.16 337 CYS A N 1
ATOM 2683 C CA . CYS A 1 337 ? 43.183 23.661 -64.855 1.00 37.16 337 CYS A CA 1
ATOM 2684 C C . CYS A 1 337 ? 42.678 24.124 -66.240 1.00 37.16 337 CYS A C 1
ATOM 2686 O O . CYS A 1 337 ? 43.349 23.937 -67.249 1.00 37.16 337 CYS A O 1
ATOM 2688 N N . ARG A 1 338 ? 41.553 24.855 -66.279 1.00 39.03 338 ARG A N 1
ATOM 2689 C CA . ARG A 1 338 ? 40.989 25.460 -67.498 1.00 39.03 338 ARG A CA 1
ATOM 2690 C C . ARG A 1 338 ? 41.767 26.671 -68.040 1.00 39.03 338 ARG A C 1
ATOM 2692 O O . ARG A 1 338 ? 41.431 27.156 -69.117 1.00 39.03 338 ARG A O 1
ATOM 2699 N N . ALA A 1 339 ? 42.746 27.199 -67.301 1.00 36.84 339 ALA A N 1
ATOM 2700 C CA . ALA A 1 339 ? 43.535 28.362 -67.714 1.00 36.84 339 ALA A CA 1
ATOM 2701 C C . ALA A 1 339 ? 44.826 27.990 -68.469 1.00 36.84 339 ALA A C 1
ATOM 2703 O O . ALA A 1 339 ? 45.366 28.838 -69.177 1.00 36.84 339 ALA A O 1
ATOM 2704 N N . ASP A 1 340 ? 45.302 26.748 -68.336 1.00 35.22 340 ASP A N 1
ATOM 2705 C CA . ASP A 1 340 ? 46.597 26.304 -68.878 1.00 35.22 340 ASP A CA 1
ATOM 2706 C C . ASP A 1 340 ? 46.504 25.866 -70.358 1.00 35.22 340 ASP A C 1
ATOM 2708 O O . ASP A 1 340 ? 47.438 26.047 -71.134 1.00 35.22 340 ASP A O 1
ATOM 2712 N N . GLU A 1 341 ? 45.336 25.387 -70.806 1.00 40.56 341 GLU A N 1
ATOM 2713 C CA . GLU A 1 341 ? 45.109 24.995 -72.212 1.00 40.56 341 GLU A CA 1
ATOM 2714 C C . GLU A 1 341 ? 44.844 26.184 -73.161 1.00 40.56 341 GLU A C 1
ATOM 2716 O O . GLU A 1 341 ? 44.889 26.034 -74.384 1.00 40.56 341 GLU A O 1
ATOM 2721 N N . SER A 1 342 ? 44.582 27.393 -72.645 1.00 38.00 342 SER A N 1
ATOM 2722 C CA . SER A 1 342 ? 44.304 28.572 -73.479 1.00 38.00 342 SER A CA 1
ATOM 2723 C C . SER A 1 342 ? 45.554 29.423 -73.721 1.00 38.00 342 SER A C 1
ATOM 2725 O O . SER A 1 342 ? 45.743 30.468 -73.098 1.00 38.00 342 SER A O 1
ATOM 2727 N N . GLY A 1 343 ? 46.390 29.007 -74.675 1.00 40.28 343 GLY A N 1
ATOM 2728 C CA . GLY A 1 343 ? 47.591 29.740 -75.092 1.00 40.28 343 GLY A CA 1
ATOM 2729 C C . GLY A 1 343 ? 47.302 31.144 -75.649 1.00 40.28 343 GLY A C 1
ATOM 2730 O O . GLY A 1 343 ? 47.151 31.326 -76.857 1.00 40.28 343 GLY A O 1
ATOM 2731 N N . ARG A 1 344 ? 47.258 32.160 -74.777 1.00 33.88 344 ARG A N 1
ATOM 2732 C CA . ARG A 1 344 ? 47.243 33.591 -75.133 1.00 33.88 344 ARG A CA 1
ATOM 2733 C C . ARG A 1 344 ? 48.166 34.385 -74.199 1.00 33.88 344 ARG A C 1
ATOM 2735 O O . ARG A 1 344 ? 48.051 34.247 -72.983 1.00 33.88 344 ARG A O 1
ATOM 2742 N N . PRO A 1 345 ? 49.063 35.238 -74.722 1.00 35.66 345 PRO A N 1
ATOM 2743 C CA . PRO A 1 345 ? 49.980 36.001 -73.885 1.00 35.66 345 PRO A CA 1
ATOM 2744 C C . PRO A 1 345 ? 49.282 37.212 -73.249 1.00 35.66 345 PRO A C 1
ATOM 2746 O O . PRO A 1 345 ? 48.544 37.927 -73.924 1.00 35.66 345 PRO A O 1
ATOM 2749 N N . GLY A 1 346 ? 49.606 37.512 -71.986 1.00 39.78 346 GLY A N 1
ATOM 2750 C CA . GLY A 1 346 ? 49.468 38.880 -71.467 1.00 39.78 346 GLY A CA 1
ATOM 2751 C C . GLY A 1 346 ? 48.505 39.140 -70.305 1.00 39.78 346 GLY A C 1
ATOM 2752 O O . GLY A 1 346 ? 47.797 40.140 -70.344 1.00 39.78 346 GLY A O 1
ATOM 2753 N N . VAL A 1 347 ? 48.559 38.365 -69.216 1.00 33.78 347 VAL A N 1
ATOM 2754 C CA . VAL A 1 347 ? 48.295 38.918 -67.869 1.00 33.78 347 VAL A CA 1
ATOM 2755 C C . VAL A 1 347 ? 49.363 38.399 -66.911 1.00 33.78 347 VAL A C 1
ATOM 2757 O O . VAL A 1 347 ? 49.451 37.201 -66.662 1.00 33.78 347 VAL A O 1
ATOM 2760 N N . ARG A 1 348 ? 50.206 39.294 -66.382 1.00 30.80 348 ARG A N 1
ATOM 2761 C CA . ARG A 1 348 ? 51.262 38.944 -65.422 1.00 30.80 348 ARG A CA 1
ATOM 2762 C C . ARG A 1 348 ? 50.778 39.295 -64.014 1.00 30.80 348 ARG A C 1
ATOM 2764 O O . ARG A 1 348 ? 50.782 40.463 -63.641 1.00 30.80 348 ARG A O 1
ATOM 2771 N N . CYS A 1 349 ? 50.336 38.298 -63.253 1.00 32.03 349 CYS A N 1
ATOM 2772 C CA . CYS A 1 349 ? 49.927 38.471 -61.859 1.00 32.03 349 CYS A CA 1
ATOM 2773 C C . CYS A 1 349 ? 51.097 38.162 -60.918 1.00 32.03 349 CYS A C 1
ATOM 2775 O O . CYS A 1 349 ? 51.466 37.003 -60.750 1.00 32.03 349 CYS A O 1
ATOM 2777 N N . THR A 1 350 ? 51.674 39.191 -60.299 1.00 30.84 350 THR A N 1
ATOM 2778 C CA . THR A 1 350 ? 52.648 39.049 -59.206 1.00 30.84 350 THR A CA 1
ATOM 2779 C C . THR A 1 350 ? 51.935 38.988 -57.851 1.00 30.84 350 THR A C 1
ATOM 2781 O O . THR A 1 350 ? 50.964 39.722 -57.657 1.00 30.84 350 THR A O 1
ATOM 2784 N N . PRO A 1 351 ? 52.386 38.146 -56.904 1.00 28.92 351 PRO A N 1
ATOM 2785 C CA . PRO A 1 351 ? 51.772 38.049 -55.586 1.00 28.92 351 PRO A CA 1
ATOM 2786 C C . PRO A 1 351 ? 52.322 39.117 -54.630 1.00 28.92 351 PRO A C 1
ATOM 2788 O O . PRO A 1 351 ? 53.503 39.107 -54.298 1.00 28.92 351 PRO A O 1
ATOM 2791 N N . GLU A 1 352 ? 51.443 39.974 -54.113 1.00 30.86 352 GLU A N 1
ATOM 2792 C CA . GLU A 1 352 ? 51.660 40.700 -52.855 1.00 30.86 352 GLU A CA 1
ATOM 2793 C C . GLU A 1 352 ? 50.507 40.406 -51.880 1.00 30.86 352 GLU A C 1
ATOM 2795 O O . GLU A 1 352 ? 49.462 39.873 -52.263 1.00 30.86 352 GLU A O 1
ATOM 2800 N N . GLY A 1 353 ? 50.752 40.649 -50.591 1.00 30.34 353 GLY A N 1
ATOM 2801 C CA . GLY A 1 353 ? 50.062 39.988 -49.482 1.00 30.34 353 GLY A CA 1
ATOM 2802 C C . GLY A 1 353 ? 48.531 40.102 -49.446 1.00 30.34 353 GLY A C 1
ATOM 2803 O O . GLY A 1 353 ? 47.956 41.184 -49.510 1.00 30.34 353 GLY A O 1
ATOM 2804 N N . SER A 1 354 ? 47.883 38.955 -49.213 1.00 38.16 354 SER A N 1
ATOM 2805 C CA . SER A 1 354 ? 46.564 38.833 -48.568 1.00 38.16 354 SER A CA 1
ATOM 2806 C C . SER A 1 354 ? 45.422 39.743 -49.066 1.00 38.16 354 SER A C 1
ATOM 2808 O O . SER A 1 354 ? 44.691 40.307 -48.252 1.00 38.16 354 SER A O 1
ATOM 2810 N N . GLY A 1 355 ? 45.170 39.820 -50.378 1.00 30.56 355 GLY A N 1
ATOM 2811 C CA . GLY A 1 355 ? 43.852 40.257 -50.865 1.00 30.56 355 GLY A CA 1
ATOM 2812 C C . GLY A 1 355 ? 43.778 40.737 -52.314 1.00 30.56 355 GLY A C 1
ATOM 2813 O O . GLY A 1 355 ? 44.514 41.621 -52.733 1.00 30.56 355 GLY A O 1
ATOM 2814 N N . TRP A 1 356 ? 42.791 40.235 -53.063 1.00 33.00 356 TRP A N 1
ATOM 2815 C CA . TRP A 1 356 ? 42.443 40.759 -54.388 1.00 33.00 356 TRP A CA 1
ATOM 2816 C C . TRP A 1 356 ? 41.367 41.850 -54.272 1.00 33.00 356 TRP A C 1
ATOM 2818 O O . TRP A 1 356 ? 40.202 41.545 -54.012 1.00 33.00 356 TRP A O 1
ATOM 2828 N N . ARG A 1 357 ? 41.715 43.122 -54.519 1.00 28.00 357 ARG A N 1
ATOM 2829 C CA . ARG A 1 357 ? 40.721 44.192 -54.742 1.00 28.00 357 ARG A CA 1
ATOM 2830 C C . ARG A 1 357 ? 40.421 44.354 -56.233 1.00 28.00 357 ARG A C 1
ATOM 2832 O O . ARG A 1 357 ? 41.302 44.710 -57.011 1.00 28.00 357 ARG A O 1
ATOM 2839 N N . ARG A 1 358 ? 39.146 44.228 -56.619 1.00 30.45 358 ARG A N 1
ATOM 2840 C CA . ARG A 1 358 ? 38.634 44.892 -57.832 1.00 30.45 358 ARG A CA 1
ATOM 2841 C C . ARG A 1 358 ? 38.701 46.410 -57.612 1.00 30.45 358 ARG A C 1
ATOM 2843 O O . ARG A 1 358 ? 38.217 46.895 -56.589 1.00 30.45 358 ARG A O 1
ATOM 2850 N N . LYS A 1 359 ? 39.235 47.166 -58.580 1.00 31.28 359 LYS A N 1
ATOM 2851 C CA . LYS A 1 359 ? 38.896 48.593 -58.704 1.00 31.28 359 LYS A CA 1
ATOM 2852 C C . LYS A 1 359 ? 37.423 48.674 -59.109 1.00 31.28 359 LYS A C 1
ATOM 2854 O O . LYS A 1 359 ? 37.070 48.248 -60.204 1.00 31.28 359 LYS A O 1
ATOM 2859 N N . SER A 1 360 ? 36.596 49.208 -58.219 1.00 35.66 360 SER A N 1
ATOM 2860 C CA . SER A 1 360 ? 35.172 49.460 -58.445 1.00 35.66 360 SER A CA 1
ATOM 2861 C C . SER A 1 360 ? 34.909 50.947 -58.241 1.00 35.66 360 SER A C 1
ATOM 2863 O O . SER A 1 360 ? 35.368 51.510 -57.247 1.00 35.66 360 SER A O 1
ATOM 2865 N N . GLY A 1 361 ? 34.176 51.573 -59.160 1.00 28.25 361 GLY A N 1
ATOM 2866 C CA . GLY A 1 361 ? 33.630 52.911 -58.939 1.00 28.25 361 GLY A CA 1
ATOM 2867 C C . GLY A 1 361 ? 32.515 52.903 -57.883 1.00 28.25 361 GLY A C 1
ATOM 2868 O O . GLY A 1 361 ? 31.800 51.914 -57.733 1.00 28.25 361 GLY A O 1
ATOM 2869 N N . ALA A 1 362 ? 32.399 54.019 -57.164 1.00 31.52 362 ALA A N 1
ATOM 2870 C CA . ALA A 1 362 ? 31.256 54.455 -56.343 1.00 31.52 362 ALA A CA 1
ATOM 2871 C C . ALA A 1 362 ? 29.941 54.529 -57.186 1.00 31.52 362 ALA A C 1
ATOM 2873 O O . ALA A 1 362 ? 30.054 54.540 -58.408 1.00 31.52 362 ALA A O 1
ATOM 2874 N N . VAL A 1 363 ? 28.679 54.642 -56.719 1.00 29.45 363 VAL A N 1
ATOM 2875 C CA . VAL A 1 363 ? 27.953 54.758 -55.414 1.00 29.45 363 VAL A CA 1
ATOM 2876 C C . VAL A 1 363 ? 26.430 54.611 -55.764 1.00 29.45 363 VAL A C 1
ATOM 2878 O O . VAL A 1 363 ? 26.075 54.985 -56.876 1.00 29.45 363 VAL A O 1
ATOM 2881 N N . ALA A 1 364 ? 25.451 54.133 -54.968 1.00 30.02 364 ALA A N 1
ATOM 2882 C CA . ALA A 1 364 ? 25.405 53.411 -53.683 1.00 30.02 364 ALA A CA 1
ATOM 2883 C C . ALA A 1 364 ? 23.985 52.799 -53.406 1.00 30.02 364 ALA A C 1
ATOM 2885 O O . ALA A 1 364 ? 23.264 52.431 -54.327 1.00 30.02 364 ALA A O 1
ATOM 2886 N N . LEU A 1 365 ? 23.648 52.675 -52.112 1.00 29.78 365 LEU A N 1
ATOM 2887 C CA . LEU A 1 365 ? 22.396 52.348 -51.389 1.00 29.78 365 LEU A CA 1
ATOM 2888 C C . LEU A 1 365 ? 21.086 52.993 -51.927 1.00 29.78 365 LEU A C 1
ATOM 2890 O O . LEU A 1 365 ? 21.142 54.015 -52.595 1.00 29.78 365 LEU A O 1
ATOM 2894 N N . GLY A 1 366 ? 19.869 52.533 -51.590 1.00 27.81 366 GLY A N 1
ATOM 2895 C CA . GLY A 1 366 ? 19.469 51.389 -50.753 1.00 27.81 366 GLY A CA 1
ATOM 2896 C C . GLY A 1 366 ? 18.260 51.660 -49.824 1.00 27.81 366 GLY A C 1
ATOM 2897 O O . GLY A 1 366 ? 18.289 52.592 -49.031 1.00 27.81 366 GLY A O 1
ATOM 2898 N N . THR A 1 367 ? 17.285 50.736 -49.828 1.00 32.47 367 THR A N 1
ATOM 2899 C CA . THR A 1 367 ? 16.260 50.441 -48.781 1.00 32.47 367 THR A CA 1
ATOM 2900 C C . THR A 1 367 ? 15.121 51.420 -48.433 1.00 32.47 367 THR A C 1
ATOM 2902 O O . THR A 1 367 ? 15.321 52.537 -47.973 1.00 32.47 367 THR A O 1
ATOM 2905 N N . THR A 1 368 ? 13.901 50.868 -48.470 1.00 29.05 368 THR A N 1
ATOM 2906 C CA . THR A 1 368 ? 12.649 51.389 -47.890 1.00 29.05 368 THR A CA 1
ATOM 2907 C C . THR A 1 368 ? 12.413 50.801 -46.490 1.00 29.05 368 THR A C 1
ATOM 2909 O O . THR A 1 368 ? 12.490 49.579 -46.349 1.00 29.05 368 THR A O 1
ATOM 2912 N N . ARG A 1 369 ? 12.032 51.600 -45.476 1.00 31.12 369 ARG A N 1
ATOM 2913 C CA . ARG A 1 369 ? 11.356 51.101 -44.253 1.00 31.12 369 ARG A CA 1
ATOM 2914 C C . ARG A 1 369 ? 10.450 52.145 -43.579 1.00 31.12 369 ARG A C 1
ATOM 2916 O O . ARG A 1 369 ? 10.906 53.223 -43.238 1.00 31.12 369 ARG A O 1
ATOM 2923 N N . TYR A 1 370 ? 9.202 51.715 -43.385 1.00 31.62 370 TYR A N 1
ATOM 2924 C CA . TYR A 1 370 ? 8.231 51.931 -42.299 1.00 31.62 370 TYR A CA 1
ATOM 2925 C C . TYR A 1 370 ? 8.144 53.216 -41.451 1.00 31.62 370 TYR A C 1
ATOM 2927 O O . TYR A 1 370 ? 9.112 53.771 -40.948 1.00 31.62 370 TYR A O 1
ATOM 2935 N N . ILE A 1 371 ? 6.871 53.549 -41.218 1.00 33.16 371 ILE A N 1
ATOM 2936 C CA . ILE A 1 371 ? 6.276 54.611 -40.402 1.00 33.16 371 ILE A CA 1
ATOM 2937 C C . ILE A 1 371 ? 6.328 54.281 -38.902 1.00 33.16 371 ILE A C 1
ATOM 2939 O O . ILE A 1 371 ? 5.905 53.194 -38.516 1.00 33.16 371 ILE A O 1
ATOM 2943 N N . THR A 1 372 ? 6.683 55.273 -38.082 1.00 33.25 372 THR A N 1
ATOM 2944 C CA . THR A 1 372 ? 6.023 55.606 -36.800 1.00 33.25 372 THR A CA 1
ATOM 2945 C C . THR A 1 372 ? 6.246 57.094 -36.538 1.00 33.25 372 THR A C 1
ATOM 2947 O O . THR A 1 372 ? 7.398 57.522 -36.517 1.00 33.25 372 THR A O 1
ATOM 2950 N N . ASP A 1 373 ? 5.175 57.853 -36.330 1.00 34.56 373 ASP A N 1
ATOM 2951 C CA . ASP A 1 373 ? 5.198 59.297 -36.059 1.00 34.56 373 ASP A CA 1
ATOM 2952 C C . ASP A 1 373 ? 4.409 59.566 -34.760 1.00 34.56 373 ASP A C 1
ATOM 2954 O O . ASP A 1 373 ? 3.368 58.925 -34.577 1.00 34.56 373 ASP A O 1
ATOM 2958 N N . PRO A 1 374 ? 4.877 60.425 -33.833 1.00 43.12 374 PRO A N 1
ATOM 2959 C CA . PRO A 1 374 ? 4.128 60.788 -32.636 1.00 43.12 374 PRO A CA 1
ATOM 2960 C C . PRO A 1 374 ? 3.569 62.219 -32.715 1.00 43.12 374 PRO A C 1
ATOM 2962 O O . PRO A 1 374 ? 4.327 63.189 -32.709 1.00 43.12 374 PRO A O 1
ATOM 2965 N N . THR A 1 375 ? 2.243 62.367 -32.694 1.00 41.28 375 THR A N 1
ATOM 2966 C CA . THR A 1 375 ? 1.530 63.525 -32.108 1.00 41.28 375 THR A CA 1
ATOM 2967 C C . THR A 1 375 ? 0.076 63.173 -31.818 1.00 41.28 375 THR A C 1
ATOM 2969 O O . THR A 1 375 ? -0.506 62.400 -32.610 1.00 41.28 375 THR A O 1
#

pLDDT: mean 78.05, std 20.73, range [27.81, 98.31]

Secondary structure (DSSP, 8-state):
-EEEEEEE--TTS-EEEE--S--TT-EEEEES--HHHHHHHHHHHT--TTHHHHTTSTTPPPEEEEETTEEEEEEEEEEE-SSTT-SEEEEEEEEEE-SS-EEEEESS--HHHHHHHTT-STT--TT-HHHHHHHHHHHHHHHHHHHHHHHHHHHHHHHHHHHHH--HHHHHHHHHHHHHHHHHHHHHHHHHHHHHHHHHH-SS---HHHHHHHHHHHHHHHHHHHHHHHHHHHHHHHHHHHHHHHHHHHHHHHHHHHHHHHHHHHHHHHHHHHTSSS--TTTT-TTHHHHHHHHHHHHHHHHHHHHSS-TT----SHHHHHHHHHHHHHHHHHHHHHHHS-----------SS---------------------

Solvent-accessible surface area (backbone atoms only — not comparable to full-atom values): 21570 Å² total; per-residue (Å²): 90,71,50,30,33,33,54,42,90,46,88,95,57,62,39,55,43,78,67,79,59,95,52,83,26,20,31,37,42,29,42,51,59,47,74,68,56,45,51,53,49,18,69,74,68,74,42,63,63,60,64,69,44,46,17,62,41,79,80,54,70,41,38,72,52,75,56,99,75,36,33,42,38,36,32,56,37,75,42,76,41,92,56,92,71,42,61,40,42,68,40,30,35,21,39,37,39,47,91,47,40,38,37,40,30,22,57,58,89,53,72,65,67,48,30,54,65,68,57,70,50,80,94,55,46,45,61,44,55,52,55,46,54,46,50,52,50,38,46,43,32,51,49,47,48,56,49,49,61,48,50,51,59,49,49,55,50,42,52,56,54,31,74,76,62,73,46,71,67,46,55,51,50,52,52,24,52,44,51,26,29,51,46,49,34,52,38,42,52,38,36,46,56,41,52,58,44,46,73,73,65,49,90,50,82,77,52,72,78,48,48,57,50,46,50,53,33,50,52,48,35,51,52,40,35,54,50,29,49,50,54,41,48,54,54,48,56,52,51,52,52,50,52,49,52,52,52,52,52,50,52,52,51,51,52,52,54,50,51,55,48,53,59,52,48,54,50,51,50,53,51,51,62,70,70,43,100,59,99,56,89,55,71,92,43,96,58,33,68,58,55,52,52,54,53,48,64,59,53,47,68,69,52,49,66,73,70,69,55,75,86,88,59,91,80,70,75,61,64,64,53,52,50,53,52,49,56,48,47,54,56,46,51,58,55,52,62,64,56,74,80,58,90,71,90,87,83,88,85,79,91,70,86,94,72,91,78,79,92,72,83,86,89,82,88,82,89,87,82,87,90,87,84,91,130

Nearest PDB structures (foldseek):
  4ev6-assembly1_E  TM=8.164E-01  e=6.226E-16  Methanocaldococcus jannaschii DSM 2661
  3jcf-assembly1_A  TM=7.774E-01  e=5.393E-14  Thermotoga maritima
  4egw-assembly1_B  TM=8.740E-01  e=1.462E-11  Methanocaldococcus jannaschii DSM 2661
  2iub-assembly2_G  TM=7.582E-01  e=4.524E-13  Thermotoga maritima
  4eeb-assembly1_B  TM=7.595E-01  e=8.880E-13  Thermotoga maritima

Radius of gyration: 41.05 Å; Cα contacts (8 Å, |Δi|>4): 409; chains: 1; bounding box: 84×86×105 Å